Protein AF-A0A9X3EPP0-F1 (afdb_monomer_lite)

Secondary structure (DSSP, 8-state):
-EESSEEHHHHHHHTTSS--EE-TT-EEE-PPP-------HHHHHHHT-EE--EESSTT--TTHHHH-SS--HHHHHHHHHHHHHHHHHHHHHHHHHTTS-HHHHHHHHHT--EEHHHHHHTTS-SEE--STTHHHHHHHHHTS-----PPP--------SS---EEEEEEEESEEESSS-EEEGGGTEEEEEHHHHHHHHHHHHH-TTEEEEEEEEEE--B-HHHHHHHHHHHHHHHTTS-EEEEEEEEEETHHHHHHTTSSEEEE-TT-EEE----EE--EE-HHHHHHTT--------STTGGGG-SSSPPPHHHHHHHHHHHHHHHHHHHHHHHHHHT--HHHHHHH-TT-EEEHHHHHHTTSSSEE--HHHHHHHHHHHTTPPTT--EEEEESPPPPHHHHHHHHHT-----------S---SSSTTSSSTTS--S----------------------------------------HHHHHHHHHHHHHHTTTS---HHHHHHHHHHT-S---HHHHHHHHHHHT-HHHHHHHHHTPPP---HHHHHHHHHHHHHHHHHHTS--HHHHHHHHHHHHHHT--HHHHHHHHHHHHHHHHHHHHHHHHHHHHHHTTTS---HHHHHHHHHHHHTSSS-HHHHHHHHGGGTSPPPHHHHHTT-

InterPro domains:
  IPR002142 Peptidase S49 [PF01343] (11-140)
  IPR002142 Peptidase S49 [PF01343] (237-387)
  IPR004635 Peptidase S49, SppA [TIGR00706] (167-380)
  IPR029024 TerB-like [G3DSA:1.10.3680.10] (475-609)
  IPR029024 TerB-like [SSF158682] (482-602)
  IPR029045 ClpP/crotonase-like domain superfamily [SSF52096] (11-131)
  IPR029045 ClpP/crotonase-like domain superfamily [SSF52096] (161-372)
  IPR047272 Signal peptide peptidase A-like, C-terminal [cd07023] (167-382)

Structure (mmCIF, N/CA/C/O backbone):
data_AF-A0A9X3EPP0-F1
#
_entry.id   AF-A0A9X3EPP0-F1
#
loop_
_atom_site.group_PDB
_atom_site.id
_atom_site.type_symbol
_atom_site.label_atom_id
_atom_site.label_alt_id
_atom_site.label_comp_id
_atom_site.label_asym_id
_atom_site.label_entity_id
_atom_site.label_seq_id
_atom_site.pdbx_PDB_ins_code
_atom_site.Cartn_x
_atom_site.Cartn_y
_atom_site.Cartn_z
_atom_site.occupancy
_atom_site.B_iso_or_equiv
_atom_site.auth_seq_id
_atom_site.auth_comp_id
_atom_site.auth_asym_id
_atom_site.auth_atom_id
_atom_site.pdbx_PDB_model_num
ATOM 1 N N . MET A 1 1 ? 20.026 -0.364 -21.594 1.00 91.44 1 MET A N 1
ATOM 2 C CA . MET A 1 1 ? 19.956 0.246 -20.252 1.00 91.44 1 MET A CA 1
ATOM 3 C C . MET A 1 1 ? 21.355 0.662 -19.834 1.00 91.44 1 MET A C 1
ATOM 5 O O . MET A 1 1 ? 22.264 -0.147 -19.974 1.00 91.44 1 MET A O 1
ATOM 9 N N . TYR A 1 2 ? 21.531 1.893 -19.353 1.00 93.75 2 TYR A N 1
ATOM 10 C CA . TYR A 1 2 ? 22.797 2.372 -18.789 1.00 93.75 2 TYR A CA 1
ATOM 11 C C . TYR A 1 2 ? 22.642 2.563 -17.280 1.00 93.75 2 TYR A C 1
ATOM 13 O O . TYR A 1 2 ? 21.674 3.180 -16.839 1.00 93.75 2 TYR A O 1
ATOM 21 N N . LEU A 1 3 ? 23.569 2.015 -16.497 1.00 95.56 3 LEU A N 1
ATOM 22 C CA . LEU A 1 3 ? 23.527 2.000 -15.038 1.00 95.56 3 LEU A CA 1
ATOM 23 C C . LEU A 1 3 ? 24.750 2.736 -14.472 1.00 95.56 3 LEU A C 1
ATOM 25 O O . LEU A 1 3 ? 25.878 2.510 -14.907 1.00 95.56 3 LEU A O 1
ATOM 29 N N . ARG A 1 4 ? 24.545 3.575 -13.450 1.00 94.62 4 ARG A N 1
ATOM 30 C CA . ARG A 1 4 ? 25.631 4.210 -12.662 1.00 94.62 4 ARG A CA 1
ATOM 31 C C . ARG A 1 4 ? 25.820 3.553 -11.291 1.00 94.62 4 ARG A C 1
ATOM 33 O O . ARG A 1 4 ? 26.420 4.123 -10.388 1.00 94.62 4 ARG A O 1
ATOM 40 N N . GLY A 1 5 ? 25.296 2.344 -11.161 1.00 93.44 5 GLY A N 1
ATOM 41 C CA . GLY A 1 5 ? 25.090 1.620 -9.917 1.00 93.44 5 GLY A CA 1
ATOM 42 C C . GLY A 1 5 ? 23.687 1.033 -9.947 1.00 93.44 5 GLY A C 1
ATOM 43 O O . GLY A 1 5 ? 22.787 1.634 -10.532 1.00 93.44 5 GLY A O 1
ATOM 44 N N . ALA A 1 6 ? 23.516 -0.162 -9.399 1.00 95.00 6 ALA A N 1
ATOM 45 C CA . ALA A 1 6 ? 22.211 -0.811 -9.364 1.00 95.00 6 ALA A CA 1
ATOM 46 C C . ALA A 1 6 ? 22.139 -1.818 -8.219 1.00 95.00 6 ALA A C 1
ATOM 48 O O . ALA A 1 6 ? 23.071 -2.600 -8.010 1.00 95.00 6 ALA A O 1
ATOM 49 N N . GLY A 1 7 ? 21.019 -1.800 -7.499 1.00 95.31 7 GLY A N 1
ATOM 50 C CA . GLY A 1 7 ? 20.627 -2.880 -6.603 1.00 95.31 7 GLY A CA 1
ATOM 51 C C . GLY A 1 7 ? 19.876 -3.986 -7.347 1.00 95.31 7 GLY A C 1
ATOM 52 O O . GLY A 1 7 ? 19.683 -3.930 -8.563 1.00 95.31 7 GLY A O 1
ATOM 53 N N . LEU A 1 8 ? 19.390 -4.988 -6.607 1.00 94.56 8 LEU A N 1
ATOM 54 C CA . LEU A 1 8 ? 18.629 -6.105 -7.184 1.00 94.56 8 LEU A CA 1
ATOM 55 C C . LEU A 1 8 ? 17.386 -5.643 -7.964 1.00 94.56 8 LEU A C 1
ATOM 57 O O . LEU A 1 8 ? 17.112 -6.180 -9.033 1.00 94.56 8 LEU A O 1
ATOM 61 N N . LYS A 1 9 ? 16.668 -4.626 -7.469 1.00 92.38 9 LYS A N 1
ATOM 62 C CA . LYS A 1 9 ? 15.468 -4.077 -8.127 1.00 92.38 9 LYS A CA 1
ATOM 63 C C . LYS A 1 9 ? 15.790 -3.412 -9.468 1.00 92.38 9 LYS A C 1
ATOM 65 O O . LYS A 1 9 ? 15.160 -3.728 -10.475 1.00 92.38 9 LYS A O 1
ATOM 70 N N . ASP A 1 10 ? 16.789 -2.533 -9.487 1.00 94.19 10 ASP A N 1
ATOM 71 C CA . ASP A 1 10 ? 17.191 -1.810 -10.700 1.00 94.19 10 ASP A CA 1
ATOM 72 C C . ASP A 1 10 ? 17.729 -2.783 -11.748 1.00 94.19 10 ASP A C 1
ATOM 74 O O . ASP A 1 10 ? 17.404 -2.692 -12.931 1.00 94.19 10 ASP A O 1
ATOM 78 N N . TYR A 1 11 ? 18.525 -3.756 -11.299 1.00 96.38 11 TYR A N 1
ATOM 79 C CA . TYR A 1 11 ? 19.091 -4.768 -12.172 1.00 96.38 11 TYR A CA 1
ATOM 80 C C . TYR A 1 11 ? 18.025 -5.719 -12.722 1.00 96.38 11 TYR A C 1
ATOM 82 O O . TYR A 1 11 ? 18.054 -6.018 -13.912 1.00 96.38 11 TYR A O 1
ATOM 90 N N . PHE A 1 12 ? 17.044 -6.131 -11.909 1.00 94.94 12 PHE A N 1
ATOM 91 C CA . PHE A 1 12 ? 15.886 -6.900 -12.373 1.00 94.94 12 PHE A CA 1
ATOM 92 C C . PHE A 1 12 ? 15.200 -6.199 -13.553 1.00 94.94 12 PHE A C 1
ATOM 94 O O . PHE A 1 12 ? 15.024 -6.819 -14.602 1.00 94.94 12 PHE A O 1
ATOM 101 N N . LEU A 1 13 ? 14.922 -4.895 -13.440 1.00 93.62 13 LEU A N 1
ATOM 102 C CA . LEU A 1 13 ? 14.374 -4.110 -14.550 1.00 93.62 13 LEU A CA 1
ATOM 103 C C . LEU A 1 13 ? 15.351 -4.021 -15.734 1.00 93.62 13 LEU A C 1
ATOM 105 O O . LEU A 1 13 ? 14.950 -4.186 -16.886 1.00 93.62 13 LEU A O 1
ATOM 109 N N . ALA A 1 14 ? 16.639 -3.794 -15.467 1.00 95.88 14 ALA A N 1
ATOM 110 C CA . ALA A 1 14 ? 17.664 -3.698 -16.503 1.00 95.88 14 ALA A CA 1
ATOM 111 C C . ALA A 1 14 ? 17.793 -4.985 -17.333 1.00 95.88 14 ALA A C 1
ATOM 113 O O . ALA A 1 14 ? 18.083 -4.898 -18.525 1.00 95.88 14 ALA A O 1
ATOM 114 N N . THR A 1 15 ? 17.530 -6.159 -16.746 1.00 96.44 15 THR A N 1
ATOM 115 C CA . THR A 1 15 ? 17.604 -7.452 -17.453 1.00 96.44 15 THR A CA 1
ATOM 116 C C . THR A 1 15 ? 16.529 -7.644 -18.525 1.00 96.44 15 THR A C 1
ATOM 118 O O . THR A 1 15 ? 16.648 -8.560 -19.335 1.00 96.44 15 THR A O 1
ATOM 121 N N . ALA A 1 16 ? 15.513 -6.776 -18.571 1.00 94.44 16 ALA A N 1
ATOM 122 C CA . ALA A 1 16 ? 14.548 -6.735 -19.666 1.00 94.44 16 ALA A CA 1
ATOM 123 C C . ALA A 1 16 ? 15.084 -6.019 -20.923 1.00 94.44 16 ALA A C 1
ATOM 125 O O . ALA A 1 16 ? 14.471 -6.122 -21.984 1.00 94.44 16 ALA A O 1
ATOM 126 N N . ALA A 1 17 ? 16.194 -5.278 -20.822 1.00 94.62 17 ALA A N 1
ATOM 127 C CA . ALA A 1 17 ? 16.802 -4.589 -21.956 1.00 94.62 17 ALA A CA 1
ATOM 128 C C . ALA A 1 17 ? 17.697 -5.524 -22.786 1.00 94.62 17 ALA A C 1
ATOM 130 O O . ALA A 1 17 ? 18.340 -6.419 -22.246 1.00 94.62 17 ALA A O 1
ATOM 131 N N . ASP A 1 18 ? 17.830 -5.237 -24.086 1.00 92.44 18 ASP A N 1
ATOM 132 C CA . ASP A 1 18 ? 18.720 -5.990 -24.985 1.00 92.44 18 ASP A CA 1
ATOM 133 C C . ASP A 1 18 ? 20.201 -5.896 -24.594 1.00 92.44 18 ASP A C 1
ATOM 135 O O . ASP A 1 18 ? 20.981 -6.806 -24.871 1.00 92.44 18 ASP A O 1
ATOM 139 N N . ARG A 1 19 ? 20.591 -4.768 -23.984 1.00 92.94 19 ARG A N 1
ATOM 140 C CA . ARG A 1 19 ? 21.942 -4.514 -23.479 1.00 92.94 19 ARG A CA 1
ATOM 141 C C . ARG A 1 19 ? 21.923 -3.756 -22.159 1.00 92.94 19 ARG A C 1
ATOM 143 O O . ARG A 1 19 ? 21.179 -2.781 -22.010 1.00 92.94 19 ARG A O 1
ATOM 150 N N . VAL A 1 20 ? 22.801 -4.146 -21.245 1.00 95.88 20 VAL A N 1
ATOM 151 C CA . VAL A 1 20 ? 23.082 -3.500 -19.962 1.00 95.88 20 VAL A CA 1
ATOM 152 C C . VAL A 1 20 ? 24.525 -3.005 -19.974 1.00 95.88 20 VAL A C 1
ATOM 154 O O . VAL A 1 20 ? 25.461 -3.794 -20.086 1.00 95.88 20 VAL A O 1
ATOM 157 N N . ILE A 1 21 ? 24.696 -1.690 -19.864 1.00 95.69 21 ILE A N 1
ATOM 158 C CA . ILE A 1 21 ? 25.997 -1.019 -19.818 1.00 95.69 21 ILE A CA 1
ATOM 159 C C . ILE A 1 21 ? 26.168 -0.437 -18.417 1.00 95.69 21 ILE A C 1
ATOM 161 O O . ILE A 1 21 ? 25.271 0.259 -17.936 1.00 95.69 21 ILE A O 1
ATOM 165 N N . LEU A 1 22 ? 27.288 -0.722 -17.755 1.00 97.38 22 LEU A N 1
ATOM 166 C CA . LEU A 1 22 ? 27.577 -0.228 -16.407 1.00 97.38 22 LEU A CA 1
ATOM 167 C C . LEU A 1 22 ? 28.745 0.759 -16.441 1.00 97.38 22 LEU A C 1
ATOM 169 O O . LEU A 1 22 ? 29.758 0.516 -17.093 1.00 97.38 22 LEU A O 1
ATOM 173 N N . HIS A 1 23 ? 28.616 1.861 -15.711 1.00 97.50 23 HIS A N 1
ATOM 174 C CA . HIS A 1 23 ? 29.705 2.818 -15.544 1.00 97.50 23 HIS A CA 1
ATOM 175 C C . HIS A 1 23 ? 30.934 2.154 -14.875 1.00 97.50 23 HIS A C 1
ATOM 177 O O . HIS A 1 23 ? 30.748 1.429 -13.896 1.00 97.50 23 HIS A O 1
ATOM 183 N N . PRO A 1 24 ? 32.184 2.432 -15.305 1.00 96.75 24 PRO A N 1
ATOM 184 C CA . PRO A 1 24 ? 33.380 1.749 -14.786 1.00 96.75 24 PRO A CA 1
ATOM 185 C C . PRO A 1 24 ? 33.565 1.878 -13.268 1.00 96.75 24 PRO A C 1
ATOM 187 O O . PRO A 1 24 ? 33.880 0.916 -12.579 1.00 96.75 24 PRO A O 1
ATOM 190 N N . GLY A 1 25 ? 33.304 3.069 -12.721 1.00 96.06 25 GLY A N 1
ATOM 191 C CA . GLY A 1 25 ? 33.379 3.325 -11.276 1.00 96.06 25 GLY A CA 1
ATOM 192 C C . GLY A 1 25 ? 32.162 2.857 -10.467 1.00 96.06 25 GLY A C 1
ATOM 193 O O . GLY A 1 25 ? 32.111 3.095 -9.263 1.00 96.06 25 GLY A O 1
ATOM 194 N N . ALA A 1 26 ? 31.153 2.260 -11.108 1.00 96.50 26 ALA A N 1
ATOM 195 C CA . ALA A 1 26 ? 29.942 1.816 -10.431 1.00 96.50 26 ALA A CA 1
ATOM 196 C C . ALA A 1 26 ? 30.055 0.375 -9.920 1.00 96.50 26 ALA A C 1
ATOM 198 O O . ALA A 1 26 ? 30.905 -0.411 -10.342 1.00 96.50 26 ALA A O 1
ATOM 199 N N . ARG A 1 27 ? 29.147 0.021 -9.008 1.00 95.88 27 ARG A N 1
ATOM 200 C CA . ARG A 1 27 ? 29.001 -1.341 -8.493 1.00 95.88 27 ARG A CA 1
ATOM 201 C C . ARG A 1 27 ? 27.619 -1.892 -8.792 1.00 95.88 27 ARG A C 1
ATOM 203 O O . ARG A 1 27 ? 26.624 -1.167 -8.738 1.00 95.88 27 ARG A O 1
ATOM 210 N N . LEU A 1 28 ? 27.576 -3.190 -9.059 1.00 96.25 28 LEU A N 1
ATOM 211 C CA . LEU A 1 28 ? 26.345 -3.957 -9.103 1.00 96.25 28 LEU A CA 1
ATOM 212 C C . LEU A 1 28 ? 26.130 -4.610 -7.731 1.00 96.25 28 LEU A C 1
ATOM 214 O O . LEU A 1 28 ? 26.718 -5.644 -7.412 1.00 96.25 28 LEU A O 1
ATOM 218 N N . SER A 1 29 ? 25.305 -3.973 -6.904 1.00 95.94 29 SER A N 1
ATOM 219 C CA . SER A 1 29 ? 25.018 -4.369 -5.519 1.00 95.94 29 SER A CA 1
ATOM 220 C C . SER A 1 29 ? 23.722 -5.175 -5.445 1.00 95.94 29 SER A C 1
ATOM 222 O O . SER A 1 29 ? 22.788 -4.830 -4.721 1.00 95.94 29 SER A O 1
ATOM 224 N N . ILE A 1 30 ? 23.645 -6.249 -6.229 1.00 95.38 30 ILE A N 1
ATOM 225 C CA . ILE A 1 30 ? 22.474 -7.132 -6.337 1.00 95.38 30 ILE A CA 1
ATOM 226 C C . ILE A 1 30 ? 22.367 -8.083 -5.137 1.00 95.38 30 ILE A C 1
ATOM 228 O O . ILE A 1 30 ? 22.328 -9.293 -5.296 1.00 95.38 30 ILE A O 1
ATOM 232 N N . VAL A 1 31 ? 22.359 -7.530 -3.925 1.00 93.88 31 VAL A N 1
ATOM 233 C CA . VAL A 1 31 ? 22.292 -8.294 -2.671 1.00 93.88 31 VAL A CA 1
ATOM 234 C C . VAL A 1 31 ? 20.934 -8.979 -2.483 1.00 93.88 31 VAL A C 1
ATOM 236 O O . VAL A 1 31 ? 19.924 -8.571 -3.062 1.00 93.88 31 VAL A O 1
ATOM 239 N N . GLY A 1 32 ? 20.923 -10.033 -1.662 1.00 90.31 32 GLY A N 1
ATOM 240 C CA . GLY A 1 32 ? 19.739 -10.843 -1.384 1.00 90.31 32 GLY A CA 1
ATOM 241 C C . GLY A 1 32 ? 18.621 -10.103 -0.642 1.00 90.31 32 GLY A C 1
ATOM 242 O O . GLY A 1 32 ? 18.765 -8.963 -0.203 1.00 90.31 32 GLY A O 1
ATOM 243 N N . MET A 1 33 ? 17.479 -10.776 -0.486 1.00 91.19 33 MET A N 1
ATOM 244 C CA . MET A 1 33 ? 16.320 -10.215 0.212 1.00 91.19 33 MET A CA 1
ATOM 245 C C . MET A 1 33 ? 16.348 -10.537 1.707 1.00 91.19 33 MET A C 1
ATOM 247 O O . MET A 1 33 ? 16.549 -11.683 2.105 1.00 91.19 33 MET A O 1
ATOM 251 N N . ARG A 1 34 ? 16.056 -9.531 2.534 1.00 90.38 34 ARG A N 1
ATOM 252 C CA . ARG A 1 34 ? 15.895 -9.655 3.986 1.00 90.38 34 ARG A CA 1
ATOM 253 C C . ARG A 1 34 ? 14.556 -9.052 4.400 1.00 90.38 34 ARG A C 1
ATOM 255 O O . ARG A 1 34 ? 14.167 -8.003 3.894 1.00 90.38 34 ARG A O 1
ATOM 262 N N . SER A 1 35 ? 13.850 -9.724 5.307 1.00 89.00 35 SER A N 1
ATOM 263 C CA . SER A 1 35 ? 12.632 -9.210 5.936 1.00 89.00 35 SER A CA 1
ATOM 264 C C . SER A 1 35 ? 12.865 -9.090 7.429 1.00 89.00 35 SER A C 1
ATOM 266 O O . SER A 1 35 ? 13.286 -10.051 8.071 1.00 89.00 35 SER A O 1
ATOM 268 N N . GLU A 1 36 ? 12.573 -7.913 7.965 1.00 90.19 36 GLU A N 1
ATOM 269 C CA . GLU A 1 36 ? 12.672 -7.616 9.387 1.00 90.19 36 GLU A CA 1
ATOM 270 C C . GLU A 1 36 ? 11.306 -7.183 9.892 1.00 90.19 36 GLU A C 1
ATOM 272 O O . GLU A 1 36 ? 10.560 -6.483 9.204 1.00 90.19 36 GLU A O 1
ATOM 277 N N . VAL A 1 37 ? 10.958 -7.657 11.082 1.00 90.12 37 VAL A N 1
ATOM 278 C CA . VAL A 1 37 ? 9.698 -7.332 11.734 1.00 90.12 37 VAL A CA 1
ATOM 279 C C . VAL A 1 37 ? 9.990 -7.026 13.188 1.00 90.12 37 VAL A C 1
ATOM 281 O O . VAL A 1 37 ? 10.553 -7.857 13.898 1.00 90.12 37 VAL A O 1
ATOM 284 N N . PHE A 1 38 ? 9.576 -5.842 13.619 1.00 93.00 38 PHE A N 1
ATOM 285 C CA . PHE A 1 38 ? 9.648 -5.435 15.010 1.00 93.00 38 PHE A CA 1
ATOM 286 C C . PHE A 1 38 ? 8.458 -5.981 15.801 1.00 93.00 38 PHE A C 1
ATOM 288 O O . PHE A 1 38 ? 7.336 -6.073 15.295 1.00 93.00 38 PHE A O 1
ATOM 295 N N . TYR A 1 39 ? 8.732 -6.330 17.054 1.00 94.19 39 TYR A N 1
ATOM 296 C CA . TYR A 1 39 ? 7.761 -6.807 18.026 1.00 94.19 39 TYR A CA 1
ATOM 297 C C . TYR A 1 39 ? 7.811 -5.889 19.249 1.00 94.19 39 TYR A C 1
ATOM 299 O O . TYR A 1 39 ? 8.838 -5.771 19.911 1.00 94.19 39 TYR A O 1
ATOM 307 N N . TYR A 1 40 ? 6.699 -5.218 19.523 1.00 94.69 40 TYR A N 1
ATOM 308 C CA . TYR A 1 40 ? 6.583 -4.102 20.459 1.00 94.69 40 TYR A CA 1
ATOM 309 C C . TYR A 1 40 ? 5.885 -4.474 21.768 1.00 94.69 40 TYR A C 1
ATOM 311 O O . TYR A 1 40 ? 5.731 -3.613 22.629 1.00 94.69 40 TYR A O 1
ATOM 319 N N . ALA A 1 41 ? 5.456 -5.725 21.955 1.00 93.19 41 ALA A N 1
ATOM 320 C CA . ALA A 1 41 ? 4.682 -6.113 23.136 1.00 93.19 41 ALA A CA 1
ATOM 321 C C . ALA A 1 41 ? 5.417 -5.839 24.455 1.00 93.19 41 ALA A C 1
ATOM 323 O O . ALA A 1 41 ? 4.823 -5.330 25.403 1.00 93.19 41 ALA A O 1
ATOM 324 N N . GLU A 1 42 ? 6.719 -6.131 24.505 1.00 94.81 42 GLU A N 1
ATOM 325 C CA . GLU A 1 42 ? 7.531 -5.857 25.691 1.00 94.81 42 GLU A CA 1
ATOM 326 C C . GLU A 1 42 ? 7.706 -4.350 25.921 1.00 94.81 42 GLU A C 1
ATOM 328 O O . GLU A 1 42 ? 7.576 -3.888 27.053 1.00 94.81 42 GLU A O 1
ATOM 333 N N . LEU A 1 43 ? 7.931 -3.573 24.855 1.00 94.38 43 LEU A N 1
ATOM 334 C CA . LEU A 1 43 ? 8.001 -2.112 24.931 1.00 94.38 43 LEU A CA 1
ATOM 335 C C . LEU A 1 43 ? 6.693 -1.528 25.482 1.00 94.38 43 LEU A C 1
ATOM 337 O O . LEU A 1 43 ? 6.726 -0.752 26.434 1.00 94.38 43 LEU A O 1
ATOM 341 N N . LEU A 1 44 ? 5.544 -1.939 24.937 1.00 93.12 44 LEU A N 1
ATOM 342 C CA . LEU A 1 44 ? 4.230 -1.510 25.419 1.00 93.12 44 LEU A CA 1
ATOM 343 C C . LEU A 1 44 ? 4.048 -1.860 26.900 1.00 93.12 44 LEU A C 1
ATOM 345 O O . LEU A 1 44 ? 3.708 -0.982 27.693 1.00 93.12 44 LEU A O 1
ATOM 349 N N . GLY A 1 45 ? 4.370 -3.096 27.294 1.00 92.81 45 GLY A N 1
ATOM 350 C CA . GLY A 1 45 ? 4.305 -3.527 28.690 1.00 92.81 45 GLY A CA 1
ATOM 351 C C . GLY A 1 45 ? 5.178 -2.671 29.614 1.00 92.81 45 GLY A C 1
ATOM 352 O O . GLY A 1 45 ? 4.720 -2.236 30.672 1.00 92.81 45 GLY A O 1
ATOM 353 N N . ARG A 1 46 ? 6.407 -2.339 29.192 1.00 93.88 46 ARG A N 1
ATOM 354 C CA . ARG A 1 46 ? 7.307 -1.434 29.932 1.00 93.88 46 ARG A CA 1
ATOM 355 C C . ARG A 1 46 ? 6.758 -0.017 30.040 1.00 93.88 46 ARG A C 1
ATOM 357 O O . ARG A 1 46 ? 6.967 0.620 31.069 1.00 93.88 46 ARG A O 1
ATOM 364 N N . LEU A 1 47 ? 6.014 0.462 29.047 1.00 93.62 47 LEU A N 1
ATOM 365 C CA . LEU A 1 47 ? 5.325 1.755 29.098 1.00 93.62 47 LEU A CA 1
ATOM 366 C C . LEU A 1 47 ? 4.060 1.720 29.969 1.00 93.62 47 LEU A C 1
ATOM 368 O O . LEU A 1 47 ? 3.626 2.761 30.440 1.00 93.62 47 LEU A O 1
ATOM 372 N N . GLY A 1 48 ? 3.540 0.538 30.308 1.00 91.88 48 GLY A N 1
ATOM 373 C CA . GLY A 1 48 ? 2.268 0.382 31.027 1.00 91.88 48 GLY A CA 1
ATOM 374 C C . GLY A 1 48 ? 1.058 0.281 30.094 1.00 91.88 48 GLY A C 1
ATOM 375 O O . GLY A 1 48 ? -0.076 0.392 30.547 1.00 91.88 48 GLY A O 1
ATOM 376 N N . ALA A 1 49 ? 1.292 0.074 28.797 1.00 94.50 49 ALA A N 1
ATOM 377 C CA . ALA A 1 49 ? 0.259 -0.192 27.810 1.00 94.50 49 ALA A CA 1
ATOM 378 C C . ALA A 1 49 ? 0.147 -1.696 27.525 1.00 94.50 49 ALA A C 1
ATOM 380 O O . ALA A 1 49 ? 1.124 -2.444 27.595 1.00 94.50 49 ALA A O 1
ATOM 381 N N . LYS A 1 50 ? -1.043 -2.149 27.136 1.00 91.81 50 LYS A N 1
ATOM 382 C CA . LYS A 1 50 ? -1.292 -3.530 26.728 1.00 91.81 50 LYS A CA 1
ATOM 383 C C . LYS A 1 50 ? -2.138 -3.572 25.468 1.00 91.81 50 LYS A C 1
ATOM 385 O O . LYS A 1 50 ? -3.264 -3.091 25.426 1.00 91.81 50 LYS A O 1
ATOM 390 N N . ALA A 1 51 ? -1.595 -4.199 24.439 1.00 92.25 51 ALA A N 1
ATOM 391 C CA . ALA A 1 51 ? -2.319 -4.510 23.222 1.00 92.25 51 ALA A CA 1
ATOM 392 C C . ALA A 1 51 ? -3.316 -5.660 23.464 1.00 92.25 51 ALA A C 1
ATOM 394 O O . ALA A 1 51 ? -2.955 -6.702 24.008 1.00 92.25 51 ALA A O 1
ATOM 395 N N . GLU A 1 52 ? -4.568 -5.471 23.053 1.00 87.12 52 GLU A N 1
ATOM 396 C CA . GLU A 1 52 ? -5.651 -6.441 23.196 1.00 87.12 52 GLU A CA 1
ATOM 397 C C . GLU A 1 52 ? -6.428 -6.572 21.888 1.00 87.12 52 GLU A C 1
ATOM 399 O O . GLU A 1 52 ? -7.437 -5.906 21.671 1.00 87.12 52 GLU A O 1
ATOM 404 N N . PHE A 1 53 ? -5.987 -7.450 20.997 1.00 90.50 53 PHE A N 1
ATOM 405 C CA . PHE A 1 53 ? -6.678 -7.659 19.736 1.00 90.50 53 PHE A CA 1
ATOM 406 C C . PHE A 1 53 ? -7.621 -8.861 19.841 1.00 90.50 53 PHE A C 1
ATOM 408 O O . PHE A 1 53 ? -7.390 -9.826 20.574 1.00 90.50 53 PHE A O 1
ATOM 415 N N . VAL A 1 54 ? -8.707 -8.808 19.074 1.00 92.81 54 VAL A N 1
ATOM 416 C CA . VAL A 1 54 ? -9.505 -9.991 18.716 1.00 92.81 54 VAL A CA 1
ATOM 417 C C . VAL A 1 54 ? -9.395 -10.193 17.210 1.00 92.81 54 VAL A C 1
ATOM 419 O O . VAL A 1 54 ? -9.366 -9.218 16.454 1.00 92.81 54 VAL A O 1
ATOM 422 N N . ARG A 1 55 ? -9.262 -11.438 16.753 1.00 93.25 55 ARG A N 1
ATOM 423 C CA . ARG A 1 55 ? -8.986 -11.756 15.343 1.00 93.25 55 ARG A CA 1
ATOM 424 C C . ARG A 1 55 ? -9.663 -13.045 14.908 1.00 93.25 55 ARG A C 1
ATOM 426 O O . ARG A 1 55 ? -9.866 -13.949 15.711 1.00 93.25 55 ARG A O 1
ATOM 433 N N . ALA A 1 56 ? -9.972 -13.117 13.620 1.00 89.25 56 ALA A N 1
ATOM 434 C CA . ALA A 1 56 ? -10.429 -14.332 12.971 1.00 89.25 56 ALA A CA 1
ATOM 435 C C . ALA A 1 56 ? -9.207 -15.118 12.473 1.00 89.25 56 ALA A C 1
ATOM 437 O O . ALA A 1 56 ? -8.605 -14.746 11.460 1.00 89.25 56 ALA A O 1
ATOM 438 N N . TYR A 1 57 ? -8.897 -16.215 13.171 1.00 90.06 57 TYR A N 1
ATOM 439 C CA . TYR A 1 57 ? -7.918 -17.242 12.790 1.00 90.06 57 TYR A CA 1
ATOM 440 C C . TYR A 1 57 ? -6.428 -16.847 12.834 1.00 90.06 57 TYR A C 1
ATOM 442 O O . TYR A 1 57 ? -6.040 -15.706 13.096 1.00 90.06 57 TYR A O 1
ATOM 450 N N . GLU A 1 58 ? -5.583 -17.857 12.628 1.00 88.75 58 GLU A N 1
ATOM 451 C CA . GLU A 1 58 ? -4.154 -17.876 12.936 1.00 88.75 58 GLU A CA 1
ATOM 452 C C . GLU A 1 58 ? -3.272 -17.094 11.952 1.00 88.75 58 GLU A C 1
ATOM 454 O O . GLU A 1 58 ? -2.262 -16.528 12.363 1.00 88.75 58 GLU A O 1
ATOM 459 N N . TYR A 1 59 ? -3.655 -16.973 10.674 1.00 91.56 59 TYR A N 1
ATOM 460 C CA . TYR A 1 59 ? -2.825 -16.269 9.686 1.00 91.56 59 TYR A CA 1
ATOM 461 C C . TYR A 1 59 ? -3.037 -14.754 9.675 1.00 91.56 59 TYR A C 1
ATOM 463 O O . TYR A 1 59 ? -2.303 -14.041 8.986 1.00 91.56 59 TYR A O 1
ATOM 471 N N . LYS A 1 60 ? -4.006 -14.224 10.437 1.00 94.06 60 LYS A N 1
ATOM 472 C CA . LYS A 1 60 ? -4.161 -12.776 10.618 1.00 94.06 60 LYS A CA 1
ATOM 473 C C . LYS A 1 60 ? -3.124 -12.279 11.633 1.00 94.06 60 LYS A C 1
ATOM 475 O O . LYS A 1 60 ? -3.420 -12.068 12.807 1.00 94.06 60 LYS A O 1
ATOM 480 N N . SER A 1 61 ? -1.889 -12.113 11.159 1.00 91.31 61 SER A N 1
ATOM 481 C CA . SER A 1 61 ? -0.694 -11.900 11.988 1.00 91.31 61 SER A CA 1
ATOM 482 C C . SER A 1 61 ? -0.333 -10.437 12.261 1.00 91.31 61 SER A C 1
ATOM 484 O O . SER A 1 61 ? 0.516 -10.176 13.107 1.00 91.31 61 SER A O 1
ATOM 486 N N . ARG A 1 62 ? -0.985 -9.457 11.612 1.00 87.88 62 ARG A N 1
ATOM 487 C CA . ARG A 1 62 ? -0.721 -8.019 11.848 1.00 87.88 62 ARG A CA 1
ATOM 488 C C . ARG A 1 62 ? -0.785 -7.614 13.338 1.00 87.88 62 ARG A C 1
ATOM 490 O O . ARG A 1 62 ? 0.077 -6.846 13.752 1.00 87.88 62 ARG A O 1
ATOM 497 N N . PRO A 1 63 ? -1.724 -8.132 14.157 1.00 89.69 63 PRO A N 1
ATOM 498 C CA . PRO A 1 63 ? -1.725 -7.901 15.605 1.00 89.69 63 PRO A CA 1
ATOM 499 C C . PRO A 1 63 ? -0.485 -8.401 16.361 1.00 89.69 63 PRO A C 1
ATOM 501 O O . PRO A 1 63 ? -0.139 -7.842 17.396 1.00 89.69 63 PRO A O 1
ATOM 504 N N . GLU A 1 64 ? 0.212 -9.431 15.868 1.00 91.88 64 GLU A N 1
ATOM 505 C CA . GLU A 1 64 ? 1.294 -10.088 16.620 1.00 91.88 64 GLU A CA 1
ATOM 506 C C . GLU A 1 64 ? 2.465 -9.161 16.922 1.00 91.88 64 GLU A C 1
ATOM 508 O O . GLU A 1 64 ? 3.089 -9.318 17.967 1.00 91.88 64 GLU A O 1
ATOM 513 N N . GLN A 1 65 ? 2.720 -8.182 16.050 1.00 92.25 65 GLN A N 1
ATOM 514 C CA . GLN A 1 65 ? 3.734 -7.146 16.268 1.00 92.25 65 GLN A CA 1
ATOM 515 C C . GLN A 1 65 ? 3.491 -6.364 17.563 1.00 92.25 65 GLN A C 1
ATOM 517 O O . GLN A 1 65 ? 4.432 -5.833 18.133 1.00 92.25 65 GLN A O 1
ATOM 522 N N . TRP A 1 66 ? 2.251 -6.299 18.046 1.00 93.44 66 TRP A N 1
ATOM 523 C CA . TRP A 1 66 ? 1.875 -5.547 19.242 1.00 93.44 66 TRP A CA 1
ATOM 524 C C . TRP A 1 66 ? 1.592 -6.455 20.443 1.00 93.44 66 TRP A C 1
ATOM 526 O O . TRP A 1 66 ? 1.774 -6.035 21.579 1.00 93.44 66 TRP A O 1
ATOM 536 N N . GLU A 1 67 ? 1.161 -7.697 20.209 1.00 91.12 67 GLU A N 1
ATOM 537 C CA . GLU A 1 67 ? 0.767 -8.643 21.267 1.00 91.12 67 GLU A CA 1
ATOM 538 C C . GLU A 1 67 ? 1.882 -9.590 21.719 1.00 91.12 67 GLU A C 1
ATOM 540 O O . GLU A 1 67 ? 1.785 -10.188 22.791 1.00 91.12 67 GLU A O 1
ATOM 545 N N . ARG A 1 68 ? 2.909 -9.801 20.889 1.00 92.56 68 ARG A N 1
ATOM 546 C CA . ARG A 1 68 ? 3.928 -10.836 21.102 1.00 92.56 68 ARG A CA 1
ATOM 547 C C . ARG A 1 68 ? 5.338 -10.260 21.025 1.00 92.56 68 ARG A C 1
ATOM 549 O O . ARG A 1 68 ? 5.549 -9.163 20.520 1.00 92.56 68 ARG A O 1
ATOM 556 N N . THR A 1 69 ? 6.307 -11.036 21.501 1.00 94.00 69 THR A N 1
ATOM 557 C CA . THR A 1 69 ? 7.751 -10.759 21.392 1.00 94.00 69 THR A CA 1
ATOM 558 C C . THR A 1 69 ? 8.401 -11.443 20.182 1.00 94.00 69 THR A C 1
ATOM 560 O O . THR A 1 69 ? 9.592 -11.282 19.940 1.00 94.00 69 THR A O 1
ATOM 563 N N . GLY A 1 70 ? 7.625 -12.208 19.410 1.00 93.62 70 GLY A N 1
ATOM 564 C CA . GLY A 1 70 ? 8.081 -12.918 18.220 1.00 93.62 70 GLY A CA 1
ATOM 565 C C . GLY A 1 70 ? 6.921 -13.535 17.427 1.00 93.62 70 GLY A C 1
ATOM 566 O O . GLY A 1 70 ? 5.772 -13.514 17.891 1.00 93.62 70 GLY A O 1
ATOM 567 N N . PRO A 1 71 ? 7.200 -14.070 16.223 1.00 94.56 71 PRO A N 1
ATOM 568 C CA . PRO A 1 71 ? 6.177 -14.632 15.346 1.00 94.56 71 PRO A CA 1
ATOM 569 C C . PRO A 1 71 ? 5.576 -15.920 15.905 1.00 94.56 71 PRO A C 1
ATOM 571 O O . PRO A 1 71 ? 6.249 -16.704 16.575 1.00 94.56 71 PRO A O 1
ATOM 574 N N . THR A 1 72 ? 4.317 -16.176 15.560 1.00 94.19 72 THR A N 1
ATOM 575 C CA . THR A 1 72 ? 3.764 -17.536 15.615 1.00 94.19 72 THR A CA 1
ATOM 576 C C . THR A 1 72 ? 4.368 -18.418 14.508 1.00 94.19 72 THR A C 1
ATOM 578 O O . THR A 1 72 ? 4.821 -17.884 13.487 1.00 94.19 72 THR A O 1
ATOM 581 N N . PRO A 1 73 ? 4.383 -19.758 14.664 1.00 95.38 73 PRO A N 1
ATOM 582 C CA . PRO A 1 73 ? 4.834 -20.670 13.609 1.00 95.38 73 PRO A CA 1
ATOM 583 C C . PRO A 1 73 ? 4.117 -20.449 12.269 1.00 95.38 73 PRO A C 1
ATOM 585 O O . PRO A 1 73 ? 4.739 -20.505 11.211 1.00 95.38 73 PRO A O 1
ATOM 588 N N . GLU A 1 74 ? 2.823 -20.141 12.307 1.00 93.62 74 GLU A N 1
ATOM 589 C CA . GLU A 1 74 ? 1.978 -19.931 11.133 1.00 93.62 74 GLU A CA 1
ATOM 590 C C . GLU A 1 74 ? 2.317 -18.622 10.411 1.00 93.62 74 GLU A C 1
ATOM 592 O O . GLU A 1 74 ? 2.426 -18.591 9.181 1.00 93.62 74 GLU A O 1
ATOM 597 N N . SER A 1 75 ? 2.542 -17.552 11.178 1.00 92.12 75 SER A N 1
ATOM 598 C CA . SER A 1 75 ? 3.013 -16.256 10.680 1.00 92.12 75 SER A CA 1
ATOM 599 C C . SER A 1 75 ? 4.413 -16.364 10.066 1.00 92.12 75 SER A C 1
ATOM 601 O O . SER A 1 75 ? 4.658 -15.844 8.973 1.00 92.12 75 SER A O 1
ATOM 603 N N . ASP A 1 76 ? 5.327 -17.097 10.715 1.00 93.75 76 ASP A N 1
ATOM 604 C CA . ASP A 1 76 ? 6.677 -17.312 10.190 1.00 93.75 76 ASP A CA 1
ATOM 605 C C . ASP A 1 76 ? 6.666 -18.136 8.898 1.00 93.75 76 ASP A C 1
ATOM 607 O O . ASP A 1 76 ? 7.280 -17.738 7.905 1.00 93.75 76 ASP A O 1
ATOM 611 N N . ALA A 1 77 ? 5.907 -19.235 8.869 1.00 93.75 77 ALA A N 1
ATOM 612 C CA . ALA A 1 77 ? 5.756 -20.074 7.684 1.00 93.75 77 ALA A CA 1
ATOM 613 C C . ALA A 1 77 ? 5.169 -19.292 6.498 1.00 93.75 77 ALA A C 1
ATOM 615 O O . ALA A 1 77 ? 5.684 -19.381 5.382 1.00 93.75 77 ALA A O 1
ATOM 616 N N . GLN A 1 78 ? 4.136 -18.476 6.733 1.00 92.88 78 GLN A N 1
ATOM 617 C CA . GLN A 1 78 ? 3.544 -17.625 5.700 1.00 92.88 78 GLN A CA 1
ATOM 618 C C . GLN A 1 78 ? 4.547 -16.607 5.148 1.00 92.88 78 GLN A C 1
ATOM 620 O O . GLN A 1 78 ? 4.654 -16.436 3.933 1.00 92.88 78 GLN A O 1
ATOM 625 N N . ARG A 1 79 ? 5.281 -15.914 6.024 1.00 92.38 79 ARG A N 1
ATOM 626 C CA . ARG A 1 79 ? 6.265 -14.911 5.603 1.00 92.38 79 ARG A CA 1
ATOM 627 C C . ARG A 1 79 ? 7.396 -15.546 4.798 1.00 92.38 79 ARG A C 1
ATOM 629 O O . ARG A 1 79 ? 7.794 -14.983 3.779 1.00 92.38 79 ARG A O 1
ATOM 636 N N . ARG A 1 80 ? 7.881 -16.722 5.212 1.00 94.19 80 ARG A N 1
ATOM 637 C CA . ARG A 1 80 ? 8.872 -17.495 4.448 1.00 94.19 80 ARG A CA 1
ATOM 638 C C . ARG A 1 80 ? 8.346 -17.857 3.069 1.00 94.19 80 ARG A C 1
ATOM 640 O O . ARG A 1 80 ? 9.038 -17.593 2.096 1.00 94.19 80 ARG A O 1
ATOM 647 N N . LEU A 1 81 ? 7.122 -18.378 2.985 1.00 93.25 81 LEU A N 1
ATOM 648 C CA . LEU A 1 81 ? 6.497 -18.730 1.710 1.00 93.25 81 LEU A CA 1
ATOM 649 C C . LEU A 1 81 ? 6.435 -17.526 0.760 1.00 93.25 81 LEU A C 1
ATOM 651 O O . LEU A 1 81 ? 6.883 -17.623 -0.379 1.00 93.25 81 LEU A O 1
ATOM 655 N N . LEU A 1 82 ? 5.962 -16.374 1.247 1.00 93.25 82 LEU A N 1
ATOM 656 C CA . LEU A 1 82 ? 5.878 -15.150 0.451 1.00 93.25 82 LEU A CA 1
ATOM 657 C C . LEU A 1 82 ? 7.255 -14.693 -0.062 1.00 93.25 82 LEU A C 1
ATOM 659 O O . LEU A 1 82 ? 7.394 -14.344 -1.234 1.00 93.25 82 LEU A O 1
ATOM 663 N N . LEU A 1 83 ? 8.279 -14.712 0.796 1.00 93.00 83 LEU A N 1
ATOM 664 C CA . LEU A 1 83 ? 9.644 -14.355 0.400 1.00 93.00 83 LEU A CA 1
ATOM 665 C C . LEU A 1 83 ? 10.229 -15.353 -0.599 1.00 93.00 83 LEU A C 1
ATOM 667 O O . LEU A 1 83 ? 10.889 -14.934 -1.546 1.00 93.00 83 LEU A O 1
ATOM 671 N N . THR A 1 84 ? 9.971 -16.649 -0.420 1.00 95.00 84 THR A N 1
ATOM 672 C CA . THR A 1 84 ? 10.400 -17.699 -1.347 1.00 95.00 84 THR A CA 1
ATOM 673 C C . THR A 1 84 ? 9.769 -17.519 -2.725 1.00 95.00 84 THR A C 1
ATOM 675 O O . THR A 1 84 ? 10.477 -17.629 -3.725 1.00 95.00 84 THR A O 1
ATOM 678 N N . ASP A 1 85 ? 8.476 -17.200 -2.801 1.00 94.69 85 ASP A N 1
ATOM 679 C CA . ASP A 1 85 ? 7.794 -16.956 -4.075 1.00 94.69 85 ASP A CA 1
ATOM 680 C C . ASP A 1 85 ? 8.409 -15.761 -4.820 1.00 94.69 85 ASP A C 1
ATOM 682 O O . ASP A 1 85 ? 8.771 -15.879 -5.994 1.00 94.69 85 ASP A O 1
ATOM 686 N N . ILE A 1 86 ? 8.592 -14.631 -4.124 1.00 92.12 86 ILE A N 1
ATOM 687 C CA . ILE A 1 86 ? 9.193 -13.418 -4.701 1.00 92.12 86 ILE A CA 1
ATOM 688 C C . ILE A 1 86 ? 10.640 -13.692 -5.130 1.00 92.12 86 ILE A C 1
ATOM 690 O O . ILE A 1 86 ? 11.028 -13.340 -6.243 1.00 92.12 86 ILE A O 1
ATOM 694 N N . TRP A 1 87 ? 11.428 -14.366 -4.285 1.00 94.81 87 TRP A N 1
ATOM 695 C CA . TRP A 1 87 ? 12.823 -14.712 -4.567 1.00 94.81 87 TRP A CA 1
ATOM 696 C C . TRP A 1 87 ? 12.943 -15.554 -5.831 1.00 94.81 87 TRP A C 1
ATOM 698 O O . TRP A 1 87 ? 13.670 -15.201 -6.759 1.00 94.81 87 TRP A O 1
ATOM 708 N N . ASN A 1 88 ? 12.174 -16.641 -5.893 1.00 95.19 88 ASN A N 1
ATOM 709 C CA . ASN A 1 88 ? 12.191 -17.556 -7.023 1.00 95.19 88 ASN A CA 1
ATOM 710 C C . ASN A 1 88 ? 11.748 -16.860 -8.311 1.00 95.19 88 ASN A C 1
ATOM 712 O O . ASN A 1 88 ? 12.319 -17.124 -9.369 1.00 95.19 88 ASN A O 1
ATOM 716 N N . HIS A 1 89 ? 10.755 -15.970 -8.236 1.00 93.81 89 HIS A N 1
ATOM 717 C CA . HIS A 1 89 ? 10.326 -15.188 -9.388 1.00 93.81 89 HIS A CA 1
ATOM 718 C C . HIS A 1 89 ? 11.445 -14.263 -9.888 1.00 93.81 89 HIS A C 1
ATOM 720 O O . HIS A 1 89 ? 11.820 -14.345 -11.059 1.00 93.81 89 HIS A O 1
ATOM 726 N N . VAL A 1 90 ? 12.031 -13.448 -9.003 1.00 94.12 90 VAL A N 1
ATOM 727 C CA . VAL A 1 90 ? 13.113 -12.509 -9.344 1.00 94.12 90 VAL A CA 1
ATOM 728 C C . VAL A 1 90 ? 14.303 -13.241 -9.961 1.00 94.12 90 VAL A C 1
ATOM 730 O O . VAL A 1 90 ? 14.736 -12.889 -11.059 1.00 94.12 90 VAL A O 1
ATOM 733 N N . VAL A 1 91 ? 14.784 -14.304 -9.312 1.00 96.81 91 VAL A N 1
ATOM 734 C CA . VAL A 1 91 ? 15.924 -15.098 -9.792 1.00 96.81 91 VAL A CA 1
ATOM 735 C C . VAL A 1 91 ? 15.644 -15.688 -11.176 1.00 96.81 91 VAL A C 1
ATOM 737 O O . VAL A 1 91 ? 16.481 -15.576 -12.070 1.00 96.81 91 VAL A O 1
ATOM 740 N N . ARG A 1 92 ? 14.462 -16.281 -11.395 1.00 96.25 92 ARG A N 1
ATOM 741 C CA . ARG A 1 92 ? 14.102 -16.883 -12.693 1.00 96.25 92 ARG A CA 1
ATOM 742 C C . ARG A 1 92 ? 13.991 -15.848 -13.806 1.00 96.25 92 ARG A C 1
ATOM 744 O O . ARG A 1 92 ? 14.389 -16.131 -14.934 1.00 96.25 92 ARG A O 1
ATOM 751 N N . MET A 1 93 ? 13.459 -14.667 -13.510 1.00 95.56 93 MET A N 1
ATOM 752 C CA . MET A 1 93 ? 13.323 -13.598 -14.498 1.00 95.56 93 MET A CA 1
ATOM 753 C C . MET A 1 93 ? 14.675 -12.984 -14.867 1.00 95.56 93 MET A C 1
ATOM 755 O O . MET A 1 93 ? 14.939 -12.808 -16.055 1.00 95.56 93 MET A O 1
ATOM 759 N N . VAL A 1 94 ? 15.564 -12.765 -13.892 1.00 97.06 94 VAL A N 1
ATOM 760 C CA . VAL A 1 94 ? 16.953 -12.342 -14.149 1.00 97.06 94 VAL A CA 1
ATOM 761 C C . VAL A 1 94 ? 17.691 -13.404 -14.962 1.00 97.06 94 VAL A C 1
ATOM 763 O O . VAL A 1 94 ? 18.337 -13.077 -15.958 1.00 97.06 94 VAL A O 1
ATOM 766 N N . ALA A 1 95 ? 17.554 -14.681 -14.589 1.00 97.94 95 ALA A N 1
ATOM 767 C CA . ALA A 1 95 ? 18.171 -15.793 -15.306 1.00 97.94 95 ALA A CA 1
ATOM 768 C C . ALA A 1 95 ? 17.703 -15.841 -16.766 1.00 97.94 95 ALA A C 1
ATOM 770 O O . ALA A 1 95 ? 18.520 -15.930 -17.681 1.00 97.94 95 ALA A O 1
ATOM 771 N N . LYS A 1 96 ? 16.393 -15.684 -16.996 1.00 96.94 96 LYS A N 1
ATOM 772 C CA . LYS A 1 96 ? 15.804 -15.598 -18.336 1.00 96.94 96 LYS A CA 1
ATOM 773 C C . LYS A 1 96 ? 16.341 -14.398 -19.123 1.00 96.94 96 LYS A C 1
ATOM 775 O O . LYS A 1 96 ? 16.750 -14.578 -20.268 1.00 96.94 96 LYS A O 1
ATOM 780 N N . GLY A 1 97 ? 16.357 -13.203 -18.529 1.00 96.44 97 GLY A N 1
ATOM 781 C CA . GLY A 1 97 ? 16.824 -11.973 -19.180 1.00 96.44 97 GLY A CA 1
ATOM 782 C C . GLY A 1 97 ? 18.305 -12.028 -19.565 1.00 96.44 97 GLY A C 1
ATOM 783 O O . GLY A 1 97 ? 18.683 -11.631 -20.663 1.00 96.44 97 GLY A O 1
ATOM 784 N N . ARG A 1 98 ? 19.141 -12.621 -18.705 1.00 96.31 98 ARG A N 1
ATOM 785 C CA . ARG A 1 98 ? 20.582 -12.808 -18.949 1.00 96.31 98 ARG A CA 1
ATOM 786 C C . ARG A 1 98 ? 20.940 -14.125 -19.640 1.00 96.31 98 ARG A C 1
ATOM 788 O O . ARG A 1 98 ? 22.122 -14.403 -19.813 1.00 96.31 98 ARG A O 1
ATOM 795 N N . LYS A 1 99 ? 19.945 -14.925 -20.045 1.00 96.19 99 LYS A N 1
ATOM 796 C CA . LYS A 1 99 ? 20.122 -16.235 -20.704 1.00 96.19 99 LYS A CA 1
ATOM 797 C C . LYS A 1 99 ? 21.082 -17.162 -19.937 1.00 96.19 99 LYS A C 1
ATOM 799 O O . LYS A 1 99 ? 21.940 -17.810 -20.528 1.00 96.19 99 LYS A O 1
ATOM 804 N N . THR A 1 100 ? 20.926 -17.208 -18.617 1.00 96.94 100 THR A N 1
ATOM 805 C CA . THR A 1 100 ? 21.721 -18.018 -17.683 1.00 96.94 100 THR A CA 1
ATOM 806 C C . THR A 1 100 ? 20.806 -18.908 -16.829 1.00 96.94 100 THR A C 1
ATOM 808 O O . THR A 1 100 ? 19.597 -18.965 -17.067 1.00 96.94 100 THR A O 1
ATOM 811 N N . THR A 1 101 ? 21.354 -19.619 -15.841 1.00 98.00 101 THR A N 1
ATOM 812 C CA . THR A 1 101 ? 20.568 -20.457 -14.924 1.00 98.00 101 THR A CA 1
ATOM 813 C C . THR A 1 101 ? 20.231 -19.728 -13.614 1.00 98.00 101 THR A C 1
ATOM 815 O O . THR A 1 101 ? 20.975 -18.836 -13.192 1.00 98.00 101 THR A O 1
ATOM 818 N N . PRO A 1 102 ? 19.123 -20.089 -12.938 1.00 98.06 102 PRO A N 1
ATOM 819 C CA . PRO A 1 102 ? 18.796 -19.582 -11.605 1.00 98.06 102 PRO A CA 1
ATOM 820 C C . PRO A 1 102 ? 19.936 -19.735 -10.591 1.00 98.06 102 PRO A C 1
ATOM 822 O O . PRO A 1 102 ? 20.201 -18.816 -9.823 1.00 98.06 102 PRO A O 1
ATOM 825 N N . GLU A 1 103 ? 20.646 -20.861 -10.616 1.00 98.00 103 GLU A N 1
ATOM 826 C CA . GLU A 1 103 ? 21.754 -21.165 -9.704 1.00 98.00 103 GLU A CA 1
ATOM 827 C C . GLU A 1 103 ? 22.912 -20.185 -9.905 1.00 98.00 103 GLU A C 1
ATOM 829 O O . GLU A 1 103 ? 23.493 -19.694 -8.937 1.00 98.00 103 GLU A O 1
ATOM 834 N N . GLN A 1 104 ? 23.203 -19.837 -11.161 1.00 98.00 104 GLN A N 1
ATOM 835 C CA . GLN A 1 104 ? 24.229 -18.851 -11.480 1.00 98.00 104 GLN A CA 1
ATOM 836 C C . GLN A 1 104 ? 23.850 -17.453 -10.980 1.00 98.00 104 GLN A C 1
ATOM 838 O O . GLN A 1 104 ? 24.710 -16.727 -10.482 1.00 98.00 104 GLN A O 1
ATOM 843 N N . VAL A 1 105 ? 22.571 -17.078 -11.081 1.00 98.00 105 VAL A N 1
ATOM 844 C CA . VAL A 1 105 ? 22.069 -15.805 -10.544 1.00 98.00 105 VAL A CA 1
ATOM 845 C C . VAL A 1 105 ? 22.158 -15.779 -9.021 1.00 98.00 105 VAL A C 1
ATOM 847 O O . VAL A 1 105 ? 22.578 -14.770 -8.465 1.00 98.00 105 VAL A O 1
ATOM 850 N N . VAL A 1 106 ? 21.822 -16.879 -8.341 1.00 97.88 106 VAL A N 1
ATOM 851 C CA . VAL A 1 106 ? 22.000 -16.990 -6.884 1.00 97.88 106 VAL A CA 1
ATOM 852 C C . VAL A 1 106 ? 23.470 -16.798 -6.513 1.00 97.88 106 VAL A C 1
ATOM 854 O O . VAL A 1 106 ? 23.768 -15.980 -5.651 1.00 97.88 106 VAL A O 1
ATOM 857 N N . GLN A 1 107 ? 24.400 -17.430 -7.236 1.00 97.56 107 GLN A N 1
ATOM 858 C CA . GLN A 1 107 ? 25.830 -17.217 -7.009 1.00 97.56 107 GLN A CA 1
ATOM 859 C C . GLN A 1 107 ? 26.241 -15.749 -7.209 1.00 97.56 107 GLN A C 1
ATOM 861 O O . GLN A 1 107 ? 27.050 -15.232 -6.439 1.00 97.56 107 GLN A O 1
ATOM 866 N N . TRP A 1 108 ? 25.698 -15.061 -8.221 1.00 97.62 108 TRP A N 1
ATOM 867 C CA . TRP A 1 108 ? 25.945 -13.628 -8.411 1.00 97.62 108 TRP A CA 1
ATOM 868 C C . TRP A 1 108 ? 25.460 -12.805 -7.217 1.00 97.62 108 TRP A C 1
ATOM 870 O O . TRP A 1 108 ? 26.159 -11.891 -6.788 1.00 97.62 108 TRP A O 1
ATOM 880 N N . ILE A 1 109 ? 24.297 -13.136 -6.661 1.00 97.44 109 ILE A N 1
ATOM 881 C CA . ILE A 1 109 ? 23.742 -12.445 -5.496 1.00 97.44 109 ILE A CA 1
ATOM 882 C C . ILE A 1 109 ? 24.584 -12.718 -4.238 1.00 97.44 109 ILE A C 1
ATOM 884 O O . ILE A 1 109 ? 24.927 -11.780 -3.521 1.00 97.44 109 ILE A O 1
ATOM 888 N N . ASP A 1 110 ? 24.990 -13.968 -4.010 1.00 96.69 110 ASP A N 1
ATOM 889 C CA . ASP A 1 110 ? 25.769 -14.383 -2.831 1.00 96.69 110 ASP A CA 1
ATOM 890 C C . ASP A 1 110 ? 27.199 -13.822 -2.816 1.00 96.69 110 ASP A C 1
ATOM 892 O O . ASP A 1 110 ? 27.837 -13.743 -1.768 1.00 96.69 110 ASP A O 1
ATOM 896 N N . THR A 1 111 ? 27.711 -13.424 -3.982 1.00 96.38 111 THR A N 1
ATOM 897 C CA . THR A 1 111 ? 29.050 -12.835 -4.144 1.00 96.38 111 THR A CA 1
ATOM 898 C C . THR A 1 111 ? 29.022 -11.323 -4.376 1.00 96.38 111 THR A C 1
ATOM 900 O O . THR A 1 111 ? 30.070 -10.723 -4.612 1.00 96.38 111 THR A O 1
ATOM 903 N N . ALA A 1 112 ? 27.844 -10.694 -4.312 1.00 95.88 112 ALA A N 1
ATOM 904 C CA . ALA A 1 112 ? 27.701 -9.246 -4.421 1.00 95.88 112 ALA A CA 1
ATOM 905 C C . ALA A 1 112 ? 28.363 -8.514 -3.228 1.00 95.88 112 ALA A C 1
ATOM 907 O O . ALA A 1 112 ? 28.399 -9.051 -2.119 1.00 95.88 112 ALA A O 1
ATOM 908 N N . PRO A 1 113 ? 28.829 -7.260 -3.403 1.00 96.62 113 PRO A N 1
ATOM 909 C CA . PRO A 1 113 ? 28.739 -6.438 -4.613 1.00 96.62 113 PRO A CA 1
ATOM 910 C C . PRO A 1 113 ? 29.837 -6.737 -5.645 1.00 96.62 113 PRO A C 1
ATOM 912 O O . PRO A 1 113 ? 30.963 -7.073 -5.290 1.00 96.62 113 PRO A O 1
ATOM 915 N N . HIS A 1 114 ? 29.529 -6.506 -6.925 1.00 97.56 114 HIS A N 1
ATOM 916 C CA . HIS A 1 114 ? 30.467 -6.685 -8.044 1.00 97.56 114 HIS A CA 1
ATOM 917 C C . HIS A 1 114 ? 30.950 -5.346 -8.602 1.00 97.56 114 HIS A C 1
ATOM 919 O O . HIS A 1 114 ? 30.148 -4.426 -8.781 1.00 97.56 114 HIS A O 1
ATOM 925 N N . THR A 1 115 ? 32.241 -5.229 -8.929 1.00 98.00 115 THR A N 1
ATOM 926 C CA . THR A 1 115 ? 32.744 -4.131 -9.778 1.00 98.00 115 THR A CA 1
ATOM 927 C C . THR A 1 115 ? 32.252 -4.291 -11.214 1.00 98.00 115 THR A C 1
ATOM 929 O O . THR A 1 115 ? 31.813 -5.373 -11.614 1.00 98.00 115 THR A O 1
ATOM 932 N N . ALA A 1 116 ? 32.357 -3.232 -12.018 1.00 97.44 116 ALA A N 1
ATOM 933 C CA . ALA A 1 116 ? 31.968 -3.275 -13.422 1.00 97.44 116 ALA A CA 1
ATOM 934 C C . ALA A 1 116 ? 32.706 -4.375 -14.208 1.00 97.44 116 ALA A C 1
ATOM 936 O O . ALA A 1 116 ? 32.088 -5.133 -14.954 1.00 97.44 116 ALA A O 1
ATOM 937 N N . GLU A 1 117 ? 34.005 -4.559 -13.975 1.00 97.62 117 GLU A N 1
ATOM 938 C CA . GLU A 1 117 ? 34.796 -5.594 -14.644 1.00 97.62 117 GLU A CA 1
ATOM 939 C C . GLU A 1 117 ? 34.444 -7.005 -14.159 1.00 97.62 117 GLU A C 1
ATOM 941 O O . GLU A 1 117 ? 34.459 -7.947 -14.951 1.00 97.62 117 GLU A O 1
ATOM 946 N N . GLN A 1 118 ? 34.138 -7.176 -12.867 1.00 97.88 118 GLN A N 1
ATOM 947 C CA . GLN A 1 118 ? 33.662 -8.457 -12.331 1.00 97.88 118 GLN A CA 1
ATOM 948 C C . GLN A 1 118 ? 32.310 -8.830 -12.944 1.00 97.88 118 GLN A C 1
ATOM 950 O O . GLN A 1 118 ? 32.156 -9.946 -13.440 1.00 97.88 118 GLN A O 1
ATOM 955 N N . ALA A 1 119 ? 31.374 -7.878 -12.980 1.00 97.75 119 ALA A N 1
ATOM 956 C CA . ALA A 1 119 ? 30.055 -8.051 -13.574 1.00 97.75 119 ALA A CA 1
ATOM 957 C C . ALA A 1 119 ? 30.143 -8.384 -15.073 1.00 97.75 119 ALA A C 1
ATOM 959 O O . ALA A 1 119 ? 29.432 -9.273 -15.544 1.00 97.75 119 ALA A O 1
ATOM 960 N N . LEU A 1 120 ? 31.045 -7.729 -15.815 1.00 97.75 120 LEU A N 1
ATOM 961 C CA . LEU A 1 120 ? 31.272 -8.008 -17.235 1.00 97.75 120 LEU A CA 1
ATOM 962 C C . LEU A 1 120 ? 31.828 -9.421 -17.449 1.00 97.75 120 LEU A C 1
ATOM 964 O O . LEU A 1 120 ? 31.281 -10.182 -18.244 1.00 97.75 120 LEU A O 1
ATOM 968 N N . ARG A 1 121 ? 32.880 -9.807 -16.710 1.00 97.25 121 ARG A N 1
ATOM 969 C CA . ARG A 1 121 ? 33.478 -11.153 -16.813 1.00 97.25 121 ARG A CA 1
ATOM 970 C C . ARG A 1 121 ? 32.493 -12.263 -16.460 1.00 97.25 121 ARG A C 1
ATOM 972 O O . ARG A 1 121 ? 32.555 -13.335 -17.050 1.00 97.25 121 ARG A O 1
ATOM 979 N N . ALA A 1 122 ? 31.603 -12.009 -15.504 1.00 96.00 122 ALA A N 1
ATOM 980 C CA . ALA A 1 122 ? 30.576 -12.953 -15.084 1.00 96.00 122 ALA A CA 1
ATOM 981 C C . ALA A 1 122 ? 29.338 -12.968 -16.006 1.00 96.00 122 ALA A C 1
ATOM 983 O O . ALA A 1 122 ? 28.426 -13.754 -15.766 1.00 96.00 122 ALA A O 1
ATOM 984 N N . GLY A 1 123 ? 29.280 -12.120 -17.043 1.00 96.50 123 GLY A N 1
ATOM 985 C CA . GLY A 1 123 ? 28.152 -12.044 -17.982 1.00 96.50 123 GLY A CA 1
ATOM 986 C C . GLY A 1 123 ? 26.898 -11.351 -17.429 1.00 96.50 123 GLY A C 1
ATOM 987 O O . GLY A 1 123 ? 25.826 -11.421 -18.041 1.00 96.50 123 GLY A O 1
ATOM 988 N N . MET A 1 124 ? 27.013 -10.667 -16.288 1.00 97.50 124 MET A N 1
ATOM 989 C CA . MET A 1 124 ? 25.915 -9.909 -15.674 1.00 97.50 124 MET A CA 1
ATOM 990 C C . MET A 1 124 ? 25.548 -8.678 -16.518 1.00 97.50 124 MET A C 1
ATOM 992 O O . MET A 1 124 ? 24.392 -8.282 -16.621 1.00 97.50 124 MET A O 1
ATOM 996 N N . ILE A 1 125 ? 26.539 -8.079 -17.166 1.00 97.44 125 ILE A N 1
ATOM 997 C CA . ILE A 1 125 ? 26.376 -6.910 -18.032 1.00 97.44 125 ILE A CA 1
ATOM 998 C C . ILE A 1 125 ? 27.023 -7.175 -19.389 1.00 97.44 125 ILE A C 1
ATOM 1000 O O . ILE A 1 125 ? 27.803 -8.114 -19.537 1.00 97.44 125 ILE A O 1
ATOM 1004 N N . ASP A 1 126 ? 26.700 -6.344 -20.375 1.00 96.12 126 ASP A N 1
ATOM 1005 C CA . ASP A 1 126 ? 27.156 -6.513 -21.758 1.00 96.12 126 ASP A CA 1
ATOM 1006 C C . ASP A 1 126 ? 28.356 -5.627 -22.096 1.00 96.12 126 ASP A C 1
ATOM 1008 O O . ASP A 1 126 ? 29.150 -5.977 -22.966 1.00 96.12 126 ASP A O 1
ATOM 1012 N N . ALA A 1 127 ? 28.494 -4.482 -21.422 1.00 95.31 127 ALA A N 1
ATOM 1013 C CA . ALA A 1 127 ? 29.628 -3.584 -21.599 1.00 95.31 127 ALA A CA 1
ATOM 1014 C C . ALA A 1 127 ? 29.877 -2.713 -20.364 1.00 95.31 127 ALA A C 1
ATOM 1016 O O . ALA A 1 127 ? 28.997 -2.503 -19.524 1.00 95.31 127 ALA A O 1
ATOM 1017 N N . VAL A 1 128 ? 31.088 -2.170 -20.307 1.00 96.44 128 VAL A N 1
ATOM 1018 C CA . VAL A 1 128 ? 31.503 -1.142 -19.356 1.00 96.44 128 VAL A CA 1
ATOM 1019 C C . VAL A 1 128 ? 31.857 0.102 -20.160 1.00 96.44 128 VAL A C 1
ATOM 1021 O O . VAL A 1 128 ? 32.602 -0.011 -21.129 1.00 96.44 128 VAL A O 1
ATOM 1024 N N . GLY A 1 129 ? 31.305 1.258 -19.797 1.00 94.88 129 GLY A N 1
ATOM 1025 C CA . GLY A 1 129 ? 31.511 2.494 -20.558 1.00 94.88 129 GLY A CA 1
ATOM 1026 C C . GLY A 1 129 ? 30.942 3.728 -19.870 1.00 94.88 129 GLY A C 1
ATOM 1027 O O . GLY A 1 129 ? 30.130 3.615 -18.946 1.00 94.88 129 GLY A O 1
ATOM 1028 N N . TYR A 1 130 ? 31.389 4.902 -20.302 1.00 95.62 130 TYR A N 1
ATOM 1029 C CA . TYR A 1 130 ? 30.931 6.190 -19.791 1.00 95.62 130 TYR A CA 1
ATOM 1030 C C . TYR A 1 130 ? 29.682 6.696 -20.528 1.00 95.62 130 TYR A C 1
ATOM 1032 O O . TYR A 1 130 ? 29.285 6.179 -21.571 1.00 95.62 130 TYR A O 1
ATOM 1040 N N . ALA A 1 131 ? 29.019 7.705 -19.955 1.00 92.06 131 ALA A N 1
ATOM 1041 C CA . ALA A 1 131 ? 27.767 8.240 -20.495 1.00 92.06 131 ALA A CA 1
ATOM 1042 C C . ALA A 1 131 ? 27.954 8.930 -21.859 1.00 92.06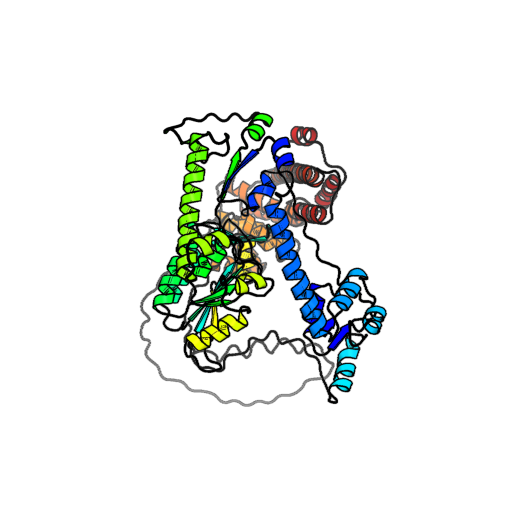 131 ALA A C 1
ATOM 1044 O O . ALA A 1 131 ? 27.090 8.824 -22.724 1.00 92.06 131 ALA A O 1
ATOM 1045 N N . ASP A 1 132 ? 29.080 9.615 -22.043 1.00 92.88 132 ASP A N 1
ATOM 1046 C CA . ASP A 1 132 ? 29.499 10.281 -23.279 1.00 92.88 132 ASP A CA 1
ATOM 1047 C C . ASP A 1 132 ? 29.883 9.294 -24.391 1.00 92.88 132 ASP A C 1
ATOM 1049 O O . ASP A 1 132 ? 29.795 9.621 -25.571 1.00 92.88 132 ASP A O 1
ATOM 1053 N N . GLU A 1 133 ? 30.222 8.055 -24.037 1.00 93.25 133 GLU A N 1
ATOM 1054 C CA . GLU A 1 133 ? 30.548 6.991 -24.993 1.00 93.25 133 GLU A CA 1
ATOM 1055 C C . GLU A 1 133 ? 29.304 6.238 -25.499 1.00 93.25 133 GLU A C 1
ATOM 1057 O O . GLU A 1 133 ? 29.385 5.477 -26.467 1.00 93.25 133 GLU A O 1
ATOM 1062 N N . LEU A 1 134 ? 28.136 6.441 -24.872 1.00 91.69 134 LEU A N 1
ATOM 1063 C CA . LEU A 1 134 ? 26.927 5.660 -25.152 1.00 91.69 134 LEU A CA 1
ATOM 1064 C C . LEU A 1 134 ? 26.438 5.785 -26.591 1.00 91.69 134 LEU A C 1
ATOM 1066 O O . LEU A 1 134 ? 26.042 4.777 -27.172 1.00 91.69 134 LEU A O 1
ATOM 1070 N N . GLU A 1 135 ? 26.440 6.989 -27.167 1.00 92.50 135 GLU A N 1
ATOM 1071 C CA . GLU A 1 135 ? 26.031 7.171 -28.562 1.00 92.50 135 GLU A CA 1
ATOM 1072 C C . GLU A 1 135 ? 26.934 6.348 -29.482 1.00 92.50 135 GLU A C 1
ATOM 1074 O O . GLU A 1 135 ? 26.428 5.527 -30.241 1.00 92.50 135 GLU A O 1
ATOM 1079 N N . GLY A 1 136 ? 28.257 6.449 -29.325 1.00 91.38 136 GLY A N 1
ATOM 1080 C CA . GLY A 1 136 ? 29.215 5.676 -30.116 1.00 91.38 136 GLY A CA 1
ATOM 1081 C C . GLY A 1 136 ? 29.053 4.159 -29.962 1.00 91.38 136 GLY A C 1
ATOM 1082 O O . GLY A 1 136 ? 29.120 3.423 -30.948 1.00 91.38 136 GLY A O 1
ATOM 1083 N N . GLU A 1 137 ? 28.789 3.666 -28.750 1.00 87.81 137 GLU A N 1
ATOM 1084 C CA . GLU A 1 137 ? 28.510 2.244 -28.510 1.00 87.81 137 GLU A CA 1
ATOM 1085 C C . GLU A 1 137 ? 27.199 1.781 -29.167 1.00 87.81 137 GLU A C 1
ATOM 1087 O O . GLU A 1 137 ? 27.135 0.699 -29.763 1.00 87.81 137 GLU A O 1
ATOM 1092 N N . LEU A 1 138 ? 26.154 2.610 -29.119 1.00 90.25 138 LEU A N 1
ATOM 1093 C CA . LEU A 1 138 ? 24.881 2.331 -29.782 1.00 90.25 138 LEU A CA 1
ATOM 1094 C C . LEU A 1 138 ? 24.997 2.405 -31.306 1.00 90.25 138 LEU A C 1
ATOM 1096 O O . LEU A 1 138 ? 24.375 1.594 -31.989 1.00 90.25 138 LEU A O 1
ATOM 1100 N N . GLU A 1 139 ? 25.796 3.323 -31.848 1.00 93.25 139 GLU A N 1
ATOM 1101 C CA . GLU A 1 139 ? 26.044 3.436 -33.285 1.00 93.25 139 GLU A CA 1
ATOM 1102 C C . GLU A 1 139 ? 26.745 2.194 -33.835 1.00 93.25 139 GLU A C 1
ATOM 1104 O O . GLU A 1 139 ? 26.319 1.645 -34.855 1.00 93.25 139 GLU A O 1
ATOM 1109 N N . LYS A 1 140 ? 27.769 1.695 -33.126 1.00 90.69 140 LYS A N 1
ATOM 1110 C CA . LYS A 1 140 ? 28.439 0.428 -33.461 1.00 90.69 140 LYS A CA 1
ATOM 1111 C C . LYS A 1 140 ? 27.455 -0.738 -33.434 1.00 90.69 140 LYS A C 1
ATOM 1113 O O . LYS A 1 140 ? 27.453 -1.569 -34.338 1.00 90.69 140 LYS A O 1
ATOM 1118 N N . TRP A 1 141 ? 26.614 -0.802 -32.404 1.00 88.06 141 TRP A N 1
ATOM 1119 C CA . TRP A 1 141 ? 25.657 -1.893 -32.240 1.00 88.06 141 TRP A CA 1
ATOM 1120 C C . TRP A 1 141 ? 24.539 -1.870 -33.290 1.00 88.06 141 TRP A C 1
ATOM 1122 O O . TRP A 1 141 ? 24.230 -2.904 -33.880 1.00 88.06 141 TRP A O 1
ATOM 1132 N N . LEU A 1 142 ? 23.945 -0.704 -33.545 1.00 90.75 142 LEU A N 1
ATOM 1133 C CA . LEU A 1 142 ? 22.810 -0.538 -34.457 1.00 90.75 142 LEU A CA 1
ATOM 1134 C C . LEU A 1 142 ? 23.233 -0.305 -35.913 1.00 90.75 142 LEU A C 1
ATOM 1136 O O . LEU A 1 142 ? 22.371 -0.260 -36.789 1.00 90.75 142 LEU A O 1
ATOM 1140 N N . SER A 1 143 ? 24.536 -0.148 -36.173 1.00 93.75 143 SER A N 1
ATOM 1141 C CA . SER A 1 143 ? 25.102 0.132 -37.501 1.00 93.75 143 SER A CA 1
ATOM 1142 C C . SER A 1 143 ? 24.461 1.345 -38.189 1.00 93.75 143 SER A C 1
ATOM 1144 O O . SER A 1 143 ? 24.231 1.354 -39.398 1.00 93.75 143 SER A O 1
ATOM 1146 N N . ARG A 1 144 ? 24.132 2.377 -37.409 1.00 94.44 144 ARG A N 1
ATOM 1147 C CA . ARG A 1 144 ? 23.530 3.632 -37.881 1.00 94.44 144 ARG A CA 1
ATOM 1148 C C . ARG A 1 144 ? 23.905 4.762 -36.939 1.00 94.44 144 ARG A C 1
ATOM 1150 O O . ARG A 1 144 ? 24.179 4.492 -35.778 1.00 94.44 144 ARG A O 1
ATOM 1157 N N . LYS A 1 145 ? 23.830 6.008 -37.411 1.00 93.56 145 LYS A N 1
ATOM 1158 C CA . LYS A 1 145 ? 23.974 7.166 -36.526 1.00 93.56 145 LYS A CA 1
ATOM 1159 C C . LYS A 1 145 ? 22.838 7.230 -35.512 1.00 93.56 145 LYS A C 1
ATOM 1161 O O . LYS A 1 145 ? 21.682 6.977 -35.866 1.00 93.56 145 LYS A O 1
ATOM 1166 N N . VAL A 1 146 ? 23.167 7.569 -34.274 1.00 92.12 146 VAL A N 1
ATOM 1167 C CA . VAL A 1 146 ? 22.224 7.630 -33.154 1.00 92.12 146 VAL A CA 1
ATOM 1168 C C . VAL A 1 146 ? 22.478 8.919 -32.393 1.00 92.12 146 VAL A C 1
ATOM 1170 O O . VAL A 1 146 ? 23.622 9.281 -32.167 1.00 92.12 146 VAL A O 1
ATOM 1173 N N . SER A 1 147 ? 21.403 9.583 -31.973 1.00 89.31 147 SER A N 1
ATOM 1174 C CA . SER A 1 147 ? 21.488 10.606 -30.938 1.00 89.31 147 SER A CA 1
ATOM 1175 C C . SER A 1 147 ? 20.551 10.244 -29.796 1.00 89.31 147 SER A C 1
ATOM 1177 O O . SER A 1 147 ? 19.418 9.801 -30.021 1.00 89.31 147 SER A O 1
ATOM 1179 N N . LEU A 1 148 ? 21.051 10.369 -28.572 1.00 85.06 148 LEU A N 1
ATOM 1180 C CA . LEU A 1 148 ? 20.295 10.147 -27.354 1.00 85.06 148 LEU A CA 1
ATOM 1181 C C . LEU A 1 148 ? 19.646 11.459 -26.926 1.00 85.06 148 LEU A C 1
ATOM 1183 O O . LEU A 1 148 ? 20.303 12.462 -26.663 1.00 85.06 148 LEU A O 1
ATOM 1187 N N . HIS A 1 149 ? 18.326 11.428 -26.801 1.00 81.75 149 HIS A N 1
ATOM 1188 C CA . HIS A 1 149 ? 17.560 12.535 -26.255 1.00 81.75 149 HIS A CA 1
ATOM 1189 C C . HIS A 1 149 ? 16.909 12.097 -24.953 1.00 81.75 149 HIS A C 1
ATOM 1191 O O . HIS A 1 149 ? 16.393 10.980 -24.850 1.00 81.75 149 HIS A O 1
ATOM 1197 N N . ALA A 1 150 ? 16.903 12.991 -23.965 1.00 75.31 150 ALA A N 1
ATOM 1198 C CA . ALA A 1 150 ? 16.024 12.816 -22.823 1.00 75.31 150 ALA A CA 1
ATOM 1199 C C . ALA A 1 150 ? 14.577 12.706 -23.341 1.00 75.31 150 ALA A C 1
ATOM 1201 O O . ALA A 1 150 ? 14.206 13.450 -24.258 1.00 75.31 150 ALA A O 1
ATOM 1202 N N . PRO A 1 151 ? 13.758 11.785 -22.803 1.00 70.25 151 PRO A N 1
ATOM 1203 C CA . PRO A 1 151 ? 12.357 11.711 -23.189 1.00 70.25 151 PRO A CA 1
ATOM 1204 C C . PRO A 1 151 ? 11.709 13.086 -22.986 1.00 70.25 151 PRO A C 1
ATOM 1206 O O . PRO A 1 151 ? 11.874 13.709 -21.936 1.00 70.25 151 PRO A O 1
ATOM 1209 N N . SER A 1 152 ? 11.002 13.589 -24.002 1.00 60.44 152 SER A N 1
ATOM 1210 C CA . SER A 1 152 ? 10.355 14.895 -23.896 1.00 60.44 152 SER A CA 1
ATOM 1211 C C . SER A 1 152 ? 9.277 14.841 -22.815 1.00 60.44 152 SER A C 1
ATOM 1213 O O . SER A 1 152 ? 8.387 13.996 -22.890 1.00 60.44 152 SER A O 1
ATOM 1215 N N . ALA A 1 153 ? 9.284 15.789 -21.878 1.00 57.81 153 ALA A N 1
ATOM 1216 C CA . ALA A 1 153 ? 8.191 15.982 -20.918 1.00 57.81 153 ALA A CA 1
ATOM 1217 C C . ALA A 1 153 ? 6.890 16.497 -21.574 1.00 57.81 153 ALA A C 1
ATOM 1219 O O . ALA A 1 153 ? 5.915 16.793 -20.885 1.00 57.81 153 ALA A O 1
ATOM 1220 N N . LEU A 1 154 ? 6.876 16.657 -22.903 1.00 51.94 154 LEU A N 1
ATOM 1221 C CA . LEU A 1 154 ? 5.751 17.226 -23.622 1.00 51.94 154 LEU A CA 1
ATOM 1222 C C . LEU A 1 154 ? 4.583 16.231 -23.644 1.00 51.94 154 LEU A C 1
ATOM 1224 O O . LEU A 1 154 ? 4.757 15.093 -24.091 1.00 51.94 154 LEU A O 1
ATOM 1228 N N . PRO A 1 155 ? 3.385 16.641 -23.195 1.00 53.97 155 PRO A N 1
ATOM 1229 C CA . PRO A 1 155 ? 2.203 15.812 -23.330 1.00 53.97 155 PRO A CA 1
ATOM 1230 C C . PRO A 1 155 ? 1.962 15.531 -24.813 1.00 53.97 155 PRO A C 1
ATOM 1232 O O . PRO A 1 155 ? 1.960 16.445 -25.640 1.00 53.97 155 PRO A O 1
ATOM 1235 N N . VAL A 1 156 ? 1.741 14.261 -25.154 1.00 53.94 156 VAL A N 1
ATOM 1236 C CA . VAL A 1 156 ? 1.294 13.884 -26.496 1.00 53.94 156 VAL A CA 1
ATOM 1237 C C . VAL A 1 156 ? -0.061 14.554 -26.710 1.00 53.94 156 VAL A C 1
ATOM 1239 O O . VAL A 1 156 ? -1.040 14.214 -26.046 1.00 53.94 156 VAL A O 1
ATOM 1242 N N . HIS A 1 157 ? -0.115 15.554 -27.589 1.00 46.47 157 HIS A N 1
ATOM 1243 C CA . HIS A 1 157 ? -1.377 16.181 -27.947 1.00 46.47 157 HIS A CA 1
ATOM 1244 C C . HIS A 1 157 ? -2.246 15.165 -28.682 1.00 46.47 157 HIS A C 1
ATOM 1246 O O . HIS A 1 157 ? -1.907 14.704 -29.772 1.00 46.47 157 HIS A O 1
ATOM 1252 N N . ASP A 1 158 ? -3.380 14.830 -28.073 1.00 48.22 158 ASP A N 1
ATOM 1253 C CA . ASP A 1 158 ? -4.432 14.086 -28.740 1.00 48.22 158 ASP A CA 1
ATOM 1254 C C . ASP A 1 158 ? -4.933 14.921 -29.933 1.00 48.22 158 ASP A C 1
ATOM 1256 O O . ASP A 1 158 ? -5.460 16.025 -29.777 1.00 48.22 158 ASP A O 1
ATOM 1260 N N . MET A 1 159 ? -4.696 14.409 -31.142 1.00 47.34 159 MET A N 1
ATOM 1261 C CA . MET A 1 159 ? -5.109 15.018 -32.411 1.00 47.34 159 MET A CA 1
ATOM 1262 C C . MET A 1 159 ? -6.621 14.878 -32.654 1.00 47.34 159 MET A C 1
ATOM 1264 O O . MET A 1 159 ? -7.125 15.343 -33.680 1.00 47.34 159 MET A O 1
ATOM 1268 N N . SER A 1 160 ? -7.364 14.234 -31.749 1.00 52.94 160 SER A N 1
ATOM 1269 C CA . SER A 1 160 ? -8.811 14.101 -31.864 1.00 52.94 160 SER A CA 1
ATOM 1270 C C . SER A 1 160 ? -9.549 15.391 -31.466 1.00 52.94 160 SER A C 1
ATOM 1272 O O . SER A 1 160 ? -9.261 16.063 -30.475 1.00 52.94 160 SER A O 1
ATOM 1274 N N . PHE A 1 161 ? -10.527 15.782 -32.288 1.00 47.22 161 PHE A N 1
ATOM 1275 C CA . PHE A 1 161 ? -11.381 16.942 -32.035 1.00 47.22 161 PHE A CA 1
ATOM 1276 C C . PHE A 1 161 ? -12.605 16.521 -31.201 1.00 47.22 161 PHE A C 1
ATOM 1278 O O . PHE A 1 161 ? -13.512 15.863 -31.705 1.00 47.22 161 PHE A O 1
ATOM 1285 N N . GLY A 1 162 ? -12.653 16.955 -29.935 1.00 58.50 162 GLY A N 1
ATOM 1286 C CA . GLY A 1 162 ? -13.778 16.743 -29.009 1.00 58.50 162 GLY A CA 1
ATOM 1287 C C . GLY A 1 162 ? -13.563 15.591 -28.010 1.00 58.50 162 GLY A C 1
ATOM 1288 O O . GLY A 1 162 ? -12.706 14.743 -28.226 1.00 58.50 162 GLY A O 1
ATOM 1289 N N . PRO A 1 163 ? -14.308 15.542 -26.886 1.00 65.38 163 PRO A N 1
ATOM 1290 C CA . PRO A 1 163 ? -14.081 14.530 -25.855 1.00 65.38 163 PRO A CA 1
ATOM 1291 C C . PRO A 1 163 ? -14.581 13.145 -26.300 1.00 65.38 163 PRO A C 1
ATOM 1293 O O . PRO A 1 163 ? -15.788 12.890 -26.305 1.00 65.38 163 PRO A O 1
ATOM 1296 N N . GLY A 1 164 ? -13.649 12.249 -26.630 1.00 77.50 164 GLY A N 1
ATOM 1297 C CA . GLY A 1 164 ? -13.912 10.858 -27.009 1.00 77.50 164 GLY A CA 1
ATOM 1298 C C . GLY A 1 164 ? -14.340 9.939 -25.847 1.00 77.50 164 GLY A C 1
ATOM 1299 O O . GLY A 1 164 ? -14.468 10.384 -24.694 1.00 77.50 164 GLY A O 1
ATOM 1300 N N . PRO A 1 165 ? -14.595 8.644 -26.131 1.00 91.25 165 PRO A N 1
ATOM 1301 C CA . PRO A 1 165 ? -14.806 7.638 -25.092 1.00 91.25 165 PRO A CA 1
ATOM 1302 C C . PRO A 1 165 ? -13.578 7.543 -24.177 1.00 91.25 165 PRO A C 1
ATOM 1304 O O . PRO A 1 165 ? -12.450 7.749 -24.621 1.00 91.25 165 PRO A O 1
ATOM 1307 N N . ALA A 1 166 ? -13.800 7.213 -22.906 1.00 92.75 166 ALA A N 1
ATOM 1308 C CA . ALA A 1 166 ? -12.751 7.155 -21.894 1.00 92.75 166 ALA A CA 1
ATOM 1309 C C . ALA A 1 166 ? -12.772 5.841 -21.103 1.00 92.75 166 ALA A C 1
ATOM 1311 O O . ALA A 1 166 ? -13.833 5.244 -20.889 1.00 92.75 166 ALA A O 1
ATOM 1312 N N . ILE A 1 167 ? -11.596 5.439 -20.628 1.00 95.62 167 ILE A N 1
ATOM 1313 C CA . ILE A 1 167 ? -11.402 4.407 -19.608 1.00 95.62 167 ILE A CA 1
ATOM 1314 C C . ILE A 1 167 ? -11.026 5.131 -18.319 1.00 95.62 167 ILE A C 1
ATOM 1316 O O . ILE A 1 167 ? -10.029 5.850 -18.282 1.00 95.62 167 ILE A O 1
ATOM 1320 N N . ALA A 1 168 ? -11.837 4.987 -17.274 1.00 96.62 168 ALA A N 1
ATOM 1321 C CA . ALA A 1 168 ? -11.539 5.613 -15.989 1.00 96.62 168 ALA A CA 1
ATOM 1322 C C . ALA A 1 168 ? -10.662 4.684 -15.143 1.00 96.62 168 ALA A C 1
ATOM 1324 O O . ALA A 1 168 ? -11.013 3.521 -14.980 1.00 96.62 168 ALA A O 1
ATOM 1325 N N . VAL A 1 169 ? -9.562 5.195 -14.595 1.00 97.25 169 VAL A N 1
ATOM 1326 C CA . VAL A 1 169 ? -8.692 4.487 -13.649 1.00 97.25 169 VAL A CA 1
ATOM 1327 C C . VAL A 1 169 ? -8.951 5.047 -12.257 1.00 97.25 169 VAL A C 1
ATOM 1329 O O . VAL A 1 169 ? -8.571 6.180 -11.979 1.00 97.25 169 VAL A O 1
ATOM 1332 N N . VAL A 1 170 ? -9.626 4.282 -11.403 1.00 97.19 170 VAL A N 1
ATOM 1333 C CA . VAL A 1 170 ? -9.901 4.644 -10.007 1.00 97.19 170 VAL A CA 1
ATOM 1334 C C . VAL A 1 170 ? -8.777 4.124 -9.126 1.00 97.19 170 VAL A C 1
ATOM 1336 O O . VAL A 1 170 ? -8.558 2.917 -9.090 1.00 97.19 170 VAL A O 1
ATOM 1339 N N . HIS A 1 171 ? -8.095 5.012 -8.411 1.00 95.31 171 HIS A N 1
ATOM 1340 C CA . HIS A 1 171 ? -7.007 4.648 -7.504 1.00 95.31 171 HIS A CA 1
ATOM 1341 C C . HIS A 1 171 ? -7.517 4.448 -6.076 1.00 95.31 171 HIS A C 1
ATOM 1343 O O . HIS A 1 171 ? -8.121 5.345 -5.489 1.00 95.31 171 HIS A O 1
ATOM 1349 N N . VAL A 1 172 ? -7.270 3.262 -5.522 1.00 96.44 172 VAL A N 1
ATOM 1350 C CA . VAL A 1 172 ? -7.505 2.903 -4.118 1.00 96.44 172 VAL A CA 1
ATOM 1351 C C . VAL A 1 172 ? -6.136 2.671 -3.488 1.00 96.44 172 VAL A C 1
ATOM 1353 O O . VAL A 1 172 ? -5.642 1.545 -3.435 1.00 96.44 172 VAL A O 1
ATOM 1356 N N . GLU A 1 173 ? -5.501 3.767 -3.085 1.00 93.06 173 GLU A N 1
ATOM 1357 C CA . GLU A 1 173 ? -4.123 3.789 -2.592 1.00 93.06 173 GLU A CA 1
ATOM 1358 C C . GLU A 1 173 ? -4.080 4.046 -1.085 1.00 93.06 173 GLU A C 1
ATOM 1360 O O . GLU A 1 173 ? -4.782 4.914 -0.563 1.00 93.06 173 GLU A O 1
ATOM 1365 N N . GLY A 1 174 ? -3.236 3.294 -0.383 1.00 92.62 174 GLY A N 1
ATOM 1366 C CA . GLY A 1 174 ? -3.035 3.446 1.052 1.00 92.62 174 GLY A CA 1
ATOM 1367 C C . GLY A 1 174 ? -4.097 2.760 1.912 1.00 92.62 174 GLY A C 1
ATOM 1368 O O . GLY A 1 174 ? -4.817 1.861 1.471 1.00 92.62 174 GLY A O 1
ATOM 1369 N N . THR A 1 175 ? -4.152 3.126 3.192 1.00 94.12 175 THR A N 1
ATOM 1370 C CA . THR A 1 175 ? -5.059 2.484 4.157 1.00 94.12 175 THR A CA 1
ATOM 1371 C C . THR A 1 175 ? -6.492 2.924 3.886 1.00 94.12 175 THR A C 1
ATOM 1373 O O . THR A 1 175 ? -6.771 4.116 3.801 1.00 94.12 175 THR A O 1
ATOM 1376 N N . ILE A 1 176 ? -7.413 1.971 3.767 1.00 96.44 176 ILE A N 1
ATOM 1377 C CA . ILE A 1 176 ? -8.832 2.279 3.572 1.00 96.44 176 ILE A CA 1
ATOM 1378 C C . ILE A 1 176 ? -9.401 2.816 4.884 1.00 96.44 176 ILE A C 1
ATOM 1380 O O . ILE A 1 176 ? -9.331 2.149 5.917 1.00 96.44 176 ILE A O 1
ATOM 1384 N N . SER A 1 177 ? -9.985 4.006 4.851 1.00 94.81 177 SER A N 1
ATOM 1385 C CA . SER A 1 177 ? -10.600 4.629 6.021 1.00 94.81 177 SER A CA 1
ATOM 1386 C C . SER A 1 177 ? -12.031 5.044 5.724 1.00 94.81 177 SER A C 1
ATOM 1388 O O . SER A 1 177 ? -12.413 5.271 4.573 1.00 94.81 177 SER A O 1
ATOM 1390 N N . ASP A 1 178 ? -12.818 5.192 6.781 1.00 89.44 178 ASP A N 1
ATOM 1391 C CA . ASP A 1 178 ? -14.081 5.914 6.678 1.00 89.44 178 ASP A CA 1
ATOM 1392 C C . ASP A 1 178 ? -13.796 7.402 6.396 1.00 89.44 178 ASP A C 1
ATOM 1394 O O . ASP A 1 178 ? -12.703 7.909 6.678 1.00 89.44 178 ASP A O 1
ATOM 1398 N N . GLY A 1 179 ? -14.762 8.110 5.811 1.00 88.75 179 GLY A N 1
ATOM 1399 C CA . GLY A 1 179 ? -14.631 9.540 5.530 1.00 88.75 179 GLY A CA 1
ATOM 1400 C C . GLY A 1 179 ? -13.863 9.879 4.245 1.00 88.75 179 GLY A C 1
ATOM 1401 O O . GLY A 1 179 ? -13.893 9.148 3.251 1.00 88.75 179 GLY A O 1
ATOM 1402 N N . ALA A 1 180 ? -13.239 11.060 4.219 1.00 85.88 180 ALA A N 1
ATOM 1403 C CA . ALA A 1 180 ? -12.599 11.609 3.024 1.00 85.88 180 ALA A CA 1
ATOM 1404 C C . ALA A 1 180 ? -11.186 11.052 2.786 1.00 85.88 180 ALA A C 1
ATOM 1406 O O . ALA A 1 180 ? -10.487 10.703 3.731 1.00 85.88 180 ALA A O 1
ATOM 1407 N N . SER A 1 181 ? -10.758 10.989 1.517 1.00 84.62 181 SER A N 1
ATOM 1408 C CA . SER A 1 181 ? -9.369 10.650 1.201 1.00 84.62 181 SER A CA 1
ATOM 1409 C C . SER A 1 181 ? -8.446 11.749 1.711 1.00 84.62 181 SER A C 1
ATOM 1411 O O . SER A 1 181 ? -8.750 12.932 1.545 1.00 84.62 181 SER A O 1
ATOM 1413 N N . LEU A 1 182 ? -7.323 11.353 2.299 1.00 81.19 182 LEU A N 1
ATOM 1414 C CA . LEU A 1 182 ? -6.345 12.262 2.881 1.00 81.19 182 LEU A CA 1
ATOM 1415 C C . LEU A 1 182 ? -4.944 11.737 2.593 1.00 81.19 182 LEU A C 1
ATOM 1417 O O . LEU A 1 182 ? -4.647 10.579 2.871 1.00 81.19 182 LEU A O 1
ATOM 1421 N N . THR A 1 183 ? -4.078 12.603 2.085 1.00 75.56 183 THR A N 1
ATOM 1422 C CA . THR A 1 183 ? -2.643 12.338 2.007 1.00 75.56 183 THR A CA 1
ATOM 1423 C C . THR A 1 183 ? -1.964 13.248 3.014 1.00 75.56 183 THR A C 1
ATOM 1425 O O . THR A 1 183 ? -2.186 14.454 2.979 1.00 75.56 183 THR A O 1
ATOM 1428 N N . VAL A 1 184 ? -1.159 12.677 3.907 1.00 67.69 184 VAL A N 1
ATOM 1429 C CA . VAL A 1 184 ? -0.351 13.405 4.892 1.00 67.69 184 VAL A CA 1
ATOM 1430 C C . VAL A 1 184 ? 1.121 13.181 4.542 1.00 67.69 184 VAL A C 1
ATOM 1432 O O . VAL A 1 184 ? 1.708 12.195 5.000 1.00 67.69 184 VAL A O 1
ATOM 1435 N N . PRO A 1 185 ? 1.736 14.052 3.717 1.00 57.88 185 PRO A N 1
ATOM 1436 C CA . PRO A 1 185 ? 3.080 13.813 3.186 1.00 57.88 185 PRO A CA 1
ATOM 1437 C C . PRO A 1 185 ? 4.159 13.719 4.267 1.00 57.88 185 PRO A C 1
ATOM 1439 O O . PRO A 1 185 ? 5.078 12.921 4.136 1.00 57.88 185 PRO A O 1
ATOM 1442 N N . ILE A 1 186 ? 3.995 14.455 5.371 1.00 47.53 186 ILE A N 1
ATOM 1443 C CA . ILE A 1 186 ? 4.949 14.499 6.493 1.00 47.53 186 ILE A CA 1
ATOM 1444 C C . ILE A 1 186 ? 5.121 13.124 7.161 1.00 47.53 186 ILE A C 1
ATOM 1446 O O . ILE A 1 186 ? 6.214 12.782 7.593 1.00 47.53 186 ILE A O 1
ATOM 1450 N N . VAL A 1 187 ? 4.056 12.318 7.221 1.00 51.78 187 VAL A N 1
ATOM 1451 C CA . VAL A 1 187 ? 4.067 10.978 7.846 1.00 51.78 187 VAL A CA 1
ATOM 1452 C C . VAL A 1 187 ? 4.029 9.873 6.777 1.00 51.78 187 VAL A C 1
ATOM 1454 O O . VAL A 1 187 ? 3.869 8.697 7.089 1.00 51.78 187 VAL A O 1
ATOM 1457 N N . GLY A 1 188 ? 4.119 10.240 5.490 1.00 61.59 188 GLY A N 1
ATOM 1458 C CA . GLY A 1 188 ? 4.003 9.304 4.367 1.00 61.59 188 GLY A CA 1
ATOM 1459 C C . GLY A 1 188 ? 2.686 8.517 4.349 1.00 61.59 188 GLY A C 1
ATOM 1460 O O . GLY A 1 188 ? 2.630 7.418 3.801 1.00 61.59 188 GLY A O 1
ATOM 1461 N N . SER A 1 189 ? 1.629 9.041 4.981 1.00 72.94 189 SER A N 1
ATOM 1462 C CA . SER A 1 189 ? 0.363 8.326 5.143 1.00 72.94 189 SER A CA 1
ATOM 1463 C C . SER A 1 189 ? -0.611 8.702 4.033 1.00 72.94 189 SER A C 1
ATOM 1465 O O . SER A 1 189 ? -0.898 9.879 3.816 1.00 72.94 189 SER A O 1
ATOM 1467 N N . VAL A 1 190 ? -1.141 7.693 3.344 1.00 85.25 190 VAL A N 1
ATOM 1468 C CA . VAL A 1 190 ? -2.197 7.841 2.338 1.00 85.25 190 VAL A CA 1
ATOM 1469 C C . VAL A 1 190 ? -3.432 7.102 2.842 1.00 85.25 190 VAL A C 1
ATOM 1471 O O . VAL A 1 190 ? -3.360 5.918 3.188 1.00 85.25 190 VAL A O 1
ATOM 1474 N N . LEU A 1 191 ? -4.558 7.809 2.904 1.00 88.25 191 LEU A N 1
ATOM 1475 C CA . LEU A 1 191 ? -5.858 7.279 3.290 1.00 88.25 191 LEU A CA 1
ATOM 1476 C C . LEU A 1 191 ? -6.794 7.244 2.080 1.00 88.25 191 LEU A C 1
ATOM 1478 O O . LEU A 1 191 ? -7.178 8.281 1.525 1.00 88.25 191 LEU A O 1
ATOM 1482 N N . ALA A 1 192 ? -7.209 6.037 1.709 1.00 92.31 192 ALA A N 1
ATOM 1483 C CA . ALA A 1 192 ? -8.267 5.793 0.742 1.00 92.31 192 ALA A CA 1
ATOM 1484 C C . ALA A 1 192 ? -9.628 5.944 1.436 1.00 92.31 192 ALA A C 1
ATOM 1486 O O . ALA A 1 192 ? -10.190 4.980 1.956 1.00 92.31 192 ALA A O 1
ATOM 1487 N N . GLY A 1 193 ? -10.155 7.169 1.456 1.00 93.00 193 GLY A N 1
ATOM 1488 C CA . GLY A 1 193 ? -11.410 7.478 2.133 1.00 93.00 193 GLY A CA 1
ATOM 1489 C C . GLY A 1 193 ? -12.648 6.996 1.373 1.00 93.00 193 GLY A C 1
ATOM 1490 O O . GLY A 1 193 ? -12.870 7.385 0.217 1.00 93.00 193 GLY A O 1
ATOM 1491 N N . GLY A 1 194 ? -13.481 6.202 2.053 1.00 93.00 194 GLY A N 1
ATOM 1492 C CA . GLY A 1 194 ? -14.765 5.679 1.571 1.00 93.00 194 GLY A CA 1
ATOM 1493 C C . GLY A 1 194 ? -15.629 6.732 0.887 1.00 93.00 194 GLY A C 1
ATOM 1494 O O . GLY A 1 194 ? -15.971 6.593 -0.286 1.00 93.00 194 GLY A O 1
ATOM 1495 N N . ASP A 1 195 ? -15.895 7.848 1.561 1.00 90.62 195 ASP A N 1
ATOM 1496 C CA . ASP A 1 195 ? -16.784 8.898 1.064 1.00 90.62 195 ASP A CA 1
ATOM 1497 C C . ASP A 1 195 ? -16.308 9.500 -0.261 1.00 90.62 195 ASP A C 1
ATOM 1499 O O . ASP A 1 195 ? -17.101 9.858 -1.137 1.00 90.62 195 ASP A O 1
ATOM 1503 N N . THR A 1 196 ? -14.994 9.681 -0.401 1.00 91.81 196 THR A N 1
ATOM 1504 C CA . THR A 1 196 ? -14.409 10.319 -1.586 1.00 91.81 196 THR A CA 1
ATOM 1505 C C . THR A 1 196 ? -14.453 9.376 -2.772 1.00 91.81 196 THR A C 1
ATOM 1507 O O . THR A 1 196 ? -14.923 9.767 -3.846 1.00 91.81 196 THR A O 1
ATOM 1510 N N . LEU A 1 197 ? -14.029 8.131 -2.562 1.00 95.69 197 LEU A N 1
ATOM 1511 C CA . LEU A 1 197 ? -13.980 7.126 -3.611 1.00 95.69 197 LEU A CA 1
ATOM 1512 C C . LEU A 1 197 ? -15.382 6.682 -4.032 1.00 95.69 197 LEU A C 1
ATOM 1514 O O . LEU A 1 197 ? -15.653 6.648 -5.229 1.00 95.69 197 LEU A O 1
ATOM 1518 N N . VAL A 1 198 ? -16.315 6.470 -3.100 1.00 97.12 198 VAL A N 1
ATOM 1519 C CA . VAL A 1 198 ? -17.712 6.120 -3.417 1.00 97.12 198 VAL A CA 1
ATOM 1520 C C . VAL A 1 198 ? -18.372 7.205 -4.265 1.00 97.12 198 VAL A C 1
ATOM 1522 O O . VAL A 1 198 ? -18.922 6.905 -5.326 1.00 97.12 198 VAL A O 1
ATOM 1525 N N . ARG A 1 199 ? -18.250 8.486 -3.880 1.00 94.56 199 ARG A N 1
ATOM 1526 C CA . ARG A 1 199 ? -18.780 9.600 -4.688 1.00 94.56 199 ARG A CA 1
ATOM 1527 C C . ARG A 1 199 ? -18.145 9.665 -6.075 1.00 94.56 199 ARG A C 1
ATOM 1529 O O . ARG A 1 199 ? -18.832 9.992 -7.044 1.00 94.56 199 ARG A O 1
ATOM 1536 N N . ALA A 1 200 ? -16.845 9.399 -6.185 1.00 94.56 200 ALA A N 1
ATOM 1537 C CA . ALA A 1 200 ? -16.157 9.371 -7.470 1.00 94.56 200 ALA A CA 1
ATOM 1538 C C . ALA A 1 200 ? -16.655 8.209 -8.349 1.00 94.56 200 ALA A C 1
ATOM 1540 O O . ALA A 1 200 ? -17.008 8.431 -9.507 1.00 94.56 200 ALA A O 1
ATOM 1541 N N . ILE A 1 201 ? -16.773 7.005 -7.786 1.00 97.38 201 ILE A N 1
ATOM 1542 C CA . ILE A 1 201 ? -17.279 5.799 -8.456 1.00 97.38 201 ILE A CA 1
ATOM 1543 C C . ILE A 1 201 ? -18.726 6.004 -8.933 1.00 97.38 201 ILE A C 1
ATOM 1545 O O . ILE A 1 201 ? -19.046 5.707 -10.087 1.00 97.38 201 ILE A O 1
ATOM 1549 N N . ASP A 1 202 ? -19.593 6.591 -8.105 1.00 95.88 202 ASP A N 1
ATOM 1550 C CA . ASP A 1 202 ? -20.980 6.878 -8.486 1.00 95.88 202 ASP A CA 1
ATOM 1551 C C . ASP A 1 202 ? -21.078 7.894 -9.635 1.00 95.88 202 ASP A C 1
ATOM 1553 O O . ASP A 1 202 ? -21.921 7.746 -10.522 1.00 95.88 202 ASP A O 1
ATOM 1557 N N . ARG A 1 203 ? -20.179 8.886 -9.706 1.00 95.62 203 ARG A N 1
ATOM 1558 C CA . ARG A 1 203 ? -20.104 9.795 -10.868 1.00 95.62 203 ARG A CA 1
ATOM 1559 C C . ARG A 1 203 ? -19.688 9.055 -12.138 1.00 95.62 203 ARG A C 1
ATOM 1561 O O . ARG A 1 203 ? -20.260 9.294 -13.203 1.00 95.62 203 ARG A O 1
ATOM 1568 N N . LEU A 1 204 ? -18.730 8.132 -12.036 1.00 95.81 204 LEU A N 1
ATOM 1569 C CA . LEU A 1 204 ? -18.281 7.322 -13.172 1.00 95.81 204 LEU A CA 1
ATOM 1570 C C . LEU A 1 204 ? -19.380 6.410 -13.707 1.00 95.81 204 LEU A C 1
ATOM 1572 O O . LEU A 1 204 ? -19.441 6.172 -14.915 1.00 95.81 204 LEU A O 1
ATOM 1576 N N . ARG A 1 205 ? -20.278 5.935 -12.842 1.00 96.31 205 ARG A N 1
ATOM 1577 C CA . ARG A 1 205 ? -21.454 5.158 -13.244 1.00 96.31 205 ARG A CA 1
ATOM 1578 C C . ARG A 1 205 ? -22.335 5.913 -14.240 1.00 96.31 205 ARG A C 1
ATOM 1580 O O . ARG A 1 205 ? -22.796 5.315 -15.213 1.00 96.31 205 ARG A O 1
ATOM 1587 N N . GLU A 1 206 ? -22.542 7.209 -14.015 1.00 95.56 206 GLU A N 1
ATOM 1588 C CA . GLU A 1 206 ? -23.460 8.039 -14.803 1.00 95.56 206 GLU A CA 1
ATOM 1589 C C . GLU A 1 206 ? -22.787 8.775 -15.983 1.00 95.56 206 GLU A C 1
ATOM 1591 O O . GLU A 1 206 ? -23.474 9.159 -16.931 1.00 95.56 206 GLU A O 1
ATOM 1596 N N . ASP A 1 207 ? -21.452 8.915 -16.014 1.00 95.12 207 ASP A N 1
ATOM 1597 C CA . ASP A 1 207 ? -20.750 9.543 -17.152 1.00 95.12 207 ASP A CA 1
ATOM 1598 C C . ASP A 1 207 ? -20.803 8.656 -18.411 1.00 95.12 207 ASP A C 1
ATOM 1600 O O . ASP A 1 207 ? -20.083 7.666 -18.531 1.00 95.12 207 ASP A O 1
ATOM 1604 N N . ARG A 1 208 ? -21.615 9.023 -19.408 1.00 93.94 208 ARG A N 1
ATOM 1605 C CA . ARG A 1 208 ? -21.778 8.266 -20.667 1.00 93.94 208 ARG A CA 1
ATOM 1606 C C . ARG A 1 208 ? -20.500 8.129 -21.506 1.00 93.94 208 ARG A C 1
ATOM 1608 O O . ARG A 1 208 ? -20.457 7.261 -22.387 1.00 93.94 208 ARG A O 1
ATOM 1615 N N . ARG A 1 209 ? -19.481 8.966 -21.280 1.00 93.06 209 ARG A N 1
ATOM 1616 C CA . ARG A 1 209 ? -18.187 8.881 -21.978 1.00 93.06 209 ARG A CA 1
ATOM 1617 C C . ARG A 1 209 ? -17.315 7.772 -21.413 1.00 93.06 209 ARG A C 1
ATOM 1619 O O . ARG A 1 209 ? -16.575 7.160 -22.174 1.00 93.06 209 ARG A O 1
ATOM 1626 N N . VAL A 1 210 ? -17.420 7.497 -20.115 1.00 96.12 210 VAL A N 1
ATOM 1627 C CA . VAL A 1 210 ? -16.684 6.405 -19.469 1.00 96.12 210 VAL A CA 1
ATOM 1628 C C . VAL A 1 210 ? -17.286 5.085 -19.932 1.00 96.12 210 VAL A C 1
ATOM 1630 O O . VAL A 1 210 ? -18.457 4.816 -19.651 1.00 96.12 210 VAL A O 1
ATOM 1633 N N . LYS A 1 211 ? -16.508 4.284 -20.663 1.00 97.19 211 LYS A N 1
ATOM 1634 C CA . LYS A 1 211 ? -16.963 3.010 -21.241 1.00 97.19 211 LYS A CA 1
ATOM 1635 C C . LYS A 1 211 ? -16.587 1.795 -20.402 1.00 97.19 211 LYS A C 1
ATOM 1637 O O . LYS A 1 211 ? -17.335 0.827 -20.417 1.00 97.19 211 LYS A O 1
ATOM 1642 N N . ALA A 1 212 ? -15.509 1.879 -19.629 1.00 97.69 212 ALA A N 1
ATOM 1643 C CA . ALA A 1 212 ? -15.142 0.904 -18.607 1.00 97.69 212 ALA A CA 1
ATOM 1644 C C . ALA A 1 212 ? -14.375 1.586 -17.465 1.00 97.69 212 ALA A C 1
ATOM 1646 O O . ALA A 1 212 ? -13.871 2.705 -17.624 1.00 97.69 212 ALA A O 1
ATOM 1647 N N . VAL A 1 213 ? -14.318 0.906 -16.322 1.00 98.38 213 VAL A N 1
ATOM 1648 C CA . VAL A 1 213 ? -13.587 1.338 -15.128 1.00 98.38 213 VAL A CA 1
ATOM 1649 C C . VAL A 1 213 ? -12.509 0.309 -14.804 1.00 98.38 213 VAL A C 1
ATOM 1651 O O . VAL A 1 213 ? -12.798 -0.876 -14.665 1.00 98.38 213 VAL A O 1
ATOM 1654 N N . VAL A 1 214 ? -11.272 0.770 -14.672 1.00 98.56 214 VAL A N 1
ATOM 1655 C CA . VAL A 1 214 ? -10.162 0.017 -14.090 1.00 98.56 214 VAL A CA 1
ATOM 1656 C C . VAL A 1 214 ? -9.980 0.505 -12.660 1.00 98.56 214 VAL A C 1
ATOM 1658 O O . VAL A 1 214 ? -9.874 1.706 -12.437 1.00 98.56 214 VAL A O 1
ATOM 1661 N N . VAL A 1 215 ? -9.949 -0.395 -11.686 1.00 98.56 215 VAL A N 1
ATOM 1662 C CA . VAL A 1 215 ? -9.677 -0.059 -10.284 1.00 98.56 215 VAL A CA 1
ATOM 1663 C C . VAL A 1 215 ? -8.246 -0.471 -9.977 1.0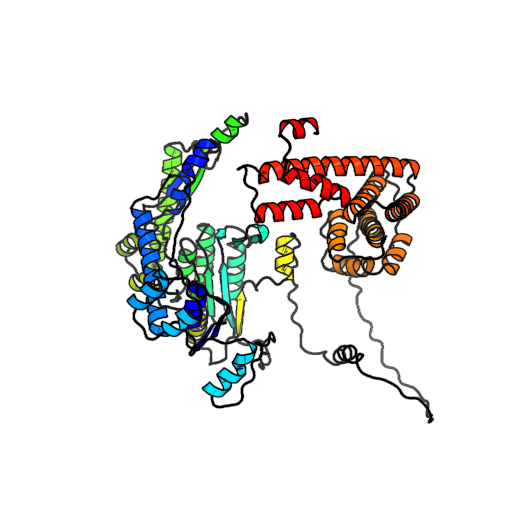0 98.56 215 VAL A C 1
ATOM 1665 O O . VAL A 1 215 ? -7.938 -1.662 -9.941 1.00 98.56 215 VAL A O 1
ATOM 1668 N N . ARG A 1 216 ? -7.365 0.513 -9.803 1.00 98.00 216 ARG A N 1
ATOM 1669 C CA . ARG A 1 216 ? -5.978 0.317 -9.388 1.00 98.00 216 ARG A CA 1
ATOM 1670 C C . ARG A 1 216 ? -5.936 0.284 -7.865 1.00 98.00 216 ARG A C 1
ATOM 1672 O O . ARG A 1 216 ? -6.228 1.289 -7.229 1.00 98.00 216 ARG A O 1
ATOM 1679 N N . ILE A 1 217 ? -5.612 -0.869 -7.290 1.00 98.44 217 ILE A N 1
ATOM 1680 C CA . ILE A 1 217 ? -5.600 -1.070 -5.837 1.00 98.44 217 ILE A CA 1
ATOM 1681 C C . ILE A 1 217 ? -4.159 -1.233 -5.382 1.00 98.44 217 ILE A C 1
ATOM 1683 O O . ILE A 1 217 ? -3.510 -2.197 -5.779 1.00 98.44 217 ILE A O 1
ATOM 1687 N N . ASP A 1 218 ? -3.693 -0.319 -4.537 1.00 97.31 218 ASP A N 1
ATOM 1688 C CA . ASP A 1 218 ? -2.430 -0.446 -3.811 1.00 97.31 218 ASP A CA 1
ATOM 1689 C C . ASP A 1 218 ? -2.662 -0.157 -2.322 1.00 97.31 218 ASP A C 1
ATOM 1691 O O . ASP A 1 218 ? -2.428 0.939 -1.810 1.00 97.31 218 ASP A O 1
ATOM 1695 N N . SER A 1 219 ? -3.270 -1.129 -1.641 1.00 97.44 219 SER A N 1
ATOM 1696 C CA . SER A 1 219 ? -3.816 -0.982 -0.298 1.00 97.44 219 SER A CA 1
ATOM 1697 C C . SER A 1 219 ? -3.611 -2.234 0.566 1.00 97.44 219 SER A C 1
ATOM 1699 O O . SER A 1 219 ? -3.960 -3.348 0.151 1.00 97.44 219 SER A O 1
ATOM 1701 N N . PRO A 1 220 ? -3.149 -2.075 1.825 1.00 95.31 220 PRO A N 1
ATOM 1702 C CA . PRO A 1 220 ? -3.133 -3.152 2.815 1.00 95.31 220 PRO A CA 1
ATOM 1703 C C . PRO A 1 220 ? -4.527 -3.468 3.392 1.00 95.31 220 PRO A C 1
ATOM 1705 O O . PRO A 1 220 ? -4.645 -4.351 4.247 1.00 95.31 220 PRO A O 1
ATOM 1708 N N . GLY A 1 221 ? -5.569 -2.744 2.968 1.00 95.62 221 GLY A N 1
ATOM 1709 C CA . GLY A 1 221 ? -6.914 -2.786 3.529 1.00 95.62 221 GLY A CA 1
ATOM 1710 C C . GLY A 1 221 ? -7.152 -1.689 4.564 1.00 95.62 221 GLY A C 1
ATOM 1711 O O . GLY A 1 221 ? -6.501 -0.649 4.534 1.00 95.62 221 GLY A O 1
ATOM 1712 N N . GLY A 1 222 ? -8.104 -1.913 5.471 1.00 94.44 222 GLY A N 1
ATOM 1713 C CA . GLY A 1 222 ? -8.492 -0.941 6.490 1.00 94.44 222 GLY A CA 1
ATOM 1714 C C . GLY A 1 222 ? -9.941 -1.142 6.930 1.00 94.44 222 GLY A C 1
ATOM 1715 O O . GLY A 1 222 ? -10.327 -2.278 7.210 1.00 94.44 222 GLY A O 1
ATOM 1716 N N . SER A 1 223 ? -10.724 -0.062 6.985 1.00 95.81 223 SER A N 1
ATOM 1717 C CA . SER A 1 223 ? -12.137 -0.093 7.387 1.00 95.81 223 SER A CA 1
ATOM 1718 C C . SER A 1 223 ? -12.946 -1.101 6.563 1.00 95.81 223 SER A C 1
ATOM 1720 O O . SER A 1 223 ? -12.920 -1.090 5.328 1.00 95.81 223 SER A O 1
ATOM 1722 N N . VAL A 1 224 ? -13.684 -1.966 7.266 1.00 93.62 224 VAL A N 1
ATOM 1723 C CA . VAL A 1 224 ? -14.600 -2.947 6.665 1.00 93.62 224 VAL A CA 1
ATOM 1724 C C . VAL A 1 224 ? -15.765 -2.234 5.980 1.00 93.62 224 VAL A C 1
ATOM 1726 O O . VAL A 1 224 ? -16.067 -2.552 4.834 1.00 93.62 224 VAL A O 1
ATOM 1729 N N . ALA A 1 225 ? -16.361 -1.237 6.643 1.00 94.81 225 ALA A N 1
ATOM 1730 C CA . ALA A 1 225 ? -17.510 -0.498 6.124 1.00 94.81 225 ALA A CA 1
ATOM 1731 C C . ALA A 1 225 ? -17.152 0.265 4.842 1.00 94.81 225 ALA A C 1
ATOM 1733 O O . ALA A 1 225 ? -17.782 0.055 3.810 1.00 94.81 225 ALA A O 1
ATOM 1734 N N . ALA A 1 226 ? -16.069 1.049 4.856 1.00 97.19 226 ALA A N 1
ATOM 1735 C CA . ALA A 1 226 ? -15.615 1.758 3.660 1.00 97.19 226 ALA A CA 1
ATOM 1736 C C . ALA A 1 226 ? -15.247 0.806 2.507 1.00 97.19 226 ALA A C 1
ATOM 1738 O O . ALA A 1 226 ? -15.516 1.115 1.345 1.00 97.19 226 ALA A O 1
ATOM 1739 N N . SER A 1 227 ? -14.662 -0.362 2.807 1.00 98.25 227 SER A N 1
ATOM 1740 C CA . SER A 1 227 ? -14.367 -1.379 1.787 1.00 98.25 227 SER A CA 1
ATOM 1741 C C . SER A 1 227 ? -15.649 -1.939 1.158 1.00 98.25 227 SER A C 1
ATOM 1743 O O . SER A 1 227 ? -15.704 -2.107 -0.064 1.00 98.25 227 SER A O 1
ATOM 1745 N N . ASP A 1 228 ? -16.686 -2.196 1.964 1.00 97.50 228 ASP A N 1
ATOM 1746 C CA . ASP A 1 228 ? -17.991 -2.640 1.468 1.00 97.50 228 ASP A CA 1
ATOM 1747 C C . ASP A 1 228 ? -18.707 -1.560 0.661 1.00 97.50 228 ASP A C 1
ATOM 1749 O O . ASP A 1 228 ? -19.156 -1.837 -0.450 1.00 97.50 228 ASP A O 1
ATOM 1753 N N . ASP A 1 229 ? -18.723 -0.314 1.129 1.00 98.00 229 ASP A N 1
ATOM 1754 C CA . ASP A 1 229 ? -19.337 0.796 0.401 1.00 98.00 229 ASP A CA 1
ATOM 1755 C C . ASP A 1 229 ? -18.699 0.997 -0.982 1.00 98.00 229 ASP A C 1
ATOM 1757 O O . ASP A 1 229 ? -19.406 1.161 -1.987 1.00 98.00 229 ASP A O 1
ATOM 1761 N N . MET A 1 230 ? -17.364 0.927 -1.068 1.00 98.38 230 MET A N 1
ATOM 1762 C CA . MET A 1 230 ? -16.634 0.987 -2.339 1.00 98.38 230 MET A CA 1
ATOM 1763 C C . MET A 1 230 ? -16.975 -0.202 -3.243 1.00 98.38 230 MET A C 1
ATOM 1765 O O . MET A 1 230 ? -17.316 -0.004 -4.413 1.00 98.38 230 MET A O 1
ATOM 1769 N N . ALA A 1 231 ? -16.923 -1.429 -2.716 1.00 98.25 231 ALA A N 1
ATOM 1770 C CA . ALA A 1 231 ? -17.252 -2.635 -3.473 1.00 98.25 231 ALA A CA 1
ATOM 1771 C C . ALA A 1 231 ? -18.700 -2.583 -3.987 1.00 98.25 231 ALA A C 1
ATOM 1773 O O . ALA A 1 231 ? -18.974 -2.828 -5.163 1.00 98.25 231 ALA A O 1
ATOM 1774 N N . ARG A 1 232 ? -19.634 -2.147 -3.142 1.00 98.06 232 ARG A N 1
ATOM 1775 C CA . ARG A 1 232 ? -21.042 -1.962 -3.477 1.00 98.06 232 ARG A CA 1
ATOM 1776 C C . ARG A 1 232 ? -21.247 -0.885 -4.541 1.00 98.06 232 ARG A C 1
ATOM 1778 O O . ARG A 1 232 ? -22.104 -1.048 -5.415 1.00 98.06 232 ARG A O 1
ATOM 1785 N N . ALA A 1 233 ? -20.496 0.213 -4.499 1.00 98.31 233 ALA A N 1
ATOM 1786 C CA . ALA A 1 233 ? -20.524 1.235 -5.544 1.00 98.31 233 ALA A CA 1
ATOM 1787 C C . ALA A 1 233 ? -20.014 0.687 -6.887 1.00 98.31 233 ALA A C 1
ATOM 1789 O O . ALA A 1 233 ? -20.653 0.894 -7.923 1.00 98.31 233 ALA A O 1
ATOM 1790 N N . LEU A 1 234 ? -18.926 -0.085 -6.868 1.00 98.56 234 LEU A N 1
ATOM 1791 C CA . LEU A 1 234 ? -18.372 -0.742 -8.054 1.00 98.56 234 LEU A CA 1
ATOM 1792 C C . LEU A 1 234 ? -19.327 -1.788 -8.639 1.00 98.56 234 LEU A C 1
ATOM 1794 O O . LEU A 1 234 ? -19.531 -1.802 -9.849 1.00 98.56 234 LEU A O 1
ATOM 1798 N N . GLU A 1 235 ? -20.019 -2.580 -7.820 1.00 98.25 235 GLU A N 1
ATOM 1799 C CA . GLU A 1 235 ? -21.070 -3.497 -8.290 1.00 98.25 235 GLU A CA 1
ATOM 1800 C C . GLU A 1 235 ? -22.194 -2.757 -9.035 1.00 98.25 235 GLU A C 1
ATOM 1802 O O . GLU A 1 235 ? -22.732 -3.241 -10.035 1.00 98.25 235 GLU A O 1
ATOM 1807 N N . ARG A 1 236 ? -22.570 -1.552 -8.577 1.00 98.19 236 ARG A N 1
ATOM 1808 C CA . ARG A 1 236 ? -23.557 -0.718 -9.285 1.00 98.19 236 ARG A CA 1
ATOM 1809 C C . ARG A 1 236 ? -23.029 -0.209 -10.627 1.00 98.19 236 ARG A C 1
ATOM 1811 O O . ARG A 1 236 ? -23.843 -0.010 -11.537 1.00 98.19 236 ARG A O 1
ATOM 1818 N N . VAL A 1 237 ? -21.720 0.020 -10.747 1.00 98.25 237 VAL A N 1
ATOM 1819 C CA . VAL A 1 237 ? -21.050 0.333 -12.020 1.00 98.25 237 VAL A CA 1
ATOM 1820 C C . VAL A 1 237 ? -21.030 -0.893 -12.927 1.00 98.25 237 VAL A C 1
ATOM 1822 O O . VAL A 1 237 ? -21.431 -0.769 -14.084 1.00 98.25 237 VAL A O 1
ATOM 1825 N N . ALA A 1 238 ? -20.672 -2.065 -12.394 1.00 97.69 238 ALA A N 1
ATOM 1826 C CA . ALA A 1 238 ? -20.568 -3.333 -13.117 1.00 97.69 238 ALA A CA 1
ATOM 1827 C C . ALA A 1 238 ? -21.866 -3.712 -13.853 1.00 97.69 238 ALA A C 1
ATOM 1829 O O . ALA A 1 238 ? -21.832 -4.255 -14.952 1.00 97.69 238 ALA A O 1
ATOM 1830 N N . LYS A 1 239 ? -23.030 -3.324 -13.308 1.00 97.19 239 LYS A N 1
ATOM 1831 C CA . LYS A 1 239 ? -24.342 -3.488 -13.970 1.00 97.19 239 LYS A CA 1
ATOM 1832 C C . LYS A 1 239 ? -24.507 -2.701 -15.277 1.00 97.19 239 LYS A C 1
ATOM 1834 O O . LYS A 1 239 ? -25.420 -2.994 -16.042 1.00 97.19 239 LYS A O 1
ATOM 1839 N N . LYS A 1 240 ? -23.709 -1.654 -15.501 1.00 97.06 240 LYS A N 1
ATOM 1840 C CA . LYS A 1 240 ? -23.791 -0.771 -16.679 1.00 97.06 240 LYS A CA 1
ATOM 1841 C C . LYS A 1 240 ? -22.535 -0.830 -17.552 1.00 97.06 240 LYS A C 1
ATOM 1843 O O . LYS A 1 240 ? -22.624 -0.525 -18.739 1.00 97.06 240 LYS A O 1
ATOM 1848 N N . LYS A 1 241 ? -21.369 -1.108 -16.963 1.00 96.88 241 LYS A N 1
ATOM 1849 C CA . LYS A 1 241 ? -20.049 -0.947 -17.588 1.00 96.88 241 LYS A CA 1
ATOM 1850 C C . LYS A 1 241 ? -19.069 -1.980 -17.030 1.00 96.88 241 LYS A C 1
ATOM 1852 O O . LYS A 1 241 ? -19.151 -2.253 -15.837 1.00 96.88 241 LYS A O 1
ATOM 1857 N N . PRO A 1 242 ? -18.109 -2.487 -17.820 1.00 98.00 242 PRO A N 1
ATOM 1858 C CA . PRO A 1 242 ? -17.072 -3.376 -17.306 1.00 98.00 242 PRO A CA 1
ATOM 1859 C C . PRO A 1 242 ? -16.263 -2.731 -16.171 1.00 98.00 242 PRO A C 1
ATOM 1861 O O . PRO A 1 242 ? -15.867 -1.565 -16.276 1.00 98.00 242 PRO A O 1
ATOM 1864 N N . VAL A 1 243 ? -16.007 -3.510 -15.116 1.00 98.62 243 VAL A N 1
ATOM 1865 C CA . VAL A 1 243 ? -15.113 -3.166 -13.999 1.00 98.62 243 VAL A CA 1
ATOM 1866 C C . VAL A 1 243 ? -13.987 -4.197 -13.947 1.00 98.62 243 VAL A C 1
ATOM 1868 O O . VAL A 1 243 ? -14.249 -5.395 -13.810 1.00 98.62 243 VAL A O 1
ATOM 1871 N N . ILE A 1 244 ? -12.750 -3.731 -14.100 1.00 98.69 244 ILE A N 1
ATOM 1872 C CA . ILE A 1 244 ? -11.529 -4.543 -14.156 1.00 98.69 244 ILE A CA 1
ATOM 1873 C C . ILE A 1 244 ? -10.640 -4.126 -12.984 1.00 98.69 244 ILE A C 1
ATOM 1875 O O . ILE A 1 244 ? -10.493 -2.932 -12.730 1.00 98.69 244 ILE A O 1
ATOM 1879 N N . ILE A 1 245 ? -10.031 -5.074 -12.278 1.00 98.75 245 ILE A N 1
ATOM 1880 C CA . ILE A 1 245 ? -9.107 -4.778 -11.177 1.00 98.75 245 ILE A CA 1
ATOM 1881 C C . ILE A 1 245 ? -7.667 -4.887 -11.664 1.00 98.75 245 ILE A C 1
ATOM 1883 O O . ILE A 1 245 ? -7.306 -5.822 -12.376 1.00 98.75 245 ILE A O 1
ATOM 1887 N N . SER A 1 246 ? -6.844 -3.937 -11.235 1.00 98.56 246 SER A N 1
ATOM 1888 C CA . SER A 1 246 ? -5.391 -3.980 -11.335 1.00 98.56 246 SER A CA 1
ATOM 1889 C C . SER A 1 246 ? -4.808 -3.867 -9.935 1.00 98.56 246 SER A C 1
ATOM 1891 O O . SER A 1 246 ? -4.896 -2.812 -9.308 1.00 98.56 246 SER A O 1
ATOM 1893 N N . MET A 1 247 ? -4.213 -4.942 -9.436 1.00 98.62 247 MET A N 1
ATOM 1894 C CA . MET A 1 247 ? -3.508 -4.916 -8.160 1.00 98.62 247 MET A CA 1
ATOM 1895 C C . MET A 1 247 ? -2.098 -4.344 -8.340 1.00 98.62 247 MET A C 1
ATOM 1897 O O . MET A 1 247 ? -1.411 -4.622 -9.326 1.00 98.62 247 MET A O 1
ATOM 1901 N N . GLY A 1 248 ? -1.694 -3.486 -7.409 1.00 96.94 248 GLY A N 1
ATOM 1902 C CA . GLY A 1 248 ? -0.337 -2.976 -7.261 1.00 96.94 248 GLY A CA 1
ATOM 1903 C C . GLY A 1 248 ? 0.514 -3.866 -6.373 1.00 96.94 248 GLY A C 1
ATOM 1904 O O . GLY A 1 248 ? 0.383 -5.092 -6.401 1.00 96.94 248 GLY A O 1
ATOM 1905 N N . ASP A 1 249 ? 1.383 -3.247 -5.583 1.00 95.12 249 ASP A N 1
ATOM 1906 C CA . ASP A 1 249 ? 2.289 -3.969 -4.693 1.00 95.12 249 ASP A CA 1
ATOM 1907 C C . ASP A 1 249 ? 1.504 -4.705 -3.600 1.00 95.12 249 ASP A C 1
ATOM 1909 O O . ASP A 1 249 ? 1.871 -5.813 -3.184 1.00 95.12 249 ASP A O 1
ATOM 1913 N N . VAL A 1 250 ? 0.397 -4.109 -3.140 1.00 97.69 250 VAL A N 1
ATOM 1914 C CA . VAL A 1 250 ? -0.493 -4.701 -2.139 1.00 97.69 250 VAL A CA 1
ATOM 1915 C C . VAL A 1 250 ? -1.961 -4.547 -2.536 1.00 97.69 250 VAL A C 1
ATOM 1917 O O . VAL A 1 250 ? -2.439 -3.464 -2.822 1.00 97.69 250 VAL A O 1
ATOM 1920 N N . ALA A 1 251 ? -2.735 -5.623 -2.471 1.00 98.19 251 ALA A N 1
ATOM 1921 C CA . ALA A 1 251 ? -4.194 -5.573 -2.545 1.00 98.19 251 ALA A CA 1
ATOM 1922 C C . ALA A 1 251 ? -4.768 -6.616 -1.587 1.00 98.19 251 ALA A C 1
ATOM 1924 O O . ALA A 1 251 ? -5.253 -7.669 -1.999 1.00 98.19 251 ALA A O 1
ATOM 1925 N N . ALA A 1 252 ? -4.633 -6.353 -0.289 1.00 97.50 252 ALA A N 1
ATOM 1926 C CA . ALA A 1 252 ? -4.902 -7.314 0.777 1.00 97.50 252 ALA A CA 1
ATOM 1927 C C . ALA A 1 252 ? -6.028 -6.834 1.706 1.00 97.50 252 ALA A C 1
ATOM 1929 O O . ALA A 1 252 ? -6.303 -5.640 1.811 1.00 97.50 252 ALA A O 1
ATOM 1930 N N . SER A 1 253 ? -6.680 -7.761 2.409 1.00 97.12 253 SER A N 1
ATOM 1931 C CA . SER A 1 253 ? -7.752 -7.476 3.371 1.00 97.12 253 SER A CA 1
ATOM 1932 C C . SER A 1 253 ? -8.861 -6.634 2.719 1.00 97.12 253 SER A C 1
ATOM 1934 O O . SER A 1 253 ? -9.446 -7.079 1.736 1.00 97.12 253 SER A O 1
ATOM 1936 N N . GLY A 1 254 ? -9.127 -5.413 3.197 1.00 97.38 254 GLY A N 1
ATOM 1937 C CA . GLY A 1 254 ? -10.090 -4.497 2.568 1.00 97.38 254 GLY A CA 1
ATOM 1938 C C . GLY A 1 254 ? -9.796 -4.207 1.088 1.00 97.38 254 GLY A C 1
ATOM 1939 O O . GLY A 1 254 ? -10.720 -4.100 0.292 1.00 97.38 254 GLY A O 1
ATOM 1940 N N . GLY A 1 255 ? -8.525 -4.192 0.669 1.00 98.06 255 GLY A N 1
ATOM 1941 C CA . GLY A 1 255 ? -8.161 -4.050 -0.744 1.00 98.06 255 GLY A CA 1
ATOM 1942 C C . GLY A 1 255 ? -8.642 -5.233 -1.594 1.00 98.06 255 GLY A C 1
ATOM 1943 O O . GLY A 1 255 ? -9.204 -5.034 -2.669 1.00 98.06 255 GLY A O 1
ATOM 1944 N N . TYR A 1 256 ? -8.509 -6.466 -1.087 1.00 98.62 256 TYR A N 1
ATOM 1945 C CA . TYR A 1 256 ? -9.066 -7.647 -1.757 1.00 98.62 256 TYR A CA 1
ATOM 1946 C C . TYR A 1 256 ? -10.598 -7.655 -1.703 1.00 98.62 256 TYR A C 1
ATOM 1948 O O . TYR A 1 256 ? -11.250 -8.037 -2.670 1.00 98.62 256 TYR A O 1
ATOM 1956 N N . TYR A 1 257 ? -11.183 -7.163 -0.606 1.00 98.50 257 TYR A N 1
ATOM 1957 C CA . TYR A 1 257 ? -12.627 -6.975 -0.475 1.00 98.50 257 TYR A CA 1
ATOM 1958 C C . TYR A 1 257 ? -13.173 -6.082 -1.601 1.00 98.50 257 TYR A C 1
ATOM 1960 O O . TYR A 1 257 ? -14.112 -6.474 -2.291 1.00 98.50 257 TYR A O 1
ATOM 1968 N N . VAL A 1 258 ? -12.542 -4.930 -1.859 1.00 98.56 258 VAL A N 1
ATOM 1969 C CA . VAL A 1 258 ? -12.892 -4.041 -2.982 1.00 98.56 258 VAL A CA 1
ATOM 1970 C C . VAL A 1 258 ? -12.685 -4.735 -4.333 1.00 98.56 258 VAL A C 1
ATOM 1972 O O . VAL A 1 258 ? -13.533 -4.616 -5.220 1.00 98.56 258 VAL A O 1
ATOM 1975 N N . ALA A 1 259 ? -11.606 -5.512 -4.484 1.00 98.50 259 ALA A N 1
ATOM 1976 C CA . ALA A 1 259 ? -11.312 -6.252 -5.712 1.00 98.50 259 ALA A CA 1
ATOM 1977 C C . ALA A 1 259 ? -12.418 -7.252 -6.105 1.00 98.50 259 ALA A C 1
ATOM 1979 O O . ALA A 1 259 ? -12.642 -7.469 -7.295 1.00 98.50 259 ALA A O 1
ATOM 1980 N N . THR A 1 260 ? -13.162 -7.809 -5.140 1.00 98.06 260 THR A N 1
ATOM 1981 C CA . THR A 1 260 ? -14.265 -8.753 -5.423 1.00 98.06 260 THR A CA 1
ATOM 1982 C C . THR A 1 260 ? -15.395 -8.169 -6.279 1.00 98.06 260 THR A C 1
ATOM 1984 O O . THR A 1 260 ? -16.178 -8.922 -6.849 1.00 98.06 260 THR A O 1
ATOM 1987 N N . ALA A 1 261 ? -15.495 -6.840 -6.391 1.00 97.50 261 ALA A N 1
ATOM 1988 C CA . ALA A 1 261 ? -16.497 -6.188 -7.231 1.00 97.50 261 ALA A CA 1
ATOM 1989 C C . ALA A 1 261 ? -16.141 -6.195 -8.731 1.00 97.50 261 ALA A C 1
ATOM 1991 O O . ALA A 1 261 ? -16.983 -5.851 -9.566 1.00 97.50 261 ALA A O 1
ATOM 1992 N N . GLY A 1 262 ? -14.896 -6.528 -9.083 1.00 96.56 262 GLY A N 1
ATOM 1993 C CA . GLY A 1 262 ? -14.444 -6.589 -10.466 1.00 96.56 262 GLY A CA 1
ATOM 1994 C C . GLY A 1 262 ? -14.739 -7.925 -11.139 1.00 96.56 262 GLY A C 1
ATOM 1995 O O . GLY A 1 262 ? -14.746 -8.977 -10.514 1.00 96.56 262 GLY A O 1
ATOM 1996 N N . SER A 1 263 ? -14.942 -7.864 -12.453 1.00 91.00 263 SER A N 1
ATOM 1997 C CA . SER A 1 263 ? -15.195 -9.037 -13.305 1.00 91.00 263 SER A CA 1
ATOM 1998 C C . SER A 1 263 ? -13.931 -9.796 -13.716 1.00 91.00 263 SER A C 1
ATOM 2000 O O . SER A 1 263 ? -14.023 -10.919 -14.198 1.00 91.00 263 SER A O 1
ATOM 2002 N N . TYR A 1 264 ? -12.768 -9.157 -13.584 1.00 98.19 264 TYR A N 1
ATOM 2003 C CA . TYR A 1 264 ? -11.471 -9.730 -13.922 1.00 98.19 264 TYR A CA 1
ATOM 2004 C C . TYR A 1 264 ? -10.382 -9.031 -13.110 1.00 98.19 264 TYR A C 1
ATOM 2006 O O . TYR A 1 264 ? -10.376 -7.796 -13.030 1.00 98.19 264 TYR A O 1
ATOM 2014 N N . ILE A 1 265 ? -9.481 -9.801 -12.512 1.00 98.69 265 ILE A N 1
ATOM 2015 C CA . ILE A 1 265 ? -8.474 -9.338 -11.563 1.00 98.69 265 ILE A CA 1
ATOM 2016 C C . ILE A 1 265 ? -7.077 -9.655 -12.091 1.00 98.69 265 ILE A C 1
ATOM 2018 O O . ILE A 1 265 ? -6.685 -10.818 -12.192 1.00 98.69 265 ILE A O 1
ATOM 2022 N N . PHE A 1 266 ? -6.317 -8.599 -12.379 1.00 98.75 266 PHE A N 1
ATOM 2023 C CA . PHE A 1 266 ? -4.892 -8.682 -12.679 1.00 98.75 266 PHE A CA 1
ATOM 2024 C C . PHE A 1 266 ? -4.058 -8.447 -11.419 1.00 98.75 266 PHE A C 1
ATOM 2026 O O . PHE A 1 266 ? -4.346 -7.524 -10.652 1.00 98.75 266 PHE A O 1
ATOM 2033 N N . ALA A 1 267 ? -3.004 -9.240 -11.247 1.00 98.38 267 ALA A N 1
ATOM 2034 C CA . ALA A 1 267 ? -1.974 -9.027 -10.236 1.00 98.38 267 ALA A CA 1
ATOM 2035 C C . ALA A 1 267 ? -0.584 -9.286 -10.823 1.00 98.38 267 ALA A C 1
ATOM 2037 O O . ALA A 1 267 ? -0.424 -10.144 -11.690 1.00 98.38 267 ALA A O 1
ATOM 2038 N N . ASP A 1 268 ? 0.437 -8.581 -10.344 1.00 95.81 268 ASP A N 1
ATOM 2039 C CA . ASP A 1 268 ? 1.817 -8.950 -10.651 1.00 95.81 268 ASP A CA 1
ATOM 2040 C C . ASP A 1 268 ? 2.199 -10.222 -9.881 1.00 95.81 268 ASP A C 1
ATOM 2042 O O . ASP A 1 268 ? 1.630 -10.508 -8.829 1.00 95.81 268 ASP A O 1
ATOM 2046 N N . ALA A 1 269 ? 3.191 -10.977 -10.356 1.00 93.69 269 ALA A N 1
ATOM 2047 C CA . ALA A 1 269 ? 3.706 -12.150 -9.648 1.00 93.69 269 ALA A CA 1
ATOM 2048 C C . ALA A 1 269 ? 4.104 -11.841 -8.191 1.00 93.69 269 ALA A C 1
ATOM 2050 O O . ALA A 1 269 ? 3.921 -12.674 -7.298 1.00 93.69 269 ALA A O 1
ATOM 2051 N N . THR A 1 270 ? 4.606 -10.633 -7.942 1.00 93.69 270 THR A N 1
ATOM 2052 C CA . THR A 1 270 ? 5.085 -10.183 -6.631 1.00 93.69 270 THR A CA 1
ATOM 2053 C C . THR A 1 270 ? 4.041 -9.431 -5.797 1.00 93.69 270 THR A C 1
ATOM 2055 O O . THR A 1 270 ? 4.309 -9.126 -4.633 1.00 93.69 270 THR A O 1
ATOM 2058 N N . THR A 1 271 ? 2.835 -9.192 -6.332 1.00 97.50 271 THR A N 1
ATOM 2059 C CA . THR A 1 271 ? 1.721 -8.576 -5.594 1.00 97.50 271 THR A CA 1
ATOM 2060 C C . THR A 1 271 ? 1.415 -9.362 -4.318 1.00 97.50 271 THR A C 1
ATOM 2062 O O . THR A 1 271 ? 1.289 -10.585 -4.336 1.00 97.50 271 THR A O 1
ATOM 2065 N N . LYS A 1 272 ? 1.217 -8.658 -3.201 1.00 97.88 272 LYS A N 1
ATOM 2066 C CA . LYS A 1 272 ? 0.709 -9.243 -1.951 1.00 97.88 272 LYS A CA 1
ATOM 2067 C C . LYS A 1 272 ? -0.805 -9.080 -1.883 1.00 97.88 272 LYS A C 1
ATOM 2069 O O . LYS A 1 272 ? -1.299 -7.964 -1.733 1.00 97.88 272 LYS A O 1
ATOM 2074 N N . THR A 1 273 ? -1.551 -10.175 -1.950 1.00 98.25 273 THR A N 1
ATOM 2075 C CA . THR A 1 273 ? -3.021 -10.156 -1.921 1.00 98.25 273 THR A CA 1
ATOM 2076 C C . THR A 1 273 ? -3.603 -11.172 -0.931 1.00 98.25 273 THR A C 1
ATOM 2078 O O . THR A 1 273 ? -2.895 -11.706 -0.074 1.00 98.25 273 THR A O 1
ATOM 2081 N N . GLY A 1 274 ? -4.918 -11.387 -0.968 1.00 96.81 274 GLY A N 1
ATOM 2082 C CA . GLY A 1 274 ? -5.646 -12.176 0.014 1.00 96.81 274 GLY A CA 1
ATOM 2083 C C . GLY A 1 274 ? -5.756 -11.426 1.337 1.00 96.81 274 GLY A C 1
ATOM 2084 O O . GLY A 1 274 ? -6.379 -10.370 1.415 1.00 96.81 274 GLY A O 1
ATOM 2085 N N . SER A 1 275 ? -5.176 -11.977 2.403 1.00 96.94 275 SER A N 1
ATOM 2086 C CA . SER A 1 275 ? -5.407 -11.564 3.794 1.00 96.94 275 SER A CA 1
ATOM 2087 C C . SER A 1 275 ? -6.898 -11.499 4.140 1.00 96.94 275 SER A C 1
ATOM 2089 O O . SER A 1 275 ? -7.356 -10.587 4.837 1.00 96.94 275 SER A O 1
ATOM 2091 N N . ILE A 1 276 ? -7.659 -12.473 3.630 1.00 97.50 276 ILE A N 1
ATOM 2092 C CA . ILE A 1 276 ? -9.102 -12.604 3.849 1.00 97.50 276 ILE A CA 1
ATOM 2093 C C . ILE A 1 276 ? -9.302 -12.995 5.311 1.00 97.50 276 ILE A C 1
ATOM 2095 O O . ILE A 1 276 ? -9.139 -14.149 5.696 1.00 97.50 276 ILE A O 1
ATOM 2099 N N . GLY A 1 277 ? -9.539 -11.994 6.148 1.00 94.94 277 GLY A N 1
ATOM 2100 C CA . GLY A 1 277 ? -9.561 -12.122 7.596 1.00 94.94 277 GLY A CA 1
ATOM 2101 C C . GLY A 1 277 ? -9.795 -10.768 8.248 1.00 94.94 277 GLY A C 1
ATOM 2102 O O . GLY A 1 277 ? -9.459 -9.734 7.665 1.00 94.94 277 GLY A O 1
ATOM 2103 N N . VAL A 1 278 ? -10.339 -10.778 9.460 1.00 95.06 278 VAL A N 1
ATOM 2104 C CA . VAL A 1 278 ? -10.744 -9.575 10.195 1.00 95.06 278 VAL A CA 1
ATOM 2105 C C . VAL A 1 278 ? -10.079 -9.581 11.565 1.00 95.06 278 VAL A C 1
ATOM 2107 O O . VAL A 1 278 ? -9.863 -10.635 12.160 1.00 95.06 278 VAL A O 1
ATOM 2110 N N . PHE A 1 279 ? -9.719 -8.402 12.055 1.00 94.62 279 PHE A N 1
ATOM 2111 C CA . PHE A 1 279 ? -9.295 -8.214 13.435 1.00 94.62 279 PHE A CA 1
ATOM 2112 C C . PHE A 1 279 ? -9.817 -6.875 13.946 1.00 94.62 279 PHE A C 1
ATOM 2114 O O . PHE A 1 279 ? -10.106 -5.974 13.157 1.00 94.62 279 PHE A O 1
ATOM 2121 N N . ARG A 1 280 ? -9.912 -6.743 15.266 1.00 91.44 280 ARG A N 1
ATOM 2122 C CA . ARG A 1 280 ? -10.251 -5.495 15.940 1.00 91.44 280 ARG A CA 1
ATOM 2123 C C . ARG A 1 280 ? -9.075 -5.071 16.816 1.00 91.44 280 ARG A C 1
ATOM 2125 O O . ARG A 1 280 ? -8.693 -5.840 17.699 1.00 91.44 280 ARG A O 1
ATOM 2132 N N . PRO A 1 281 ? -8.489 -3.890 16.569 1.00 89.38 281 PRO A N 1
ATOM 2133 C CA . PRO A 1 281 ? -7.483 -3.334 17.453 1.00 89.38 281 PRO A CA 1
ATOM 2134 C C . PRO A 1 281 ? -8.129 -2.760 18.714 1.00 89.38 281 PRO A C 1
ATOM 2136 O O . PRO A 1 281 ? -9.129 -2.047 18.634 1.00 89.38 281 PRO A O 1
ATOM 2139 N N . LYS A 1 282 ? -7.514 -3.027 19.863 1.00 91.06 282 LYS A N 1
ATOM 2140 C CA . LYS A 1 282 ? -7.701 -2.265 21.096 1.00 91.06 282 LYS A CA 1
ATOM 2141 C C . LYS A 1 282 ? -6.366 -2.216 21.830 1.00 91.06 282 LYS A C 1
ATOM 2143 O O . LYS A 1 282 ? -5.614 -3.188 21.829 1.00 91.06 282 LYS A O 1
ATOM 2148 N N . VAL A 1 283 ? -6.070 -1.077 22.440 1.00 92.25 283 VAL A N 1
ATOM 2149 C CA . VAL A 1 283 ? -4.933 -0.917 23.347 1.00 92.25 283 VAL A CA 1
ATOM 2150 C C . VAL A 1 283 ? -5.475 -0.375 24.658 1.00 92.25 283 VAL A C 1
ATOM 2152 O O . VAL A 1 283 ? -6.281 0.552 24.668 1.00 92.25 283 VAL A O 1
ATOM 2155 N N . ASP A 1 284 ? -5.080 -1.000 25.753 1.00 93.25 284 ASP A N 1
ATOM 2156 C CA . ASP A 1 284 ? -5.266 -0.486 27.097 1.00 93.25 284 ASP A CA 1
ATOM 2157 C C . ASP A 1 284 ? -4.053 0.372 27.472 1.00 93.25 284 ASP A C 1
ATOM 2159 O O . ASP A 1 284 ? -2.923 -0.109 27.454 1.00 93.25 284 ASP A O 1
ATOM 2163 N N . VAL A 1 285 ? -4.282 1.647 27.772 1.00 94.94 285 VAL A N 1
ATOM 2164 C CA . VAL A 1 285 ? -3.267 2.618 28.203 1.00 94.94 285 VAL A CA 1
ATOM 2165 C C . VAL A 1 285 ? -3.466 3.046 29.658 1.00 94.94 285 VAL A C 1
ATOM 2167 O O . VAL A 1 285 ? -2.811 3.980 30.112 1.00 94.94 285 VAL A O 1
ATOM 2170 N N . SER A 1 286 ? -4.351 2.378 30.406 1.00 92.31 286 SER A N 1
ATOM 2171 C CA . SER A 1 286 ? -4.616 2.693 31.817 1.00 92.31 286 SER A CA 1
ATOM 2172 C C . SER A 1 286 ? -3.350 2.699 32.675 1.00 92.31 286 SER A C 1
ATOM 2174 O O . SER A 1 286 ? -3.123 3.652 33.415 1.00 92.31 286 SER A O 1
ATOM 2176 N N . GLY A 1 287 ? -2.470 1.710 32.503 1.00 92.62 287 GLY A N 1
ATOM 2177 C CA . GLY A 1 287 ? -1.192 1.650 33.215 1.00 92.62 287 GLY A CA 1
ATOM 2178 C C . GLY A 1 287 ? -0.198 2.742 32.803 1.00 92.62 287 GLY A C 1
ATOM 2179 O O . GLY A 1 287 ? 0.664 3.107 33.598 1.00 92.62 287 GLY A O 1
ATOM 2180 N N . VAL A 1 288 ? -0.315 3.307 31.593 1.00 93.94 288 VAL A N 1
ATOM 2181 C CA . VAL A 1 288 ? 0.455 4.500 31.197 1.00 93.94 288 VAL A CA 1
ATOM 2182 C C . VAL A 1 288 ? -0.039 5.696 32.004 1.00 93.94 288 VAL A C 1
ATOM 2184 O O . VAL A 1 288 ? 0.755 6.385 32.633 1.00 93.94 288 VAL A O 1
ATOM 2187 N N . LEU A 1 289 ? -1.355 5.916 32.026 1.00 93.44 289 LEU A N 1
ATOM 2188 C CA . LEU A 1 289 ? -1.971 7.027 32.751 1.00 93.44 289 LEU A CA 1
ATOM 2189 C C . LEU A 1 289 ? -1.652 6.971 34.248 1.00 93.44 289 LEU A C 1
ATOM 2191 O O . LEU A 1 289 ? -1.256 7.983 34.825 1.00 93.44 289 LEU A O 1
ATOM 2195 N N . GLU A 1 290 ? -1.725 5.782 34.848 1.00 93.12 290 GLU A N 1
ATOM 2196 C CA . GLU A 1 290 ? -1.383 5.565 36.254 1.00 93.12 290 GLU A CA 1
ATOM 2197 C C . GLU A 1 290 ? 0.061 5.983 36.572 1.00 93.12 290 GLU A C 1
ATOM 2199 O O . GLU A 1 290 ? 0.297 6.665 37.571 1.00 93.12 290 GLU A O 1
ATOM 2204 N N . LYS A 1 291 ? 1.025 5.669 35.695 1.00 93.62 291 LYS A N 1
ATOM 2205 C CA . LYS A 1 291 ? 2.432 6.072 35.870 1.00 93.62 291 LYS A CA 1
ATOM 2206 C C . LYS A 1 291 ? 2.642 7.581 35.867 1.00 93.62 291 LYS A C 1
ATOM 2208 O O . LYS A 1 291 ? 3.535 8.062 36.557 1.00 93.62 291 LYS A O 1
ATOM 2213 N N . PHE A 1 292 ? 1.827 8.317 35.119 1.00 94.44 292 PHE A N 1
ATOM 2214 C CA . PHE A 1 292 ? 1.860 9.781 35.084 1.00 94.44 292 PHE A CA 1
ATOM 2215 C C . PHE A 1 292 ? 0.916 10.423 36.113 1.00 94.44 292 PHE A C 1
ATOM 2217 O O . PHE A 1 292 ? 0.681 11.628 36.070 1.00 94.44 292 PHE A O 1
ATOM 2224 N N . GLY A 1 293 ? 0.361 9.638 37.045 1.00 93.62 293 GLY A N 1
ATOM 2225 C CA . GLY A 1 293 ? -0.531 10.134 38.094 1.00 93.62 293 GLY A CA 1
ATOM 2226 C C . GLY A 1 293 ? -1.921 10.545 37.597 1.00 93.62 293 GLY A C 1
ATOM 2227 O O . GLY A 1 293 ? -2.667 11.192 38.333 1.00 93.62 293 GLY A O 1
ATOM 2228 N N . VAL A 1 294 ? -2.294 10.168 36.371 1.00 95.06 294 VAL A N 1
ATOM 2229 C CA . VAL A 1 294 ? -3.598 10.475 35.778 1.00 95.06 294 VAL A CA 1
ATOM 2230 C C . VAL A 1 294 ? -4.598 9.391 36.172 1.00 95.06 294 VAL A C 1
ATOM 2232 O O . VAL A 1 294 ? -4.458 8.226 35.805 1.00 95.06 294 VAL A O 1
ATOM 2235 N N . LYS A 1 295 ? -5.640 9.781 36.911 1.00 91.00 295 LYS A N 1
ATOM 2236 C CA . LYS A 1 295 ? -6.748 8.893 37.282 1.00 91.00 295 LYS A CA 1
ATOM 2237 C C . LYS A 1 295 ? -7.893 9.028 36.287 1.00 91.00 295 LYS A C 1
ATOM 2239 O O . LYS A 1 295 ? -8.254 10.138 35.905 1.00 91.00 295 LYS A O 1
ATOM 2244 N N . VAL A 1 296 ? -8.487 7.898 35.914 1.00 88.75 296 VAL A N 1
ATOM 2245 C CA . VAL A 1 296 ? -9.678 7.850 35.061 1.00 88.75 296 VAL A CA 1
ATOM 2246 C C . VAL A 1 296 ? -10.874 7.470 35.926 1.00 88.75 296 VAL A C 1
ATOM 2248 O O . VAL A 1 296 ? -10.923 6.370 36.469 1.00 88.75 296 VAL A O 1
ATOM 2251 N N . GLU A 1 297 ? -11.831 8.384 36.064 1.00 90.50 297 GLU A N 1
ATOM 2252 C CA . GLU A 1 297 ? -13.143 8.109 36.650 1.00 90.50 297 GLU A CA 1
ATOM 2253 C C . GLU A 1 297 ? -14.147 7.890 35.512 1.00 90.50 297 GLU A C 1
ATOM 2255 O O . GLU A 1 297 ? -14.266 8.723 34.613 1.00 90.50 297 GLU A O 1
ATOM 2260 N N . SER A 1 298 ? -14.850 6.758 35.525 1.00 88.50 298 SER A N 1
ATOM 2261 C CA . SER A 1 298 ? -15.830 6.398 34.498 1.00 88.50 298 SER A CA 1
ATOM 2262 C C . SER A 1 298 ? -17.213 6.208 35.106 1.00 88.50 298 SER A C 1
ATOM 2264 O O . SER A 1 298 ? -17.368 5.500 36.101 1.00 88.50 298 SER A O 1
ATOM 2266 N N . ILE A 1 299 ? -18.225 6.787 34.464 1.00 92.69 299 ILE A N 1
ATOM 2267 C CA . ILE A 1 299 ? -19.636 6.543 34.767 1.00 92.69 299 ILE A CA 1
ATOM 2268 C C . ILE A 1 299 ? -20.232 5.797 33.578 1.00 92.69 299 ILE A C 1
ATOM 2270 O O . ILE A 1 299 ? -20.411 6.368 32.502 1.00 92.69 299 ILE A O 1
ATOM 2274 N N . ASP A 1 300 ? -20.540 4.521 33.786 1.00 92.69 300 ASP A N 1
ATOM 2275 C CA . ASP A 1 300 ? -21.005 3.629 32.730 1.00 92.69 300 ASP A CA 1
ATOM 2276 C C . ASP A 1 300 ? -22.531 3.478 32.761 1.00 92.69 300 ASP A C 1
ATOM 2278 O O . ASP A 1 300 ? -23.122 3.092 33.770 1.00 92.69 300 ASP A O 1
ATOM 2282 N N . TYR A 1 301 ? -23.171 3.718 31.615 1.00 93.38 301 TYR A N 1
ATOM 2283 C CA . TYR A 1 301 ? -24.570 3.366 31.378 1.00 93.38 301 TYR A CA 1
ATOM 2284 C C . TYR A 1 301 ? -24.642 2.202 30.384 1.00 93.38 301 TYR A C 1
ATOM 2286 O O . TYR A 1 301 ? -24.417 2.370 29.186 1.00 93.38 301 TYR A O 1
ATOM 2294 N N . GLY A 1 302 ? -24.979 1.012 30.893 1.00 93.94 302 GLY A N 1
ATOM 2295 C CA . GLY A 1 302 ? -25.071 -0.235 30.126 1.00 93.94 302 GLY A CA 1
ATOM 2296 C C . GLY A 1 302 ? -23.886 -1.183 30.353 1.00 93.94 302 GLY A C 1
ATOM 2297 O O . GLY A 1 302 ? -22.756 -0.757 30.563 1.00 93.94 302 GLY A O 1
ATOM 2298 N N . ALA A 1 303 ? -24.142 -2.494 30.285 1.00 91.25 303 ALA A N 1
ATOM 2299 C CA . ALA A 1 303 ? -23.195 -3.530 30.725 1.00 91.25 303 ALA A CA 1
ATOM 2300 C C . ALA A 1 303 ? -21.866 -3.589 29.939 1.00 91.25 303 ALA A C 1
ATOM 2302 O O . ALA A 1 303 ? -20.871 -4.077 30.462 1.00 91.25 303 ALA A O 1
ATOM 2303 N N . ARG A 1 304 ? -21.841 -3.092 28.694 1.00 93.25 304 ARG A N 1
ATOM 2304 C CA . ARG A 1 304 ? -20.670 -3.107 27.792 1.00 93.25 304 ARG A CA 1
ATOM 2305 C C . ARG A 1 304 ? -20.192 -1.702 27.414 1.00 93.25 304 ARG A C 1
ATOM 2307 O O . ARG A 1 304 ? -19.593 -1.524 26.355 1.00 93.25 304 ARG A O 1
ATOM 2314 N N . ALA A 1 305 ? -20.487 -0.690 28.234 1.00 92.50 305 ALA A N 1
ATOM 2315 C CA . ALA A 1 305 ? -20.127 0.703 27.941 1.00 92.50 305 ALA A CA 1
ATOM 2316 C C . ALA A 1 305 ? -18.614 0.891 27.707 1.00 92.50 305 ALA A C 1
ATOM 2318 O O . ALA A 1 305 ? -18.202 1.705 26.884 1.00 92.50 305 ALA A O 1
ATOM 2319 N N . GLY A 1 306 ? -17.785 0.065 28.350 1.00 90.75 306 GLY A N 1
ATOM 2320 C CA . GLY A 1 306 ? -16.336 0.092 28.193 1.00 90.75 306 GLY A CA 1
ATOM 2321 C C . GLY A 1 306 ? -15.771 -0.730 27.028 1.00 90.75 306 GLY A C 1
ATOM 2322 O O . GLY A 1 306 ? -14.555 -0.807 26.900 1.00 90.75 306 GLY A O 1
ATOM 2323 N N . LEU A 1 307 ? -16.592 -1.306 26.143 1.00 91.12 307 LEU A N 1
ATOM 2324 C CA . LEU A 1 307 ? -16.121 -2.153 25.034 1.00 91.12 307 LEU A CA 1
ATOM 2325 C C . LEU A 1 307 ? -15.102 -1.454 24.108 1.00 91.12 307 LEU A C 1
ATOM 2327 O O . LEU A 1 307 ? -14.225 -2.102 23.539 1.00 91.12 307 LEU A O 1
ATOM 2331 N N . TYR A 1 308 ? -15.225 -0.137 23.934 1.00 89.94 308 TYR A N 1
ATOM 2332 C CA . TYR A 1 308 ? -14.394 0.655 23.015 1.00 89.94 308 TYR A CA 1
ATOM 2333 C C . TYR A 1 308 ? -13.410 1.589 23.721 1.00 89.94 308 TYR A C 1
ATOM 2335 O O . TYR A 1 308 ? -12.704 2.350 23.060 1.00 89.94 308 TYR A O 1
ATOM 2343 N N . THR A 1 309 ? -13.357 1.556 25.054 1.00 90.88 309 THR A N 1
ATOM 2344 C CA . THR A 1 309 ? -12.451 2.429 25.801 1.00 90.88 309 THR A CA 1
ATOM 2345 C C . THR A 1 309 ? -11.009 1.941 25.719 1.00 90.88 309 THR A C 1
ATOM 2347 O O . THR A 1 309 ? -10.729 0.744 25.622 1.00 90.88 309 THR A O 1
ATOM 2350 N N . TRP A 1 310 ? -10.081 2.883 25.803 1.00 92.31 310 TRP A N 1
ATOM 2351 C CA . TRP A 1 310 ? -8.648 2.614 25.860 1.00 92.31 310 TRP A CA 1
ATOM 2352 C C . TRP A 1 310 ? -8.141 2.581 27.306 1.00 92.31 310 TRP A C 1
ATOM 2354 O O . TRP A 1 310 ? -6.967 2.335 27.531 1.00 92.31 310 TRP A O 1
ATOM 2364 N N . PHE A 1 311 ? -9.005 2.817 28.297 1.00 92.44 311 PHE A N 1
ATOM 2365 C CA . PHE A 1 311 ? -8.605 3.055 29.692 1.00 92.44 311 PHE A CA 1
ATOM 2366 C C . PHE A 1 311 ? -8.920 1.907 30.657 1.00 92.44 311 PHE A C 1
ATOM 2368 O O . PHE A 1 311 ? -8.904 2.094 31.869 1.00 92.44 311 PHE A O 1
ATOM 2375 N N . LYS A 1 312 ? -9.246 0.730 30.132 1.00 89.88 312 LYS A N 1
ATOM 2376 C CA . LYS A 1 312 ? -9.328 -0.524 30.889 1.00 89.88 312 LYS A CA 1
ATOM 2377 C C . LYS A 1 312 ? -9.143 -1.692 29.928 1.00 89.88 312 LYS A C 1
ATOM 2379 O O . LYS A 1 312 ? -9.417 -1.513 28.733 1.00 89.88 312 LYS A O 1
ATOM 2384 N N . PRO A 1 313 ? -8.764 -2.884 30.400 1.00 90.00 313 PRO A N 1
ATOM 2385 C CA . PRO A 1 313 ? -8.763 -4.065 29.558 1.00 90.00 313 PRO A CA 1
ATOM 2386 C C . PRO A 1 313 ? -10.189 -4.535 29.229 1.00 90.00 313 PRO A C 1
ATOM 2388 O O . PRO A 1 313 ? -11.155 -4.141 29.887 1.00 90.00 313 PRO A O 1
ATOM 2391 N N . TYR A 1 314 ? -10.326 -5.405 28.228 1.00 92.56 314 TYR A N 1
ATOM 2392 C CA . TYR A 1 314 ? -11.589 -6.102 27.980 1.00 92.56 314 TYR A CA 1
ATOM 2393 C C . TYR A 1 314 ? -12.012 -6.948 29.189 1.00 92.56 314 TYR A C 1
ATOM 2395 O O . TYR A 1 314 ? -11.230 -7.767 29.679 1.00 92.56 314 TYR A O 1
ATOM 2403 N N . SER A 1 315 ? -13.280 -6.845 29.597 1.00 93.25 315 SER A N 1
ATOM 2404 C CA . SER A 1 315 ? -13.914 -7.910 30.385 1.00 93.25 315 SER A CA 1
ATOM 2405 C C . SER A 1 315 ? -14.112 -9.179 29.538 1.00 93.25 315 SER A C 1
ATOM 2407 O O . SER A 1 315 ? -14.035 -9.136 28.308 1.00 93.25 315 SER A O 1
ATOM 2409 N N . GLU A 1 316 ? -14.389 -10.324 30.169 1.00 94.12 316 GLU A N 1
ATOM 2410 C CA . GLU A 1 316 ? -14.678 -11.569 29.437 1.00 94.12 316 GLU A CA 1
ATOM 2411 C C . GLU A 1 316 ? -15.896 -11.427 28.509 1.00 94.12 316 GLU A C 1
ATOM 2413 O O . GLU A 1 316 ? -15.836 -11.829 27.346 1.00 94.12 316 GLU A O 1
ATOM 2418 N N . ASP A 1 317 ? -16.970 -10.787 28.987 1.00 94.94 317 ASP A N 1
ATOM 2419 C CA . ASP A 1 317 ? -18.180 -10.522 28.197 1.00 94.94 317 ASP A CA 1
ATOM 2420 C C . ASP A 1 317 ? -17.914 -9.538 27.044 1.00 94.94 317 ASP A C 1
ATOM 2422 O O . ASP A 1 317 ? -18.345 -9.765 25.912 1.00 94.94 317 ASP A O 1
ATOM 2426 N N . GLU A 1 318 ? -17.147 -8.472 27.293 1.00 95.12 318 GLU A N 1
ATOM 2427 C CA . GLU A 1 318 ? -16.752 -7.512 26.259 1.00 95.12 318 GLU A CA 1
ATOM 2428 C C . GLU A 1 318 ? -15.861 -8.174 25.192 1.00 95.12 318 GLU A C 1
ATOM 2430 O O . GLU A 1 318 ? -16.071 -7.972 23.993 1.00 95.12 318 GLU A O 1
ATOM 2435 N N . ARG A 1 319 ? -14.910 -9.024 25.602 1.00 94.94 319 ARG A N 1
ATOM 2436 C CA . ARG A 1 319 ? -14.046 -9.790 24.691 1.00 94.94 319 ARG A CA 1
ATOM 2437 C C . ARG A 1 319 ? -14.853 -10.768 23.841 1.00 94.94 319 ARG A C 1
ATOM 2439 O O . ARG A 1 319 ? -14.637 -10.826 22.630 1.00 94.94 319 ARG A O 1
ATOM 2446 N N . ALA A 1 320 ? -15.791 -11.500 24.443 1.00 95.50 320 ALA A N 1
ATOM 2447 C CA . ALA A 1 320 ? -16.675 -12.416 23.725 1.00 95.50 320 ALA A CA 1
ATOM 2448 C C . ALA A 1 320 ? -17.555 -11.668 22.708 1.00 95.50 320 ALA A C 1
ATOM 2450 O O . ALA A 1 320 ? -17.686 -12.099 21.562 1.00 95.50 320 ALA A O 1
ATOM 2451 N N . ALA A 1 321 ? -18.094 -10.505 23.085 1.00 95.56 321 ALA A N 1
ATOM 2452 C CA . ALA A 1 321 ? -18.866 -9.654 22.184 1.00 95.56 321 ALA A CA 1
ATOM 2453 C C . ALA A 1 321 ? -18.023 -9.107 21.019 1.00 95.56 321 ALA A C 1
ATOM 2455 O O . ALA A 1 321 ? -18.477 -9.091 19.873 1.00 95.56 321 ALA A O 1
ATOM 2456 N N . ALA A 1 322 ? -16.789 -8.675 21.295 1.00 94.88 322 ALA A N 1
ATOM 2457 C CA . ALA A 1 322 ? -15.860 -8.210 20.272 1.00 94.88 322 ALA A CA 1
ATOM 2458 C C . ALA A 1 322 ? -15.489 -9.335 19.290 1.00 94.88 322 ALA A C 1
ATOM 2460 O O . ALA A 1 322 ? -15.483 -9.100 18.079 1.00 94.88 322 ALA A O 1
ATOM 2461 N N . GLN A 1 323 ? -15.235 -10.549 19.795 1.00 96.31 323 GLN A N 1
ATOM 2462 C CA . GLN A 1 323 ? -14.945 -11.723 18.972 1.00 96.31 323 GLN A CA 1
ATOM 2463 C C . GLN A 1 323 ? -16.138 -12.097 18.086 1.00 96.31 323 GLN A C 1
ATOM 2465 O O . GLN A 1 323 ? -15.961 -12.247 16.882 1.00 96.31 323 GLN A O 1
ATOM 2470 N N . ALA A 1 324 ? -17.359 -12.128 18.630 1.00 96.25 324 ALA A N 1
ATOM 2471 C CA . ALA A 1 324 ? -18.563 -12.411 17.846 1.00 96.25 324 ALA A CA 1
ATOM 2472 C C . ALA A 1 324 ? -18.751 -11.423 16.676 1.00 96.25 324 ALA A C 1
ATOM 2474 O O . ALA A 1 324 ? -19.141 -11.817 15.578 1.00 96.25 324 ALA A O 1
ATOM 2475 N N . GLY A 1 325 ? -18.427 -10.140 16.879 1.00 95.00 325 GLY A N 1
ATOM 2476 C CA . GLY A 1 325 ? -18.443 -9.142 15.805 1.00 95.00 325 GLY A CA 1
ATOM 2477 C C . GLY A 1 325 ? -17.374 -9.379 14.729 1.00 95.00 325 GLY A C 1
ATOM 2478 O O . GLY A 1 325 ? -17.632 -9.175 13.540 1.00 95.00 325 GLY A O 1
ATOM 2479 N N . VAL A 1 326 ? -16.178 -9.823 15.128 1.00 95.56 326 VAL A N 1
ATOM 2480 C CA . VAL A 1 326 ? -15.109 -10.218 14.196 1.00 95.56 326 VAL A CA 1
ATOM 2481 C C . VAL A 1 326 ? -15.509 -11.455 13.392 1.00 95.56 326 VAL A C 1
ATOM 2483 O O . VAL A 1 326 ? -15.313 -11.466 12.176 1.00 95.56 326 VAL A O 1
ATOM 2486 N N . ASP A 1 327 ? -16.117 -12.450 14.034 1.00 96.19 327 ASP A N 1
ATOM 2487 C CA . ASP A 1 327 ? -16.563 -13.686 13.389 1.00 96.19 327 ASP A CA 1
ATOM 2488 C C . ASP A 1 327 ? -17.680 -13.414 12.371 1.00 96.19 327 ASP A C 1
ATOM 2490 O O . ASP A 1 327 ? -17.618 -13.909 11.245 1.00 96.19 327 ASP A O 1
ATOM 2494 N N . ALA A 1 328 ? -18.648 -12.556 12.712 1.00 95.88 328 ALA A N 1
ATOM 2495 C CA . ALA A 1 328 ? -19.693 -12.120 11.783 1.00 95.88 328 ALA A CA 1
ATOM 2496 C C . ALA A 1 328 ? -19.100 -11.412 10.550 1.00 95.88 328 ALA A C 1
ATOM 2498 O O . ALA A 1 328 ? -19.410 -11.763 9.411 1.00 95.88 328 ALA A O 1
ATOM 2499 N N . SER A 1 329 ? -18.162 -10.483 10.764 1.00 95.69 329 SER A N 1
ATOM 2500 C CA . SER A 1 329 ? -17.479 -9.781 9.666 1.00 95.69 329 SER A CA 1
ATOM 2501 C C . SER A 1 329 ? -16.659 -10.740 8.788 1.00 95.69 329 SER A C 1
ATOM 2503 O O . SER A 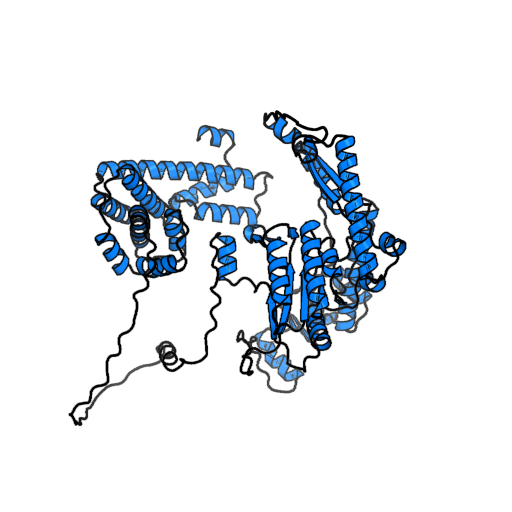1 329 ? -16.558 -10.563 7.573 1.00 95.69 329 SER A O 1
ATOM 2505 N N . TYR A 1 330 ? -16.056 -11.774 9.385 1.00 96.50 330 TYR A N 1
ATOM 2506 C CA . TYR A 1 330 ? -15.329 -12.811 8.651 1.00 96.50 330 TYR A CA 1
ATOM 2507 C C . TYR A 1 330 ? -16.259 -13.664 7.782 1.00 96.50 330 TYR A C 1
ATOM 2509 O O . TYR A 1 330 ? -15.926 -13.952 6.629 1.00 96.50 330 TYR A O 1
ATOM 2517 N N . GLN A 1 331 ? -17.431 -14.039 8.299 1.00 96.19 331 GLN A N 1
ATOM 2518 C CA . GLN A 1 331 ? -18.445 -14.778 7.541 1.00 96.19 331 GLN A CA 1
ATOM 2519 C C . GLN A 1 331 ? -18.935 -13.976 6.330 1.00 96.19 331 GLN A C 1
ATOM 2521 O O . GLN A 1 331 ? -18.998 -14.508 5.225 1.00 96.19 331 GLN A O 1
ATOM 2526 N N . GLU A 1 332 ? -19.201 -12.681 6.498 1.00 96.00 332 GLU A N 1
ATOM 2527 C CA . GLU A 1 332 ? -19.583 -11.806 5.384 1.00 96.00 332 GLU A CA 1
ATOM 2528 C C . GLU A 1 332 ? -18.479 -11.708 4.325 1.00 96.00 332 GLU A C 1
ATOM 2530 O O . GLU A 1 332 ? -18.744 -11.811 3.123 1.00 96.00 332 GLU A O 1
ATOM 2535 N N . PHE A 1 333 ? -17.224 -11.551 4.756 1.00 97.12 333 PHE A N 1
ATOM 2536 C CA . PHE A 1 333 ? -16.097 -11.452 3.834 1.00 97.12 333 PHE A CA 1
ATOM 2537 C C . PHE A 1 333 ? -15.892 -12.761 3.056 1.00 97.12 333 PHE A C 1
ATOM 2539 O O . PHE A 1 333 ? -15.796 -12.752 1.828 1.00 97.12 333 PHE A O 1
ATOM 2546 N N . THR A 1 334 ? -15.880 -13.904 3.737 1.00 97.50 334 THR A N 1
ATOM 2547 C CA . THR A 1 334 ? -15.724 -15.209 3.077 1.00 97.50 334 THR A CA 1
ATOM 2548 C C . THR A 1 334 ? -16.891 -15.523 2.139 1.00 97.50 334 THR A C 1
ATOM 2550 O O . THR A 1 334 ? -16.651 -15.943 1.008 1.00 97.50 334 THR A O 1
ATOM 2553 N N . ALA A 1 335 ? -18.134 -15.217 2.523 1.00 97.19 335 ALA A N 1
ATOM 2554 C CA . ALA A 1 335 ? -19.299 -15.363 1.648 1.00 97.19 335 ALA A CA 1
ATOM 2555 C C . ALA A 1 335 ? -19.196 -14.491 0.385 1.00 97.19 335 ALA A C 1
ATOM 2557 O O . ALA A 1 335 ? -19.552 -14.928 -0.715 1.00 97.19 335 ALA A O 1
ATOM 2558 N N . ARG A 1 336 ? -18.667 -13.268 0.511 1.00 96.69 336 ARG A N 1
ATOM 2559 C CA . ARG A 1 336 ? -18.413 -12.396 -0.641 1.00 96.69 336 ARG A CA 1
ATOM 2560 C C . ARG A 1 336 ? -17.373 -12.988 -1.583 1.00 96.69 336 ARG A C 1
ATOM 2562 O O . ARG A 1 336 ? -17.607 -13.016 -2.789 1.00 96.69 336 ARG A O 1
ATOM 2569 N N . VAL A 1 337 ? -16.247 -13.460 -1.047 1.00 97.81 337 VAL A N 1
ATOM 2570 C CA . VAL A 1 337 ? -15.182 -14.079 -1.851 1.00 97.81 337 VAL A CA 1
ATOM 2571 C C . VAL A 1 337 ? -15.702 -15.332 -2.553 1.00 97.81 337 VAL A C 1
ATOM 2573 O O . VAL A 1 337 ? -15.497 -15.463 -3.757 1.00 97.81 337 VAL A O 1
ATOM 2576 N N . ALA A 1 338 ? -16.439 -16.191 -1.842 1.00 97.75 338 ALA A N 1
ATOM 2577 C CA . ALA A 1 338 ? -17.071 -17.387 -2.401 1.00 97.75 338 ALA A CA 1
ATOM 2578 C C . ALA A 1 338 ? -17.932 -17.039 -3.619 1.00 97.75 338 ALA A C 1
ATOM 2580 O O . ALA A 1 338 ? -17.771 -17.614 -4.693 1.00 97.75 338 ALA A O 1
ATOM 2581 N N . LYS A 1 339 ? -18.788 -16.021 -3.481 1.00 96.69 339 LYS A N 1
ATOM 2582 C CA . LYS A 1 339 ? -19.648 -15.548 -4.566 1.00 96.69 339 LYS A CA 1
ATOM 2583 C C . LYS A 1 339 ? -18.864 -14.944 -5.733 1.00 96.69 339 LYS A C 1
ATOM 2585 O O . LYS A 1 339 ? -19.202 -15.209 -6.879 1.00 96.69 339 LYS A O 1
ATOM 2590 N N . ALA A 1 340 ? -17.873 -14.100 -5.459 1.00 96.31 340 ALA A N 1
ATOM 2591 C CA . ALA A 1 340 ? -17.144 -13.369 -6.495 1.00 96.31 340 ALA A CA 1
ATOM 2592 C C . ALA A 1 340 ? -16.180 -14.253 -7.295 1.00 96.31 340 ALA A C 1
ATOM 2594 O O . ALA A 1 340 ? -15.897 -13.956 -8.452 1.00 96.31 340 ALA A O 1
ATOM 2595 N N . ARG A 1 341 ? -15.652 -15.310 -6.668 1.00 96.62 341 ARG A N 1
ATOM 2596 C CA . ARG A 1 341 ? -14.671 -16.228 -7.263 1.00 96.62 341 ARG A CA 1
ATOM 2597 C C . ARG A 1 341 ? -15.261 -17.591 -7.626 1.00 96.62 341 ARG A C 1
ATOM 2599 O O . ARG A 1 341 ? -14.520 -18.460 -8.064 1.00 96.62 341 ARG A O 1
ATOM 2606 N N . GLU A 1 342 ? -16.569 -17.769 -7.426 1.00 95.81 342 GLU A N 1
ATOM 2607 C CA . GLU A 1 342 ? -17.293 -19.028 -7.653 1.00 95.81 342 GLU A CA 1
ATOM 2608 C C . GLU A 1 342 ? -16.671 -20.221 -6.898 1.00 95.81 342 GLU A C 1
ATOM 2610 O O . GLU A 1 342 ? -16.582 -21.339 -7.403 1.00 95.81 342 GLU A O 1
ATOM 2615 N N . LEU A 1 343 ? -16.234 -19.972 -5.660 1.00 95.38 343 LEU A N 1
ATOM 2616 C CA . LEU A 1 343 ? -15.610 -20.960 -4.780 1.00 95.38 343 LEU A CA 1
ATOM 2617 C C . LEU A 1 343 ? -16.607 -21.482 -3.743 1.00 95.38 343 LEU A C 1
ATOM 2619 O O . LEU A 1 343 ? -17.473 -20.753 -3.259 1.00 95.38 343 LEU A O 1
ATOM 2623 N N . THR A 1 344 ? -16.448 -22.744 -3.351 1.00 95.94 344 THR A N 1
ATOM 2624 C CA . THR A 1 344 ? -17.189 -23.325 -2.221 1.00 95.94 344 THR A CA 1
ATOM 2625 C C . THR A 1 344 ? -16.744 -22.707 -0.887 1.00 95.94 344 THR A C 1
ATOM 2627 O O . THR A 1 344 ? -15.599 -22.251 -0.779 1.00 95.94 344 THR A O 1
ATOM 2630 N N . PRO A 1 345 ? -17.600 -22.698 0.152 1.00 93.44 345 PRO A N 1
ATOM 2631 C CA . PRO A 1 345 ? -17.212 -22.240 1.487 1.00 93.44 345 PRO A CA 1
ATOM 2632 C C . PRO A 1 345 ? -15.947 -22.927 2.020 1.00 93.44 345 PRO A C 1
ATOM 2634 O O . PRO A 1 345 ? -15.087 -22.264 2.593 1.00 93.44 345 PRO A O 1
ATOM 2637 N N . GLU A 1 346 ? -15.792 -24.228 1.769 1.00 94.12 346 GLU A N 1
ATOM 2638 C CA . GLU A 1 346 ? -14.638 -25.022 2.198 1.00 94.12 346 GLU A CA 1
ATOM 2639 C C . GLU A 1 346 ? -13.354 -24.591 1.478 1.00 94.12 346 GLU A C 1
ATOM 2641 O O . GLU A 1 346 ? -12.299 -24.457 2.102 1.00 94.12 346 GLU A O 1
ATOM 2646 N N . GLN A 1 347 ? -13.437 -24.326 0.169 1.00 95.94 347 GLN A N 1
ATOM 2647 C CA . GLN A 1 347 ? -12.313 -23.774 -0.589 1.00 95.94 347 GLN A CA 1
ATOM 2648 C C . GLN A 1 347 ? -11.941 -22.385 -0.075 1.00 95.94 347 GLN A C 1
ATOM 2650 O O . GLN A 1 347 ? -10.761 -22.108 0.124 1.00 95.94 347 GLN A O 1
ATOM 2655 N N . VAL A 1 348 ? -12.922 -21.514 0.176 1.00 95.75 348 VAL A N 1
ATOM 2656 C CA . VAL A 1 348 ? -12.637 -20.174 0.699 1.00 95.75 348 VAL A CA 1
ATOM 2657 C C . VAL A 1 348 ? -11.994 -20.245 2.075 1.00 95.75 348 VAL A C 1
ATOM 2659 O O . VAL A 1 348 ? -11.003 -19.552 2.281 1.00 95.75 348 VAL A O 1
ATOM 2662 N N . ASP A 1 349 ? -12.479 -21.083 2.992 1.00 92.44 349 ASP A N 1
ATOM 2663 C CA . ASP A 1 349 ? -11.867 -21.215 4.319 1.00 92.44 349 ASP A CA 1
ATOM 2664 C C . ASP A 1 349 ? -10.399 -21.665 4.235 1.00 92.44 349 ASP A C 1
ATOM 2666 O O . ASP A 1 349 ? -9.528 -21.079 4.883 1.00 92.44 349 ASP A O 1
ATOM 2670 N N . ALA A 1 350 ? -10.088 -22.621 3.351 1.00 93.31 350 ALA A N 1
ATOM 2671 C CA . ALA A 1 350 ? -8.717 -23.074 3.121 1.00 93.31 350 ALA A CA 1
ATOM 2672 C C . ALA A 1 350 ? -7.789 -21.954 2.605 1.00 93.31 350 ALA A C 1
ATOM 2674 O O . ALA A 1 350 ? -6.599 -21.924 2.944 1.00 93.31 350 ALA A O 1
ATOM 2675 N N . LEU A 1 351 ? -8.325 -21.022 1.808 1.00 94.25 351 LEU A N 1
ATOM 2676 C CA . LEU A 1 351 ? -7.590 -19.888 1.237 1.00 94.25 351 LEU A CA 1
ATOM 2677 C C . LEU A 1 351 ? -7.578 -18.641 2.134 1.00 94.25 351 LEU A C 1
ATOM 2679 O O . LEU A 1 351 ? -6.713 -17.778 1.960 1.00 94.25 351 LEU A O 1
ATOM 2683 N N . ALA A 1 352 ? -8.523 -18.542 3.069 1.00 94.06 352 ALA A N 1
ATOM 2684 C CA . ALA A 1 352 ? -8.762 -17.385 3.919 1.00 94.06 352 ALA A CA 1
ATOM 2685 C C . ALA A 1 352 ? -7.994 -17.476 5.248 1.00 94.06 352 ALA A C 1
ATOM 2687 O O . ALA A 1 352 ? -6.764 -17.570 5.250 1.00 94.06 352 ALA A O 1
ATOM 2688 N N . ARG A 1 353 ? -8.691 -17.348 6.386 1.00 94.75 353 ARG A N 1
ATOM 2689 C CA . ARG A 1 353 ? -8.120 -17.383 7.747 1.00 94.75 353 ARG A CA 1
ATOM 2690 C C . ARG A 1 353 ? -7.034 -16.331 8.007 1.00 94.75 353 ARG A C 1
ATOM 2692 O O . ARG A 1 353 ? -6.175 -16.496 8.868 1.00 94.75 353 ARG A O 1
ATOM 2699 N N . GLY A 1 354 ? -7.071 -15.235 7.246 1.00 94.31 354 GLY A N 1
ATOM 2700 C CA . GLY A 1 354 ? -6.106 -14.138 7.276 1.00 94.31 354 GLY A CA 1
ATOM 2701 C C . GLY A 1 354 ? -4.880 -14.329 6.382 1.00 94.31 354 GLY A C 1
ATOM 2702 O O . GLY A 1 354 ? -3.996 -13.470 6.409 1.00 94.31 354 GLY A O 1
ATOM 2703 N N . ARG A 1 355 ? -4.817 -15.399 5.575 1.00 95.19 355 ARG A N 1
ATOM 2704 C CA . ARG A 1 355 ? -3.606 -15.770 4.837 1.00 95.19 355 ARG A CA 1
ATOM 2705 C C . ARG A 1 355 ? -3.273 -14.801 3.695 1.00 95.19 355 ARG A C 1
ATOM 2707 O O . ARG A 1 355 ? -4.136 -14.472 2.887 1.00 95.19 355 ARG A O 1
ATOM 2714 N N . VAL A 1 356 ? -2.028 -14.324 3.642 1.00 96.75 356 VAL A N 1
ATOM 2715 C CA . VAL A 1 356 ? -1.483 -13.501 2.549 1.00 96.75 356 VAL A CA 1
ATOM 2716 C C . VAL A 1 356 ? -0.923 -14.412 1.463 1.00 96.75 356 VAL A C 1
ATOM 2718 O O . VAL A 1 356 ? -0.211 -15.368 1.770 1.00 96.75 356 VAL A O 1
ATOM 2721 N N . TRP A 1 357 ? -1.212 -14.082 0.208 1.00 97.38 357 TRP A N 1
ATOM 2722 C CA . TRP A 1 357 ? -0.737 -14.800 -0.971 1.00 97.38 357 TRP A CA 1
ATOM 2723 C C . TRP A 1 357 ? 0.126 -13.887 -1.844 1.00 97.38 357 TRP A C 1
ATOM 2725 O O . TRP A 1 357 ? -0.187 -12.703 -1.998 1.00 97.38 357 TRP A O 1
ATOM 2735 N N . SER A 1 358 ? 1.199 -14.437 -2.418 1.00 97.38 358 SER A N 1
ATOM 2736 C CA . SER A 1 358 ? 1.886 -13.824 -3.560 1.00 97.38 358 SER A CA 1
ATOM 2737 C C . SER A 1 358 ? 0.962 -13.846 -4.779 1.00 97.38 358 SER A C 1
ATOM 2739 O O . SER A 1 358 ? 0.069 -14.691 -4.855 1.00 97.38 358 SER A O 1
ATOM 2741 N N . GLY A 1 359 ? 1.175 -12.975 -5.763 1.00 96.62 359 GLY A N 1
ATOM 2742 C CA . GLY A 1 359 ? 0.405 -13.010 -7.004 1.00 96.62 359 GLY A CA 1
ATOM 2743 C C . GLY A 1 359 ? 0.593 -14.319 -7.768 1.00 96.62 359 GLY A C 1
ATOM 2744 O O . GLY A 1 359 ? -0.365 -14.818 -8.356 1.00 96.62 359 GLY A O 1
ATOM 2745 N N . VAL A 1 360 ? 1.783 -14.931 -7.667 1.00 94.12 360 VAL A N 1
ATOM 2746 C CA . VAL A 1 360 ? 2.036 -16.286 -8.185 1.00 94.12 360 VAL A CA 1
ATOM 2747 C C . VAL A 1 360 ? 1.035 -17.287 -7.622 1.00 94.12 360 VAL A C 1
ATOM 2749 O O . VAL A 1 360 ? 0.313 -17.942 -8.372 1.00 94.12 360 VAL A O 1
ATOM 2752 N N . ARG A 1 361 ? 0.943 -17.375 -6.293 1.00 95.25 361 ARG A N 1
ATOM 2753 C CA . ARG A 1 361 ? 0.036 -18.324 -5.642 1.00 95.25 361 ARG A CA 1
ATOM 2754 C C . ARG A 1 361 ? -1.418 -17.925 -5.768 1.00 95.25 361 ARG A C 1
ATOM 2756 O O . ARG A 1 361 ? -2.256 -18.798 -5.945 1.00 95.25 361 ARG A O 1
ATOM 2763 N N . ALA A 1 362 ? -1.725 -16.634 -5.717 1.00 97.19 362 ALA A N 1
ATOM 2764 C CA . ALA A 1 362 ? -3.085 -16.137 -5.860 1.00 97.19 362 ALA A CA 1
ATOM 2765 C C . ALA A 1 362 ? -3.703 -16.559 -7.199 1.00 97.19 362 ALA A C 1
ATOM 2767 O O . ALA A 1 362 ? -4.896 -16.854 -7.237 1.00 97.19 362 ALA A O 1
ATOM 2768 N N . LEU A 1 363 ? -2.905 -16.626 -8.272 1.00 96.44 363 LEU A N 1
ATOM 2769 C CA . LEU A 1 363 ? -3.360 -17.134 -9.564 1.00 96.44 363 LEU A CA 1
ATOM 2770 C C . LEU A 1 363 ? -3.607 -18.646 -9.506 1.00 96.44 363 LEU A C 1
ATOM 2772 O O . LEU A 1 363 ? -4.666 -19.108 -9.918 1.00 96.44 363 LEU A O 1
ATOM 2776 N N . GLU A 1 364 ? -2.666 -19.411 -8.945 1.00 94.56 364 GLU A N 1
ATOM 2777 C CA . GLU A 1 364 ? -2.793 -20.870 -8.795 1.00 94.56 364 GLU A CA 1
ATOM 2778 C C . GLU A 1 364 ? -4.021 -21.279 -7.970 1.00 94.56 364 GLU A C 1
ATOM 2780 O O . GLU A 1 364 ? -4.665 -22.282 -8.275 1.00 94.56 364 GLU A O 1
ATOM 2785 N N . VAL A 1 365 ? -4.355 -20.503 -6.935 1.00 94.94 365 VAL A N 1
ATOM 2786 C CA . VAL A 1 365 ? -5.491 -20.776 -6.044 1.00 94.94 365 VAL A CA 1
ATOM 2787 C C . VAL A 1 365 ? -6.797 -20.092 -6.471 1.00 94.94 365 VAL A C 1
ATOM 2789 O O . VAL A 1 365 ? -7.788 -20.164 -5.748 1.00 94.94 365 VAL A O 1
ATOM 2792 N N . GLY A 1 366 ? -6.821 -19.415 -7.624 1.00 95.94 366 GLY A N 1
ATOM 2793 C CA . GLY A 1 366 ? -8.033 -18.811 -8.196 1.00 95.94 366 GLY A CA 1
ATOM 2794 C C . GLY A 1 366 ? -8.502 -17.500 -7.546 1.00 95.94 366 GLY A C 1
ATOM 2795 O O . GLY A 1 366 ? -9.611 -17.030 -7.817 1.00 95.94 366 GLY A O 1
ATOM 2796 N N . LEU A 1 367 ? -7.672 -16.867 -6.711 1.00 97.56 367 LEU A N 1
ATOM 2797 C CA . LEU A 1 367 ? -7.972 -15.558 -6.120 1.00 97.56 367 LEU A CA 1
ATOM 2798 C C . LEU A 1 367 ? -7.803 -14.399 -7.118 1.00 97.56 367 LEU A C 1
ATOM 2800 O O . LEU A 1 367 ? -8.405 -13.344 -6.910 1.00 97.56 367 LEU A O 1
ATOM 2804 N N . VAL A 1 368 ? -7.018 -14.586 -8.181 1.00 98.31 368 VAL A N 1
ATOM 2805 C CA . VAL A 1 368 ? -6.864 -13.642 -9.303 1.00 98.31 368 VAL A CA 1
ATOM 2806 C C . VAL A 1 368 ? -6.997 -14.377 -10.638 1.00 98.31 368 VAL A C 1
ATOM 2808 O O . VAL A 1 368 ? -6.919 -15.602 -10.675 1.00 98.31 368 VAL A O 1
ATOM 2811 N N . ASP A 1 369 ? -7.203 -13.635 -11.727 1.00 98.31 369 ASP A N 1
ATOM 2812 C CA . ASP A 1 369 ? -7.525 -14.204 -13.042 1.00 98.31 369 ASP A CA 1
ATOM 2813 C C . ASP A 1 369 ? -6.319 -14.262 -13.992 1.00 98.31 369 ASP A C 1
ATOM 2815 O O . ASP A 1 369 ? -6.222 -15.171 -14.815 1.00 98.31 369 ASP A O 1
ATOM 2819 N N . ALA A 1 370 ? -5.385 -13.308 -13.903 1.00 97.81 370 ALA A N 1
ATOM 2820 C CA . ALA A 1 370 ? -4.163 -13.328 -14.707 1.00 97.81 370 ALA A CA 1
ATOM 2821 C C . ALA A 1 370 ? -3.023 -12.501 -14.109 1.00 97.81 370 ALA A C 1
ATOM 2823 O O . ALA A 1 370 ? -3.236 -11.582 -13.314 1.00 97.81 370 ALA A O 1
ATOM 2824 N N . TYR A 1 371 ? -1.808 -12.777 -14.592 1.00 96.62 371 TYR A N 1
ATOM 2825 C CA . TYR A 1 371 ? -0.686 -11.868 -14.405 1.00 96.62 371 TYR A CA 1
ATOM 2826 C C . TYR A 1 371 ? -0.880 -10.578 -15.199 1.00 96.62 371 TYR A C 1
ATOM 2828 O O . TYR A 1 371 ? -1.251 -10.615 -16.374 1.00 96.62 371 TYR A O 1
ATOM 2836 N N . GLY A 1 372 ? -0.592 -9.442 -14.574 1.00 94.06 372 GLY A N 1
ATOM 2837 C CA . GLY A 1 372 ? -0.575 -8.149 -15.247 1.00 94.06 372 GLY A CA 1
ATOM 2838 C C . GLY A 1 372 ? -0.623 -6.972 -14.283 1.00 94.06 372 GLY A C 1
ATOM 2839 O O . GLY A 1 372 ? -0.913 -7.121 -13.098 1.00 94.06 372 GLY A O 1
ATOM 2840 N N . GLY A 1 373 ? -0.356 -5.786 -14.818 1.00 93.88 373 GLY A N 1
ATOM 2841 C CA . GLY A 1 373 ? -0.424 -4.526 -14.098 1.00 93.88 373 GLY A CA 1
ATOM 2842 C C . GLY A 1 373 ? -1.518 -3.614 -14.639 1.00 93.88 373 GLY A C 1
ATOM 2843 O O . GLY A 1 373 ? -2.563 -4.042 -15.136 1.00 93.88 373 GLY A O 1
ATOM 2844 N N . LEU A 1 374 ? -1.295 -2.308 -14.506 1.00 94.94 374 LEU A N 1
ATOM 2845 C CA . LEU A 1 374 ? -2.245 -1.296 -14.966 1.00 94.94 374 LEU A CA 1
ATOM 2846 C C . LEU A 1 374 ? -2.397 -1.310 -16.493 1.00 94.94 374 LEU A C 1
ATOM 2848 O O . LEU A 1 374 ? -3.498 -1.120 -17.007 1.00 94.94 374 LEU A O 1
ATOM 2852 N N . HIS A 1 375 ? -1.301 -1.550 -17.212 1.00 94.31 375 HIS A N 1
ATOM 2853 C CA . HIS A 1 375 ? -1.287 -1.562 -18.669 1.00 94.31 375 HIS A CA 1
ATOM 2854 C C . HIS A 1 375 ? -2.183 -2.678 -19.233 1.00 94.31 375 HIS A C 1
ATOM 2856 O O . HIS A 1 375 ? -3.060 -2.408 -20.057 1.00 94.31 375 HIS A O 1
ATOM 2862 N N . GLU A 1 376 ? -2.044 -3.902 -18.719 1.00 96.50 376 GLU A N 1
ATOM 2863 C CA . GLU A 1 376 ? -2.841 -5.067 -19.122 1.00 96.50 376 GLU A CA 1
ATOM 2864 C C . GLU A 1 376 ? -4.315 -4.874 -18.754 1.00 96.50 376 GLU A C 1
ATOM 2866 O O . GLU A 1 376 ? -5.195 -5.130 -19.577 1.00 96.50 376 GLU A O 1
ATOM 2871 N N . ALA A 1 377 ? -4.596 -4.333 -17.564 1.00 97.62 377 ALA A N 1
ATOM 2872 C CA . ALA A 1 377 ? -5.958 -4.046 -17.130 1.00 97.62 377 ALA A CA 1
ATOM 2873 C C . ALA A 1 377 ? -6.653 -2.998 -18.017 1.00 97.62 377 ALA A C 1
ATOM 2875 O O . ALA A 1 377 ? -7.819 -3.170 -18.375 1.00 97.62 377 ALA A O 1
ATOM 2876 N N . VAL A 1 378 ? -5.948 -1.934 -18.422 1.00 95.88 378 VAL A N 1
ATOM 2877 C CA . VAL A 1 378 ? -6.477 -0.920 -19.352 1.00 95.88 378 VAL A CA 1
ATOM 2878 C C . VAL A 1 378 ? -6.685 -1.507 -20.746 1.00 95.88 378 VAL A C 1
ATOM 2880 O O . VAL A 1 378 ? -7.722 -1.253 -21.365 1.00 95.88 378 VAL A O 1
ATOM 2883 N N . ALA A 1 379 ? -5.741 -2.307 -21.246 1.00 94.81 379 ALA A N 1
ATOM 2884 C CA . ALA A 1 379 ? -5.881 -2.984 -22.532 1.00 94.81 379 ALA A CA 1
ATOM 2885 C C . ALA A 1 379 ? -7.098 -3.925 -22.535 1.00 94.81 379 ALA A C 1
ATOM 2887 O O . ALA A 1 379 ? -7.939 -3.848 -23.433 1.00 94.81 379 ALA A O 1
ATOM 2888 N N . TYR A 1 380 ? -7.253 -4.735 -21.487 1.00 96.69 380 TYR A N 1
ATOM 2889 C CA . TYR A 1 380 ? -8.405 -5.614 -21.312 1.00 96.69 380 TYR A CA 1
ATOM 2890 C C . TYR A 1 380 ? -9.712 -4.819 -21.191 1.00 96.69 380 TYR A C 1
ATOM 2892 O O . TYR A 1 380 ? -10.698 -5.142 -21.854 1.00 96.69 380 TYR A O 1
ATOM 2900 N N . ALA A 1 381 ? -9.720 -3.715 -20.438 1.00 96.44 381 ALA A N 1
ATOM 2901 C CA . ALA A 1 381 ? -10.884 -2.841 -20.315 1.00 96.44 381 ALA A CA 1
ATOM 2902 C C . 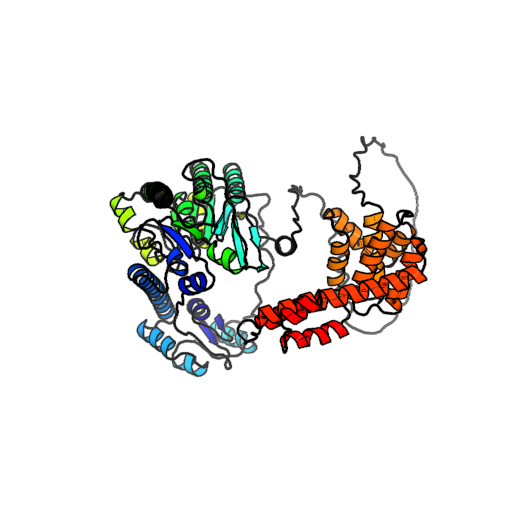ALA A 1 381 ? -11.316 -2.232 -21.659 1.00 96.44 381 ALA A C 1
ATOM 2904 O O . ALA A 1 381 ? -12.517 -2.144 -21.920 1.00 96.44 381 ALA A O 1
ATOM 2905 N N . ARG A 1 382 ? -10.375 -1.857 -22.541 1.00 95.25 382 ARG A N 1
ATOM 2906 C CA . ARG A 1 382 ? -10.691 -1.389 -23.906 1.00 95.25 382 ARG A CA 1
ATOM 2907 C C . ARG A 1 382 ? -11.395 -2.465 -24.729 1.00 95.25 382 ARG A C 1
ATOM 2909 O O . ARG A 1 382 ? -12.388 -2.162 -25.392 1.00 95.25 382 ARG A O 1
ATOM 2916 N N . VAL A 1 383 ? -10.923 -3.710 -24.642 1.00 95.38 383 VAL A N 1
ATOM 2917 C CA . VAL A 1 383 ? -11.542 -4.860 -25.321 1.00 95.38 383 VAL A CA 1
ATOM 2918 C C . VAL A 1 383 ? -12.956 -5.102 -24.789 1.00 95.38 383 VAL A C 1
ATOM 2920 O O . VAL A 1 383 ? -13.901 -5.167 -25.575 1.00 95.38 383 VAL A O 1
ATOM 2923 N N . GLN A 1 384 ? -13.137 -5.140 -23.465 1.00 96.19 384 GLN A N 1
ATOM 2924 C CA . GLN A 1 384 ? -14.453 -5.333 -22.838 1.00 96.19 384 GLN A CA 1
ATOM 2925 C C . GLN A 1 384 ? -15.431 -4.190 -23.153 1.00 96.19 384 GLN A C 1
ATOM 2927 O O . GLN A 1 384 ? -16.632 -4.407 -23.314 1.00 96.19 384 GLN A O 1
ATOM 2932 N N . ALA A 1 385 ? -14.917 -2.968 -23.300 1.00 95.31 385 ALA A N 1
ATOM 2933 C CA . ALA A 1 385 ? -15.679 -1.793 -23.710 1.00 95.31 385 ALA A CA 1
ATOM 2934 C C . ALA A 1 385 ? -15.970 -1.727 -25.223 1.00 95.31 385 ALA A C 1
ATOM 2936 O O . ALA A 1 385 ? -16.659 -0.800 -25.657 1.00 95.31 385 ALA A O 1
ATOM 2937 N N . ARG A 1 386 ? -15.467 -2.683 -26.022 1.00 95.19 386 ARG A N 1
ATOM 2938 C CA . ARG A 1 386 ? -15.591 -2.730 -27.492 1.00 95.19 386 ARG A CA 1
ATOM 2939 C C . ARG A 1 386 ? -15.070 -1.460 -28.180 1.00 95.19 386 ARG A C 1
ATOM 2941 O O . ARG A 1 386 ? -15.665 -0.988 -29.149 1.00 95.19 386 ARG A O 1
ATOM 2948 N N . LEU A 1 387 ? -13.982 -0.894 -27.658 1.00 91.19 387 LEU A N 1
ATOM 2949 C CA . LEU A 1 387 ? -13.314 0.274 -28.237 1.00 91.19 387 LEU A CA 1
ATOM 2950 C C . LEU A 1 387 ? -12.353 -0.141 -29.352 1.00 91.19 387 LEU A C 1
ATOM 2952 O O . LEU A 1 387 ? -11.759 -1.220 -29.296 1.00 91.19 387 LEU A O 1
ATOM 2956 N N . LYS A 1 388 ? -12.178 0.716 -30.363 1.00 85.69 388 LYS A N 1
ATOM 2957 C CA . LYS A 1 388 ? -11.192 0.464 -31.425 1.00 85.69 388 LYS A CA 1
ATOM 2958 C C . LYS A 1 388 ? -9.760 0.679 -30.912 1.00 85.69 388 LYS A C 1
ATOM 2960 O O . LYS A 1 388 ? -9.560 1.404 -29.934 1.00 85.69 388 LYS A O 1
ATOM 2965 N N . PRO A 1 389 ? -8.739 0.105 -31.576 1.00 77.25 389 PRO A N 1
ATOM 2966 C CA . PRO A 1 389 ? -7.344 0.421 -31.278 1.00 77.25 389 PRO A CA 1
ATOM 2967 C C . PRO A 1 389 ? -7.095 1.936 -31.326 1.00 77.25 389 PRO A C 1
ATOM 2969 O O . PRO A 1 389 ? -7.468 2.593 -32.294 1.00 77.25 389 PRO A O 1
ATOM 2972 N N . GLY A 1 390 ? -6.495 2.487 -30.268 1.00 72.62 390 GLY A N 1
ATOM 2973 C CA . GLY A 1 390 ? -6.246 3.928 -30.129 1.00 72.62 390 GLY A CA 1
ATOM 2974 C C . GLY A 1 390 ? -7.417 4.751 -29.571 1.00 72.62 390 GLY A C 1
ATOM 2975 O O . GLY A 1 390 ? -7.214 5.910 -29.231 1.00 72.62 390 GLY A O 1
ATOM 2976 N N . GLU A 1 391 ? -8.615 4.176 -29.409 1.00 81.88 391 GLU A N 1
ATOM 2977 C CA . GLU A 1 391 ? -9.729 4.826 -28.704 1.00 81.88 391 GLU A CA 1
ATOM 2978 C C . GLU A 1 391 ? -9.666 4.572 -27.185 1.00 81.88 391 GLU A C 1
ATOM 2980 O O . GLU A 1 391 ? -9.079 3.598 -26.700 1.00 81.88 391 GLU A O 1
ATOM 2985 N N . GLY A 1 392 ? -10.328 5.433 -26.406 1.00 80.62 392 GLY A N 1
ATOM 2986 C CA . GLY A 1 392 ? -10.379 5.299 -24.951 1.00 80.62 392 GLY A CA 1
ATOM 2987 C C . GLY A 1 392 ? -9.254 6.062 -24.269 1.00 80.62 392 GLY A C 1
ATOM 2988 O O . GLY A 1 392 ? -8.255 5.460 -23.858 1.00 80.62 392 GLY A O 1
ATOM 2989 N N . GLU A 1 393 ? -9.449 7.375 -24.125 1.00 88.50 393 GLU A N 1
ATOM 2990 C CA . GLU A 1 393 ? -8.596 8.236 -23.300 1.00 88.50 393 GLU A CA 1
ATOM 2991 C C . GLU A 1 393 ? -8.575 7.687 -21.866 1.00 88.50 393 GLU A C 1
ATOM 2993 O O . GLU A 1 393 ? -9.630 7.422 -21.277 1.00 88.50 393 GLU A O 1
ATOM 2998 N N . VAL A 1 394 ? -7.384 7.491 -21.306 1.00 89.94 394 VAL A N 1
ATOM 2999 C CA . VAL A 1 394 ? -7.232 7.009 -19.930 1.00 89.94 394 VAL A CA 1
ATOM 3000 C C . VAL A 1 394 ? -7.347 8.200 -18.988 1.00 89.94 394 VAL A C 1
ATOM 3002 O O . VAL A 1 394 ? -6.556 9.134 -19.068 1.00 89.94 394 VAL A O 1
ATOM 3005 N N . ARG A 1 395 ? -8.337 8.176 -18.093 1.00 90.44 395 ARG A N 1
ATOM 3006 C CA . ARG A 1 395 ? -8.578 9.247 -17.118 1.00 90.44 395 ARG A CA 1
ATOM 3007 C C . ARG A 1 395 ? -8.432 8.723 -15.700 1.00 90.44 395 ARG A C 1
ATOM 3009 O O . ARG A 1 395 ? -9.211 7.871 -15.285 1.00 90.44 395 ARG A O 1
ATOM 3016 N N . HIS A 1 396 ? -7.475 9.257 -14.953 1.00 89.44 396 HIS A N 1
ATOM 3017 C CA . HIS A 1 396 ? -7.243 8.886 -13.557 1.00 89.44 396 HIS A CA 1
ATOM 3018 C C . HIS A 1 396 ? -8.199 9.616 -12.603 1.00 89.44 396 HIS A C 1
ATOM 3020 O O . HIS A 1 396 ? -8.528 10.786 -12.816 1.00 89.44 396 HIS A O 1
ATOM 3026 N N . VAL A 1 397 ? -8.672 8.905 -11.577 1.00 86.44 397 VAL A N 1
ATOM 3027 C CA . VAL A 1 397 ? -9.690 9.355 -10.622 1.00 86.44 397 VAL A CA 1
ATOM 3028 C C . VAL A 1 397 ? -9.330 8.896 -9.193 1.00 86.44 397 VAL A C 1
ATOM 3030 O O . VAL A 1 397 ? -9.175 7.696 -8.981 1.00 86.44 397 VAL A O 1
ATOM 3033 N N . PRO A 1 398 ? -9.268 9.804 -8.199 1.00 71.25 398 PRO A N 1
ATOM 3034 C CA . PRO A 1 398 ? -9.222 11.256 -8.384 1.00 71.25 398 PRO A CA 1
ATOM 3035 C C . PRO A 1 398 ? -8.029 11.646 -9.274 1.00 71.25 398 PRO A C 1
ATOM 3037 O O . PRO A 1 398 ? -7.102 10.858 -9.458 1.00 71.25 398 PRO A O 1
ATOM 3040 N N . ALA A 1 399 ? -8.085 12.827 -9.899 1.00 64.94 399 ALA A N 1
ATOM 3041 C CA . ALA A 1 399 ? -6.934 13.310 -10.658 1.00 64.94 399 ALA A CA 1
ATOM 3042 C C . ALA A 1 399 ? -5.706 13.310 -9.730 1.00 64.94 399 ALA A C 1
ATOM 3044 O O . ALA A 1 399 ? -5.874 13.652 -8.554 1.00 64.94 399 ALA A O 1
ATOM 3045 N N . PRO A 1 400 ? -4.517 12.903 -10.216 1.00 55.59 400 PRO A N 1
ATOM 3046 C CA . PRO A 1 400 ? -3.324 12.918 -9.387 1.00 55.59 400 PRO A CA 1
ATOM 3047 C C . PRO A 1 400 ? -3.157 14.318 -8.790 1.00 55.59 400 PRO A C 1
ATOM 3049 O O . PRO A 1 400 ? -3.395 15.302 -9.505 1.00 55.59 400 PRO A O 1
ATOM 3052 N N . PRO A 1 401 ? -2.803 14.415 -7.498 1.00 53.22 401 PRO A N 1
ATOM 3053 C CA . PRO A 1 401 ? -2.654 15.703 -6.852 1.00 53.22 401 PRO A CA 1
ATOM 3054 C C . PRO A 1 401 ? -1.582 16.482 -7.612 1.00 53.22 401 PRO A C 1
ATOM 3056 O O . PRO A 1 401 ? -0.466 15.998 -7.818 1.00 53.22 401 PRO A O 1
ATOM 3059 N N . THR A 1 402 ? -1.947 17.666 -8.093 1.00 52.09 402 THR A N 1
ATOM 3060 C CA . THR A 1 402 ? -0.999 18.588 -8.718 1.00 52.09 402 THR A CA 1
ATOM 3061 C C . THR A 1 402 ? 0.057 19.008 -7.698 1.00 52.09 402 THR A C 1
ATOM 3063 O O . THR A 1 402 ? -0.153 18.855 -6.498 1.00 52.09 402 THR A O 1
ATOM 3066 N N . LEU A 1 403 ? 1.179 19.583 -8.144 1.00 45.16 403 LEU A N 1
ATOM 3067 C CA . LEU A 1 403 ? 2.161 20.167 -7.220 1.00 45.16 403 LEU A CA 1
ATOM 3068 C C . LEU A 1 403 ? 1.478 21.135 -6.232 1.00 45.16 403 LEU A C 1
ATOM 3070 O O . LEU A 1 403 ? 1.770 21.102 -5.046 1.00 45.16 403 LEU A O 1
ATOM 3074 N N . GLY A 1 404 ? 0.482 21.894 -6.708 1.00 47.09 404 GLY A N 1
ATOM 3075 C CA . GLY A 1 404 ? -0.384 22.722 -5.869 1.00 47.09 404 GLY A CA 1
ATOM 3076 C C . GLY A 1 404 ? -1.177 21.918 -4.838 1.00 47.09 404 GLY A C 1
ATOM 3077 O O . GLY A 1 404 ? -1.108 22.248 -3.668 1.00 47.09 404 GLY A O 1
ATOM 3078 N N . ASP A 1 405 ? -1.855 20.832 -5.225 1.00 47.06 405 ASP A N 1
ATOM 3079 C CA . ASP A 1 405 ? -2.602 19.973 -4.285 1.00 47.06 405 ASP A CA 1
ATOM 3080 C C . ASP A 1 405 ? -1.686 19.284 -3.251 1.00 47.06 405 ASP A C 1
ATOM 3082 O O . ASP A 1 405 ? -2.094 19.058 -2.114 1.00 47.06 405 ASP A O 1
ATOM 3086 N N . GLN A 1 406 ? -0.450 18.948 -3.634 1.00 45.19 406 GLN A N 1
ATOM 3087 C CA . GLN A 1 406 ? 0.551 18.349 -2.745 1.00 45.19 406 GLN A CA 1
ATOM 3088 C C . GLN A 1 406 ? 1.071 19.372 -1.732 1.00 45.19 406 GLN A C 1
ATOM 3090 O O . GLN A 1 406 ? 1.105 19.077 -0.542 1.00 45.19 406 GLN A O 1
ATOM 3095 N N . ILE A 1 407 ? 1.388 20.588 -2.181 1.00 46.09 407 ILE A N 1
ATOM 3096 C CA . ILE A 1 407 ? 1.747 21.722 -1.316 1.00 46.09 407 ILE A CA 1
ATOM 3097 C C . ILE A 1 407 ? 0.566 22.050 -0.385 1.00 46.09 407 ILE A C 1
ATOM 3099 O O . ILE A 1 407 ? 0.708 22.076 0.833 1.00 46.09 407 ILE A O 1
ATOM 3103 N N . SER A 1 408 ? -0.644 22.159 -0.924 1.00 49.34 408 SER A N 1
ATOM 3104 C CA . SER A 1 408 ? -1.895 22.325 -0.182 1.00 49.34 408 SER A CA 1
ATOM 3105 C C . SER A 1 408 ? -2.132 21.261 0.897 1.00 49.34 408 SER A C 1
ATOM 3107 O O . SER A 1 408 ? -2.608 21.593 1.980 1.00 49.34 408 SER A O 1
ATOM 3109 N N . ALA A 1 409 ? -1.806 19.993 0.631 1.00 43.03 409 ALA A N 1
ATOM 3110 C CA . ALA A 1 409 ? -1.922 18.900 1.600 1.00 43.03 409 ALA A CA 1
ATOM 3111 C C . ALA A 1 409 ? -0.843 18.949 2.699 1.00 43.03 409 ALA A C 1
ATOM 3113 O O . ALA A 1 409 ? -1.090 18.483 3.809 1.00 43.03 409 ALA A O 1
ATOM 3114 N N . ILE A 1 410 ? 0.327 19.530 2.411 1.00 40.97 410 ILE A N 1
ATOM 3115 C CA . ILE A 1 410 ? 1.395 19.787 3.393 1.00 40.97 410 ILE A CA 1
ATOM 3116 C C . ILE A 1 410 ? 1.017 20.960 4.310 1.00 40.97 410 ILE A C 1
ATOM 3118 O O . ILE A 1 410 ? 1.272 20.900 5.510 1.00 40.97 410 ILE A O 1
ATOM 3122 N N . PHE A 1 411 ? 0.371 21.994 3.763 1.00 38.53 411 PHE A N 1
ATOM 3123 C CA . PHE A 1 411 ? 0.123 23.270 4.449 1.00 38.53 411 PHE A CA 1
ATOM 3124 C C . PHE A 1 411 ? -1.351 23.534 4.825 1.00 38.53 411 PHE A C 1
ATOM 3126 O O . PHE A 1 411 ? -1.683 24.608 5.317 1.00 38.53 411 PHE A O 1
ATOM 3133 N N . GLY A 1 412 ? -2.262 22.576 4.610 1.00 36.41 412 GLY A N 1
ATOM 3134 C CA . GLY A 1 412 ? -3.684 22.690 4.976 1.00 36.41 412 GLY A CA 1
ATOM 3135 C C . GLY A 1 412 ? -4.521 23.663 4.125 1.00 36.41 412 GLY A C 1
ATOM 3136 O O . GLY A 1 412 ? -5.660 23.966 4.479 1.00 36.41 412 GLY A O 1
ATOM 3137 N N . LEU A 1 413 ? -4.000 24.147 2.997 1.00 37.19 413 LEU A N 1
ATOM 3138 C CA . LEU A 1 413 ? -4.666 25.110 2.113 1.00 37.19 413 LEU A CA 1
ATOM 3139 C C . LEU A 1 413 ? -5.439 24.385 1.007 1.00 37.19 413 LEU A C 1
ATOM 3141 O O . LEU A 1 413 ? -4.875 24.085 -0.032 1.00 37.19 413 LEU A O 1
ATOM 3145 N N . SER A 1 414 ? -6.727 24.075 1.172 1.00 30.33 414 SER A N 1
ATOM 3146 C CA . SER A 1 414 ? -7.481 23.388 0.110 1.00 30.33 414 SER A CA 1
ATOM 3147 C C . SER A 1 414 ? -7.728 24.296 -1.106 1.00 30.33 414 SER A C 1
ATOM 3149 O O . SER A 1 414 ? -8.628 25.136 -1.053 1.00 30.33 414 SER A O 1
ATOM 3151 N N . CYS A 1 415 ? -7.018 24.084 -2.219 1.00 30.44 415 CYS A N 1
ATOM 3152 C CA . CYS A 1 415 ? -7.388 24.691 -3.496 1.00 30.44 415 CYS A CA 1
ATOM 3153 C C . CYS A 1 415 ? -8.386 23.793 -4.245 1.00 30.44 415 CYS A C 1
ATOM 3155 O O . CYS A 1 415 ? -8.076 22.651 -4.584 1.00 30.44 415 CYS A O 1
ATOM 3157 N N . ARG A 1 416 ? -9.609 24.265 -4.519 1.00 27.45 416 ARG A N 1
ATOM 3158 C CA . ARG A 1 416 ? -10.594 23.505 -5.321 1.00 27.45 416 ARG A CA 1
ATOM 3159 C C . ARG A 1 416 ? -10.771 24.165 -6.679 1.00 27.45 416 ARG A C 1
ATOM 3161 O O . ARG A 1 416 ? -11.448 25.180 -6.801 1.00 27.45 416 ARG A O 1
ATOM 3168 N N . ARG A 1 417 ? -10.280 23.509 -7.735 1.00 30.80 417 ARG A N 1
ATOM 3169 C CA . ARG A 1 417 ? -10.521 23.939 -9.122 1.00 30.80 417 ARG A CA 1
ATOM 3170 C C . ARG A 1 417 ? -12.027 24.001 -9.442 1.00 30.80 417 ARG A C 1
ATOM 3172 O O . ARG A 1 417 ? -12.714 22.983 -9.300 1.00 30.80 417 ARG A O 1
ATOM 3179 N N . PRO A 1 418 ? -12.551 25.127 -9.964 1.00 26.86 418 PRO A N 1
ATOM 3180 C CA . PRO A 1 418 ? -13.880 25.156 -10.549 1.00 26.86 418 PRO A CA 1
ATOM 3181 C C . PRO A 1 418 ? -13.857 24.452 -11.911 1.00 26.86 418 PRO A C 1
ATOM 3183 O O . PRO A 1 418 ? -13.060 24.759 -12.796 1.00 26.86 418 PRO A O 1
ATOM 3186 N N . SER A 1 419 ? -14.761 23.495 -12.093 1.00 28.56 419 SER A N 1
ATOM 3187 C CA . SER A 1 419 ? -15.032 22.860 -13.380 1.00 28.56 419 SER A CA 1
ATOM 3188 C C . SER A 1 419 ? -15.663 23.874 -14.340 1.00 28.56 419 SER A C 1
ATOM 3190 O O . SER A 1 419 ? -16.857 24.153 -14.230 1.00 28.56 419 SER A O 1
ATOM 3192 N N . VAL A 1 420 ? -14.891 24.407 -15.291 1.00 28.19 420 VAL A N 1
ATOM 3193 C CA . VAL A 1 420 ? -15.421 25.243 -16.378 1.00 28.19 420 VAL A CA 1
ATOM 3194 C C . VAL A 1 420 ? -15.069 24.624 -17.726 1.00 28.19 420 VAL A C 1
ATOM 3196 O O . VAL A 1 420 ? -13.909 24.499 -18.109 1.00 28.19 420 VAL A O 1
ATOM 3199 N N . TRP A 1 421 ? -16.116 24.236 -18.450 1.00 27.22 421 TRP A N 1
ATOM 3200 C CA . TRP A 1 421 ? -16.088 23.967 -19.881 1.00 27.22 421 TRP A CA 1
ATOM 3201 C C . TRP A 1 421 ? -15.704 25.249 -20.630 1.00 27.22 421 TRP A C 1
ATOM 3203 O O . TRP A 1 421 ? -16.489 26.195 -20.660 1.00 27.22 421 TRP A O 1
ATOM 3213 N N . VAL A 1 422 ? -14.532 25.281 -21.267 1.00 26.53 422 VAL A N 1
ATOM 3214 C CA . VAL A 1 422 ? -14.168 26.357 -22.199 1.00 26.53 422 VAL A CA 1
ATOM 3215 C C . VAL A 1 422 ? -14.465 25.893 -23.622 1.00 26.53 422 VAL A C 1
ATOM 3217 O O . VAL A 1 422 ? -13.823 24.988 -24.155 1.00 26.53 422 VAL A O 1
ATOM 3220 N N . SER A 1 423 ? -15.457 26.520 -24.253 1.00 25.16 423 SER A N 1
ATOM 3221 C CA . SER A 1 423 ? -15.665 26.429 -25.696 1.00 25.16 423 SER A CA 1
ATOM 3222 C C . SER A 1 423 ? -14.494 27.091 -26.424 1.00 25.16 423 SER A C 1
ATOM 3224 O O . SER A 1 423 ? -14.219 28.270 -26.206 1.00 25.16 423 SER A O 1
ATOM 3226 N N . ARG A 1 424 ? -13.836 26.352 -27.324 1.00 28.98 424 ARG A N 1
ATOM 3227 C CA . ARG A 1 424 ? -12.820 26.862 -28.257 1.00 28.98 424 ARG A CA 1
ATOM 3228 C C . ARG A 1 424 ? -13.404 27.933 -29.183 1.00 28.98 424 ARG A C 1
ATOM 3230 O O . ARG A 1 424 ? -13.923 27.631 -30.253 1.00 28.98 424 ARG A O 1
ATOM 3237 N N . ARG A 1 425 ? -13.261 29.191 -28.796 1.00 28.77 425 ARG A N 1
ATOM 3238 C CA . ARG A 1 425 ? -13.142 30.353 -29.683 1.00 28.77 425 ARG A CA 1
ATOM 3239 C C . ARG A 1 425 ? -12.449 31.418 -28.845 1.00 28.77 425 ARG A C 1
ATOM 3241 O O . ARG A 1 425 ? -12.892 31.631 -27.727 1.00 28.77 425 ARG A O 1
ATOM 3248 N N . TRP A 1 426 ? -11.429 32.065 -29.409 1.00 27.55 426 TRP A N 1
ATOM 3249 C CA . TRP A 1 426 ? -10.471 33.002 -28.788 1.00 27.55 426 TRP A CA 1
ATOM 3250 C C . TRP A 1 426 ? -9.107 32.385 -28.436 1.00 27.55 426 TRP A C 1
ATOM 3252 O O . TRP A 1 426 ? -8.737 32.261 -27.279 1.00 27.55 426 TRP A O 1
ATOM 3262 N N . CYS A 1 427 ? -8.325 32.061 -29.469 1.00 28.16 427 CYS A N 1
ATOM 3263 C CA . CYS A 1 427 ? -6.862 32.113 -29.409 1.00 28.16 427 CYS A CA 1
ATOM 3264 C C . CYS A 1 427 ? -6.379 32.779 -30.698 1.00 28.16 427 CYS A C 1
ATOM 3266 O O . CYS A 1 427 ? -6.517 32.209 -31.776 1.00 28.16 427 CYS A O 1
ATOM 3268 N N . GLY A 1 428 ? -5.878 34.007 -30.581 1.00 29.72 428 GLY A N 1
ATOM 3269 C CA . GLY A 1 428 ? -5.338 34.774 -31.706 1.00 29.72 428 GLY A CA 1
ATOM 3270 C C . GLY A 1 428 ? -4.395 35.917 -31.320 1.00 29.72 428 GLY A C 1
ATOM 3271 O O . GLY A 1 428 ? -3.732 36.443 -32.200 1.00 29.72 428 GLY A O 1
ATOM 3272 N N . CYS A 1 429 ? -4.274 36.288 -30.037 1.00 27.34 429 CYS A N 1
ATOM 3273 C CA . CYS A 1 429 ? -3.464 37.456 -29.650 1.00 27.34 429 CYS A CA 1
ATOM 3274 C C . CYS A 1 429 ? -2.460 37.245 -28.504 1.00 27.34 429 CYS A C 1
ATOM 3276 O O . CYS A 1 429 ? -1.778 38.197 -28.152 1.00 27.34 429 CYS A O 1
ATOM 3278 N N . CYS A 1 430 ? -2.289 36.039 -27.951 1.00 28.36 430 CYS A N 1
ATOM 3279 C CA . CYS A 1 430 ? -1.307 35.814 -26.870 1.00 28.36 430 CYS A CA 1
ATOM 3280 C C . CYS A 1 430 ? -0.046 35.045 -27.299 1.00 28.36 430 CYS A C 1
ATOM 3282 O O . CYS A 1 430 ? 0.834 34.830 -26.476 1.00 28.36 430 CYS A O 1
ATOM 3284 N N . ALA A 1 431 ? 0.087 34.678 -28.578 1.00 29.31 431 ALA A N 1
ATOM 3285 C CA . ALA A 1 431 ? 1.274 33.980 -29.084 1.00 29.31 431 ALA A CA 1
ATOM 3286 C C . ALA A 1 431 ? 2.458 34.911 -29.430 1.00 29.31 431 ALA A C 1
ATOM 3288 O O . ALA A 1 431 ? 3.531 34.419 -29.737 1.00 29.31 431 ALA A O 1
ATOM 3289 N N . ALA A 1 432 ? 2.299 36.239 -29.359 1.00 30.11 432 ALA A N 1
ATOM 3290 C CA . ALA A 1 432 ? 3.335 37.193 -29.779 1.00 30.11 432 ALA A CA 1
ATOM 3291 C C . ALA A 1 432 ? 4.135 37.837 -28.626 1.00 30.11 432 ALA A C 1
ATOM 3293 O O . ALA A 1 432 ? 5.015 38.650 -28.881 1.00 30.11 432 ALA A O 1
ATOM 3294 N N . ALA A 1 433 ? 3.850 37.498 -27.363 1.00 30.06 433 ALA A N 1
ATOM 3295 C CA . ALA A 1 433 ? 4.525 38.098 -26.201 1.00 30.06 433 ALA A CA 1
ATOM 3296 C C . ALA A 1 433 ? 5.539 37.165 -25.508 1.00 30.06 433 ALA A C 1
ATOM 3298 O O . ALA A 1 433 ? 6.208 37.588 -24.572 1.00 30.06 433 ALA A O 1
ATOM 3299 N N . ALA A 1 434 ? 5.675 35.914 -25.962 1.00 30.92 434 ALA A N 1
ATOM 3300 C CA . ALA A 1 434 ? 6.585 34.929 -25.366 1.00 30.92 434 ALA A CA 1
ATOM 3301 C C . ALA A 1 434 ? 7.877 34.687 -26.178 1.00 30.92 434 ALA A C 1
ATOM 3303 O O . ALA A 1 434 ? 8.734 33.934 -25.732 1.00 30.92 434 ALA A O 1
ATOM 3304 N N . GLU A 1 435 ? 8.062 35.346 -27.329 1.00 31.20 435 GLU A N 1
ATOM 3305 C CA . GLU A 1 435 ? 9.272 35.205 -28.166 1.00 31.20 435 GLU A CA 1
ATOM 3306 C C . GLU A 1 435 ? 10.293 36.351 -28.016 1.00 31.20 435 GLU A C 1
ATOM 3308 O O . GLU A 1 435 ? 11.373 36.291 -28.595 1.00 31.20 435 GLU A O 1
ATOM 3313 N N . SER A 1 436 ? 10.033 37.379 -27.199 1.00 29.55 436 SER A N 1
ATOM 3314 C CA . SER A 1 436 ? 10.924 38.550 -27.089 1.00 29.55 436 SER A CA 1
ATOM 3315 C C . SER A 1 436 ? 11.909 38.538 -25.908 1.00 29.55 436 SER A C 1
ATOM 3317 O O . SER A 1 436 ? 12.498 39.574 -25.612 1.00 29.55 436 SER A O 1
ATOM 3319 N N . LEU A 1 437 ? 12.120 37.401 -25.232 1.00 30.94 437 LEU A N 1
ATOM 3320 C CA . LEU A 1 437 ? 13.039 37.294 -24.079 1.00 30.94 437 LEU A CA 1
ATOM 3321 C C . LEU A 1 437 ? 14.188 36.282 -24.252 1.00 30.94 437 LEU A C 1
ATOM 3323 O O . LEU A 1 437 ? 14.947 36.069 -23.314 1.00 30.94 437 LEU A O 1
ATOM 3327 N N . ALA A 1 438 ? 14.382 35.714 -25.449 1.00 32.22 438 ALA A N 1
ATOM 3328 C CA . ALA A 1 438 ? 15.423 34.705 -25.698 1.00 32.22 438 ALA A CA 1
ATOM 3329 C C . ALA A 1 438 ? 16.555 35.132 -26.658 1.00 32.22 438 ALA A C 1
ATOM 3331 O O . ALA A 1 438 ? 17.362 34.294 -27.045 1.00 32.22 438 ALA A O 1
ATOM 3332 N N . VAL A 1 439 ? 16.676 36.413 -27.036 1.00 34.78 439 VAL A N 1
ATOM 3333 C CA . VAL A 1 439 ? 17.800 36.886 -27.876 1.00 34.78 439 VAL A CA 1
ATOM 3334 C C . VAL A 1 439 ? 18.324 38.234 -27.379 1.00 34.78 439 VAL A C 1
ATOM 3336 O O . VAL A 1 439 ? 18.075 39.273 -27.980 1.00 34.78 439 VAL A O 1
ATOM 3339 N N . ARG A 1 440 ? 19.054 38.225 -26.257 1.00 30.31 440 ARG A N 1
ATOM 3340 C CA . ARG A 1 440 ? 20.020 39.278 -25.883 1.00 30.31 440 ARG A CA 1
ATOM 3341 C C . ARG A 1 440 ? 21.171 38.686 -25.071 1.00 30.31 440 ARG A C 1
ATOM 3343 O O . ARG A 1 440 ? 21.322 38.957 -23.888 1.00 30.31 440 ARG A O 1
ATOM 3350 N N . ALA A 1 441 ? 21.975 37.871 -25.742 1.00 32.72 441 ALA A N 1
ATOM 3351 C CA . ALA A 1 441 ? 23.338 37.536 -25.342 1.00 32.72 441 ALA A CA 1
ATOM 3352 C C . ALA A 1 441 ? 24.106 37.035 -26.576 1.00 32.72 441 ALA A C 1
ATOM 3354 O O . ALA A 1 441 ? 24.426 35.858 -26.674 1.00 32.72 441 ALA A O 1
ATOM 3355 N N . ALA A 1 442 ? 24.320 37.919 -27.554 1.00 28.81 442 ALA A N 1
ATOM 3356 C CA . ALA A 1 442 ? 25.360 37.789 -28.576 1.00 28.81 442 ALA A CA 1
ATOM 3357 C C . ALA A 1 442 ? 25.509 39.129 -29.322 1.00 28.81 442 ALA A C 1
ATOM 3359 O O . ALA A 1 442 ? 24.541 39.642 -29.875 1.00 28.81 442 ALA A O 1
ATOM 3360 N N . ASP A 1 443 ? 26.731 39.658 -29.285 1.00 30.33 443 ASP A N 1
ATOM 3361 C CA . ASP A 1 443 ? 27.392 40.534 -30.262 1.00 30.33 443 ASP A CA 1
ATOM 3362 C C . ASP A 1 443 ? 26.891 41.973 -30.528 1.00 30.33 443 ASP A C 1
ATOM 3364 O O . ASP A 1 443 ? 25.905 42.238 -31.204 1.00 30.33 443 ASP A O 1
ATOM 3368 N N . GLY A 1 444 ? 27.677 42.937 -30.029 1.00 26.69 444 GLY A N 1
ATOM 3369 C CA . GLY A 1 444 ? 28.706 43.594 -30.850 1.00 26.69 444 GLY A CA 1
ATOM 3370 C C . GLY A 1 444 ? 28.278 44.544 -31.982 1.00 26.69 444 GLY A C 1
ATOM 3371 O O . GLY A 1 444 ? 27.996 44.105 -33.083 1.00 26.69 444 GLY A O 1
ATOM 3372 N N . ALA A 1 445 ? 28.448 45.848 -31.719 1.00 28.62 445 ALA A N 1
ATOM 3373 C CA . ALA A 1 445 ? 28.881 46.921 -32.635 1.00 28.62 445 ALA A CA 1
ATOM 3374 C C . ALA A 1 445 ? 28.081 47.252 -33.924 1.00 28.62 445 ALA A C 1
ATOM 3376 O O . ALA A 1 445 ? 27.950 46.447 -34.837 1.00 28.62 445 ALA A O 1
ATOM 3377 N N . GLY A 1 446 ? 27.759 48.544 -34.096 1.00 27.20 446 GLY A N 1
ATOM 3378 C CA . GLY A 1 446 ? 27.668 49.189 -35.421 1.00 27.20 446 GLY A CA 1
ATOM 3379 C C . GLY A 1 446 ? 26.402 50.020 -35.686 1.00 27.20 446 GLY A C 1
ATOM 3380 O O . GLY A 1 446 ? 25.372 49.741 -35.090 1.00 27.20 446 GLY A O 1
ATOM 3381 N N . PRO A 1 447 ? 26.474 51.082 -36.517 1.00 41.00 447 PRO A N 1
ATOM 3382 C CA . PRO A 1 447 ? 25.791 52.355 -36.263 1.00 41.00 447 PRO A CA 1
ATOM 3383 C C . PRO A 1 447 ? 24.513 52.593 -37.087 1.00 41.00 447 PRO A C 1
ATOM 3385 O O . PRO A 1 447 ? 24.204 51.873 -38.030 1.00 41.00 447 PRO A O 1
ATOM 3388 N N . GLY A 1 448 ? 23.775 53.642 -36.704 1.00 26.53 448 GLY A N 1
ATOM 3389 C CA . GLY A 1 448 ? 22.504 54.040 -37.307 1.00 26.53 448 GLY A CA 1
ATOM 3390 C C . GLY A 1 448 ? 22.576 54.930 -38.551 1.00 26.53 448 GLY A C 1
ATOM 3391 O O . GLY A 1 448 ? 23.648 55.258 -39.053 1.00 26.53 448 GLY A O 1
ATOM 3392 N N . GLY A 1 449 ? 21.389 55.366 -38.988 1.00 27.25 449 GLY A N 1
ATOM 3393 C CA . GLY A 1 449 ? 21.189 56.461 -39.942 1.00 27.25 449 GLY A CA 1
ATOM 3394 C C . GLY A 1 449 ? 20.005 56.272 -40.905 1.00 27.25 449 GLY A C 1
ATOM 3395 O O . GLY A 1 449 ? 19.930 55.247 -41.569 1.00 27.25 449 GLY A O 1
ATOM 3396 N N . GLY A 1 450 ? 19.158 57.312 -41.012 1.00 26.92 450 GLY A N 1
ATOM 3397 C CA . GLY A 1 450 ? 18.311 57.664 -42.178 1.00 26.92 450 GLY A CA 1
ATOM 3398 C C . GLY A 1 450 ? 16.954 56.955 -42.283 1.00 26.92 450 GLY A C 1
ATOM 3399 O O . GLY A 1 450 ? 16.914 55.752 -42.489 1.00 26.92 450 GLY A O 1
ATOM 3400 N N . ASP A 1 451 ? 15.820 57.597 -41.973 1.00 30.00 451 ASP A N 1
ATOM 3401 C CA . ASP A 1 451 ? 15.042 58.571 -42.786 1.00 30.00 451 ASP A CA 1
ATOM 3402 C C . ASP A 1 451 ? 14.376 57.922 -44.019 1.00 30.00 451 ASP A C 1
ATOM 3404 O O . ASP A 1 451 ? 15.078 57.500 -44.927 1.00 30.00 451 ASP A O 1
ATOM 3408 N N . ASP A 1 452 ? 13.036 57.828 -44.054 1.00 30.14 452 ASP A N 1
ATOM 3409 C CA . ASP A 1 452 ? 12.234 58.613 -45.008 1.00 30.14 452 ASP A CA 1
ATOM 3410 C C . ASP A 1 452 ? 10.710 58.532 -44.741 1.00 30.14 452 ASP A C 1
ATOM 3412 O O . ASP A 1 452 ? 10.185 57.673 -44.032 1.00 30.14 452 ASP A O 1
ATOM 3416 N N . ARG A 1 453 ? 10.016 59.517 -45.306 1.00 28.22 453 ARG A N 1
ATOM 3417 C CA . ARG A 1 453 ? 8.703 60.082 -44.985 1.00 28.22 453 ARG A CA 1
ATOM 3418 C C . ARG A 1 453 ? 7.580 59.499 -45.856 1.00 28.22 453 ARG A C 1
ATOM 3420 O O . ARG A 1 453 ? 7.825 59.013 -46.952 1.00 28.22 453 ARG A O 1
ATOM 3427 N N . GLY A 1 454 ? 6.313 59.735 -45.476 1.00 27.38 454 GLY A N 1
ATOM 3428 C CA . GLY A 1 454 ? 5.213 59.710 -46.460 1.00 27.38 454 GLY A CA 1
ATOM 3429 C C . GLY A 1 454 ? 3.778 59.624 -45.928 1.00 27.38 454 GLY A C 1
ATOM 3430 O O . GLY A 1 454 ? 3.244 58.540 -45.758 1.00 27.38 454 GLY A O 1
ATOM 3431 N N . ARG A 1 455 ? 3.143 60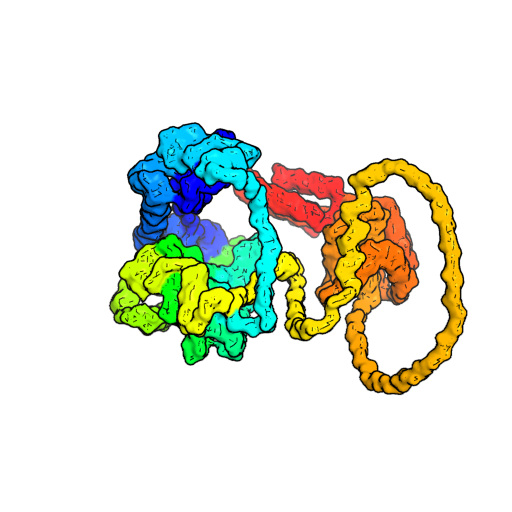.785 -45.720 1.00 28.39 455 ARG A N 1
ATOM 3432 C CA . ARG A 1 455 ? 1.729 61.047 -45.343 1.00 28.39 455 ARG A CA 1
ATOM 3433 C C . ARG A 1 455 ? 0.666 60.341 -46.204 1.00 28.39 455 ARG A C 1
ATOM 3435 O O . ARG A 1 455 ? 0.849 60.347 -47.409 1.00 28.39 455 ARG A O 1
ATOM 3442 N N . VAL A 1 456 ? -0.516 60.038 -45.622 1.00 28.88 456 VAL A N 1
ATOM 3443 C CA . VAL A 1 456 ? -1.870 60.535 -46.025 1.00 28.88 456 VAL A CA 1
ATOM 3444 C C . VAL A 1 456 ? -2.869 60.388 -44.843 1.00 28.88 456 VAL A C 1
ATOM 3446 O O . VAL A 1 456 ? -2.922 59.343 -44.208 1.00 28.88 456 VAL A O 1
ATOM 3449 N N . GLY A 1 457 ? -3.700 61.403 -44.569 1.00 26.30 457 GLY A N 1
ATOM 3450 C CA . GLY A 1 457 ? -5.005 61.291 -43.866 1.00 26.30 457 GLY A CA 1
ATOM 3451 C C . GLY A 1 457 ? -6.072 62.083 -44.654 1.00 26.30 457 GLY A C 1
ATOM 3452 O O . GLY A 1 457 ? -5.717 62.575 -45.726 1.00 26.30 457 GLY A O 1
ATOM 3453 N N . PRO A 1 458 ? -7.306 62.377 -44.172 1.00 50.81 458 PRO A N 1
ATOM 3454 C CA . PRO A 1 458 ? -8.211 61.729 -43.197 1.00 50.81 458 PRO A CA 1
ATOM 3455 C C . PRO A 1 458 ? -9.660 61.506 -43.763 1.00 50.81 458 PRO A C 1
ATOM 3457 O O . PRO A 1 458 ? -9.974 62.036 -44.826 1.00 50.81 458 PRO A O 1
ATOM 3460 N N . ARG A 1 459 ? -10.576 60.805 -43.049 1.00 24.20 459 ARG A N 1
ATOM 3461 C CA . ARG A 1 459 ? -12.054 61.081 -42.955 1.00 24.20 459 ARG A CA 1
ATOM 3462 C C . ARG A 1 459 ? -12.850 60.022 -42.126 1.00 24.20 459 ARG A C 1
ATOM 3464 O O . ARG A 1 459 ? -12.516 58.846 -42.216 1.00 24.20 459 ARG A O 1
ATOM 3471 N N . PRO A 1 460 ? -13.910 60.407 -41.366 1.00 33.00 460 PRO A N 1
ATOM 3472 C CA . PRO A 1 460 ? -14.837 59.523 -40.609 1.00 33.00 460 PRO A CA 1
ATOM 3473 C C . PRO A 1 460 ? -16.242 59.423 -41.286 1.00 33.00 460 PRO A C 1
ATOM 3475 O O . PRO A 1 460 ? -16.410 60.036 -42.340 1.00 33.00 460 PRO A O 1
ATOM 3478 N N . PRO A 1 461 ? -17.332 58.917 -40.644 1.00 39.66 461 PRO A N 1
ATOM 3479 C CA . PRO A 1 461 ? -17.648 57.642 -39.955 1.00 39.66 461 PRO A CA 1
ATOM 3480 C C . PRO A 1 461 ? -18.800 56.867 -40.700 1.00 39.66 461 PRO A C 1
ATOM 3482 O O . PRO A 1 461 ? -19.111 57.234 -41.832 1.00 39.66 461 PRO A O 1
ATOM 3485 N N . PRO A 1 462 ? -19.478 55.831 -40.131 1.00 26.75 462 PRO A N 1
ATOM 3486 C CA . PRO A 1 462 ? -20.705 56.112 -39.364 1.00 26.75 462 PRO A CA 1
ATOM 3487 C C . PRO A 1 462 ? -21.000 55.183 -38.159 1.00 26.75 462 PRO A C 1
ATOM 3489 O O . PRO A 1 462 ? -20.366 54.163 -37.914 1.00 26.75 462 PRO A O 1
ATOM 3492 N N . ARG A 1 463 ? -22.005 55.629 -37.395 1.00 27.58 463 ARG A N 1
ATOM 3493 C CA . ARG A 1 463 ? -22.539 55.153 -36.109 1.00 27.58 463 ARG A CA 1
ATOM 3494 C C . ARG A 1 463 ? -23.137 53.737 -36.155 1.00 27.58 463 ARG A C 1
ATOM 3496 O O . ARG A 1 463 ? -23.942 53.451 -37.035 1.00 27.58 463 ARG A O 1
ATOM 3503 N N . SER A 1 464 ? -22.911 52.945 -35.103 1.00 24.80 464 SER A N 1
ATOM 3504 C CA . SER A 1 464 ? -23.726 51.765 -34.775 1.00 24.80 464 SER A CA 1
ATOM 3505 C C . SER A 1 464 ? -24.168 51.777 -33.305 1.00 24.80 464 SER A C 1
ATOM 3507 O O . SER A 1 464 ? -23.366 51.604 -32.393 1.00 24.80 464 SER A O 1
ATOM 3509 N N . ILE A 1 465 ? -25.462 52.049 -33.128 1.00 24.55 465 ILE A N 1
ATOM 3510 C CA . ILE A 1 465 ? -26.422 51.482 -32.165 1.00 24.55 465 ILE A CA 1
ATOM 3511 C C . ILE A 1 465 ? -25.806 50.889 -30.883 1.00 24.55 465 ILE A C 1
ATOM 3513 O O . ILE A 1 465 ? -25.347 49.750 -30.843 1.00 24.55 465 ILE A O 1
ATOM 3517 N N . CYS A 1 466 ? -25.878 51.672 -29.807 1.00 21.55 466 CYS A N 1
ATOM 3518 C CA . CYS A 1 466 ? -25.633 51.232 -28.441 1.00 21.55 466 CYS A CA 1
ATOM 3519 C C . CYS A 1 466 ? -26.895 50.526 -27.917 1.00 21.55 466 CYS A C 1
ATOM 3521 O O . CYS A 1 466 ? -27.875 51.182 -27.566 1.00 21.55 466 CYS A O 1
ATOM 3523 N N . CYS A 1 467 ? -26.886 49.191 -27.893 1.00 23.39 467 CYS A N 1
ATOM 3524 C CA . CYS A 1 467 ? -27.856 48.404 -27.137 1.00 23.39 467 CYS A CA 1
ATOM 3525 C C . CYS A 1 467 ? -27.301 48.145 -25.732 1.00 23.39 467 CYS A C 1
ATOM 3527 O O . CYS A 1 467 ? -26.270 47.507 -25.537 1.00 23.39 467 CYS A O 1
ATOM 3529 N N . THR A 1 468 ? -28.029 48.682 -24.764 1.00 23.61 468 THR A N 1
ATOM 3530 C CA . THR A 1 468 ? -27.923 48.532 -23.313 1.00 23.61 468 THR A CA 1
ATOM 3531 C C . THR A 1 468 ? -27.625 47.107 -22.839 1.00 23.61 468 THR A C 1
ATOM 3533 O O . THR A 1 468 ? -28.425 46.197 -23.054 1.00 23.61 468 THR A O 1
ATOM 3536 N N . LEU A 1 469 ? -26.520 46.945 -22.104 1.00 25.42 469 LEU A N 1
ATOM 3537 C CA . LEU A 1 469 ? -26.254 45.778 -21.259 1.00 25.42 469 LEU A CA 1
ATOM 3538 C C . LEU A 1 469 ? -27.095 45.862 -19.971 1.00 25.42 469 LEU A C 1
ATOM 3540 O O . LEU A 1 469 ? -26.987 46.854 -19.242 1.00 25.42 469 LEU A O 1
ATOM 3544 N N . PRO A 1 470 ? -27.902 44.841 -19.641 1.00 26.92 470 PRO A N 1
ATOM 3545 C CA . PRO A 1 470 ? -28.596 44.773 -18.369 1.00 26.92 470 PRO A CA 1
ATOM 3546 C C . PRO A 1 470 ? -27.683 44.206 -17.271 1.00 26.92 470 PRO A C 1
ATOM 3548 O O . PRO A 1 470 ? -27.082 43.145 -17.417 1.00 26.92 470 PRO A O 1
ATOM 3551 N N . GLY A 1 471 ? -27.673 44.887 -16.123 1.00 25.09 471 GLY A N 1
ATOM 3552 C CA . GLY A 1 471 ? -27.518 44.246 -14.817 1.00 25.09 471 GLY A CA 1
ATOM 3553 C C . GLY A 1 471 ? -26.099 44.126 -14.264 1.00 25.09 471 GLY A C 1
ATOM 3554 O O . GLY A 1 471 ? -25.439 43.102 -14.410 1.00 25.09 471 GLY A O 1
ATOM 3555 N N . ARG A 1 472 ? -25.705 45.121 -13.458 1.00 38.09 472 ARG A N 1
ATOM 3556 C CA . ARG A 1 472 ? -24.745 44.944 -12.358 1.00 38.09 472 ARG A CA 1
ATOM 3557 C C . ARG A 1 472 ? -25.125 43.696 -11.542 1.00 38.09 472 ARG A C 1
ATOM 3559 O O . ARG A 1 472 ? -26.124 43.719 -10.826 1.00 38.09 472 ARG A O 1
ATOM 3566 N N . ARG A 1 473 ? -24.304 42.645 -11.573 1.00 27.50 473 ARG A N 1
ATOM 3567 C CA . ARG A 1 473 ? -24.224 41.665 -10.478 1.00 27.50 473 ARG A CA 1
ATOM 3568 C C . ARG A 1 473 ? -22.924 41.910 -9.716 1.00 27.50 473 ARG A C 1
ATOM 3570 O O . ARG A 1 473 ? -21.862 42.063 -10.307 1.00 27.50 473 ARG A O 1
ATOM 3577 N N . LYS A 1 474 ? -23.081 42.081 -8.402 1.00 29.64 474 LYS A N 1
ATOM 3578 C CA . LYS A 1 474 ? -22.093 42.537 -7.419 1.00 29.64 474 LYS A CA 1
ATOM 3579 C C . LYS A 1 474 ? -20.773 41.756 -7.523 1.00 29.64 474 LYS A C 1
ATOM 3581 O O . LYS A 1 474 ? -20.795 40.532 -7.469 1.00 29.64 474 LYS A O 1
ATOM 3586 N N . ARG A 1 475 ? -19.641 42.475 -7.579 1.00 36.44 475 ARG A N 1
ATOM 3587 C CA . ARG A 1 475 ? -18.338 41.955 -7.130 1.00 36.44 475 ARG A CA 1
ATOM 3588 C C . ARG A 1 475 ? -18.531 41.454 -5.696 1.00 36.44 475 ARG A C 1
ATOM 3590 O O . ARG A 1 475 ? -18.923 42.244 -4.837 1.00 36.44 475 ARG A O 1
ATOM 3597 N N . GLY A 1 476 ? -18.304 40.169 -5.449 1.00 31.25 476 GLY A N 1
ATOM 3598 C CA . GLY A 1 476 ? -18.097 39.686 -4.090 1.00 31.25 476 GLY A CA 1
ATOM 3599 C C . GLY A 1 476 ? -16.796 40.298 -3.586 1.00 31.25 476 GLY A C 1
ATOM 3600 O O . GLY A 1 476 ? -15.730 39.868 -3.997 1.00 31.25 476 GLY A O 1
ATOM 3601 N N . LYS A 1 477 ? -16.892 41.365 -2.787 1.00 37.84 477 LYS A N 1
ATOM 3602 C CA . LYS A 1 477 ? -15.812 41.802 -1.898 1.00 37.84 477 LYS A CA 1
ATOM 3603 C C . LYS A 1 477 ? -15.553 40.659 -0.919 1.00 37.84 477 LYS A C 1
ATOM 3605 O O . LYS A 1 477 ? -16.504 40.245 -0.258 1.00 37.84 477 LYS A O 1
ATOM 3610 N N . VAL A 1 478 ? -14.309 40.239 -0.747 1.00 46.06 478 VAL A N 1
ATOM 3611 C CA . VAL A 1 478 ? -13.871 39.814 0.582 1.00 46.06 478 VAL A CA 1
ATOM 3612 C C . VAL A 1 478 ? -13.436 41.087 1.296 1.00 46.06 478 VAL A C 1
ATOM 3614 O O . VAL A 1 478 ? -12.614 41.848 0.791 1.00 46.06 478 VAL A O 1
ATOM 3617 N N . SER A 1 479 ? -14.099 41.409 2.405 1.00 59.81 479 SER A N 1
ATOM 3618 C CA . SER A 1 479 ? -13.650 42.481 3.287 1.00 59.81 479 SER A CA 1
ATOM 3619 C C . SER A 1 479 ? -12.687 41.859 4.282 1.00 59.81 479 SER A C 1
ATOM 3621 O O . SER A 1 479 ? -13.138 41.260 5.260 1.00 59.81 479 SER A O 1
ATOM 3623 N N . LEU A 1 480 ? -11.383 41.987 4.041 1.00 71.25 480 LEU A N 1
ATOM 3624 C CA . LEU A 1 480 ? -10.454 41.910 5.160 1.00 71.25 480 LEU A CA 1
ATOM 3625 C C . LEU A 1 480 ? -10.909 42.920 6.209 1.00 71.25 480 LEU A C 1
ATOM 3627 O O . LEU A 1 480 ? -11.367 44.020 5.873 1.00 71.25 480 LEU A O 1
ATOM 3631 N N . THR A 1 481 ? -10.849 42.532 7.477 1.00 81.81 481 THR A N 1
ATOM 3632 C CA . THR A 1 481 ? -11.014 43.520 8.537 1.00 81.81 481 THR A CA 1
ATOM 3633 C C . THR A 1 481 ? -9.860 44.515 8.440 1.00 81.81 481 THR A C 1
ATOM 3635 O O . THR A 1 481 ? -8.775 44.174 7.968 1.00 81.81 481 THR A O 1
ATOM 3638 N N . SER A 1 482 ? -10.071 45.748 8.904 1.00 81.94 482 SER A N 1
ATOM 3639 C CA . SER A 1 482 ? -8.996 46.746 8.942 1.00 81.94 482 SER A CA 1
ATOM 3640 C C . SER A 1 482 ? -7.745 46.196 9.633 1.00 81.94 482 SER A C 1
ATOM 3642 O O . SER A 1 482 ? -6.638 46.419 9.170 1.00 81.94 482 SER A O 1
ATOM 3644 N N . GLU A 1 483 ? -7.930 45.418 10.698 1.00 85.94 483 GLU A N 1
ATOM 3645 C CA . GLU A 1 483 ? -6.874 44.735 11.448 1.00 85.94 483 GLU A CA 1
ATOM 3646 C C . GLU A 1 483 ? -6.081 43.737 10.589 1.00 85.94 483 GLU A C 1
ATOM 3648 O O . GLU A 1 483 ? -4.857 43.766 10.591 1.00 85.94 483 GLU A O 1
ATOM 3653 N N . GLN A 1 484 ? -6.753 42.913 9.783 1.00 85.25 484 GLN A N 1
ATOM 3654 C CA . GLN A 1 484 ? -6.084 41.974 8.876 1.00 85.25 484 GLN A CA 1
ATOM 3655 C C . GLN A 1 484 ? -5.301 42.687 7.769 1.00 85.25 484 GLN A C 1
ATOM 3657 O O . GLN A 1 484 ? -4.204 42.254 7.425 1.00 85.25 484 GLN A O 1
ATOM 3662 N N . GLU A 1 485 ? -5.834 43.789 7.228 1.00 86.75 485 GLU A N 1
ATOM 3663 C CA . GLU A 1 485 ? -5.095 44.612 6.260 1.00 86.75 485 GLU A CA 1
ATOM 3664 C C . GLU A 1 485 ? -3.869 45.268 6.902 1.00 86.75 485 GLU A C 1
ATOM 3666 O O . GLU A 1 485 ? -2.808 45.308 6.284 1.00 86.75 485 GLU A O 1
ATOM 3671 N N . TRP A 1 486 ? -3.994 45.731 8.149 1.00 90.31 486 TRP A N 1
ATOM 3672 C CA . TRP A 1 486 ? -2.877 46.268 8.923 1.00 90.31 486 TRP A CA 1
ATOM 3673 C C . TRP A 1 486 ? -1.783 45.228 9.171 1.00 90.31 486 TRP A C 1
ATOM 3675 O O . TRP A 1 486 ? -0.610 45.557 9.019 1.00 90.31 486 TRP A O 1
ATOM 3685 N N . ILE A 1 487 ? -2.142 43.984 9.501 1.00 88.94 487 ILE A N 1
ATOM 3686 C CA . ILE A 1 487 ? -1.172 42.898 9.703 1.00 88.94 487 ILE A CA 1
ATOM 3687 C C . ILE A 1 487 ? -0.459 42.558 8.389 1.00 88.94 487 ILE A C 1
ATOM 3689 O O . ILE A 1 487 ? 0.768 42.511 8.375 1.00 88.94 487 ILE A O 1
ATOM 3693 N N . LEU A 1 488 ? -1.201 42.371 7.288 1.00 87.31 488 LEU A N 1
ATOM 3694 C CA . LEU A 1 488 ? -0.626 42.059 5.970 1.00 87.31 488 LEU A CA 1
ATOM 3695 C C . LEU A 1 488 ? 0.360 43.132 5.519 1.00 87.31 488 LEU A C 1
ATOM 3697 O O . LEU A 1 488 ? 1.482 42.831 5.124 1.00 87.31 488 LEU A O 1
ATOM 3701 N N . VAL A 1 489 ? -0.071 44.390 5.580 1.00 89.62 489 VAL A N 1
ATOM 3702 C CA . VAL A 1 489 ? 0.740 45.511 5.115 1.00 89.62 489 VAL A CA 1
ATOM 3703 C C . VAL A 1 489 ? 1.913 45.769 6.057 1.00 89.62 489 VAL A C 1
ATOM 3705 O O . VAL A 1 489 ? 3.020 45.994 5.585 1.00 89.62 489 VAL A O 1
ATOM 3708 N N . GLY A 1 490 ? 1.695 45.715 7.372 1.00 90.19 490 GLY A N 1
ATOM 3709 C CA . GLY A 1 490 ? 2.736 45.942 8.371 1.00 90.19 490 GLY A CA 1
ATOM 3710 C C . GLY A 1 490 ? 3.833 44.879 8.335 1.00 90.19 490 GLY A C 1
ATOM 3711 O O . GLY A 1 490 ? 5.005 45.231 8.259 1.00 90.19 490 GLY A O 1
ATOM 3712 N N . CYS A 1 491 ? 3.471 43.591 8.306 1.00 88.75 491 CYS A N 1
ATOM 3713 C CA . CYS A 1 491 ? 4.454 42.507 8.196 1.00 88.75 491 CYS A CA 1
ATOM 3714 C C . CYS A 1 491 ? 5.149 42.525 6.830 1.00 88.75 491 CYS A C 1
ATOM 3716 O O . CYS A 1 491 ? 6.351 42.309 6.760 1.00 88.75 491 CYS A O 1
ATOM 3718 N N . GLY A 1 492 ? 4.423 42.859 5.756 1.00 87.19 492 GLY A N 1
ATOM 3719 C CA . GLY A 1 492 ? 5.023 43.055 4.440 1.00 87.19 492 GLY A CA 1
ATOM 3720 C C . GLY A 1 492 ? 6.060 44.177 4.417 1.00 87.19 492 GLY A C 1
ATOM 3721 O O . GLY A 1 492 ? 7.096 44.028 3.788 1.00 87.19 492 GLY A O 1
ATOM 3722 N N . LEU A 1 493 ? 5.808 45.304 5.091 1.00 87.56 493 LEU A N 1
ATOM 3723 C CA . LEU A 1 493 ? 6.777 46.405 5.146 1.00 87.56 493 LEU A CA 1
ATOM 3724 C C . LEU A 1 493 ? 8.052 46.006 5.887 1.00 87.56 493 LEU A C 1
ATOM 3726 O O . LEU A 1 493 ? 9.126 46.445 5.494 1.00 87.56 493 LEU A O 1
ATOM 3730 N N . ILE A 1 494 ? 7.920 45.194 6.939 1.00 87.12 494 ILE A N 1
ATOM 3731 C CA . ILE A 1 494 ? 9.058 44.645 7.678 1.00 87.12 494 ILE A CA 1
ATOM 3732 C C . ILE A 1 494 ? 9.863 43.691 6.791 1.00 87.12 494 ILE A C 1
ATOM 3734 O O . ILE A 1 494 ? 11.063 43.871 6.690 1.00 87.12 494 ILE A O 1
ATOM 3738 N N . ALA A 1 495 ? 9.208 42.783 6.063 1.00 81.19 495 ALA A N 1
ATOM 3739 C CA . ALA A 1 495 ? 9.876 41.869 5.126 1.00 81.19 495 ALA A CA 1
ATOM 3740 C C . ALA A 1 495 ? 10.596 42.594 3.966 1.00 81.19 495 ALA A C 1
ATOM 3742 O O . ALA A 1 495 ? 11.549 42.103 3.385 1.00 81.19 495 ALA A O 1
ATOM 3743 N N . HIS A 1 496 ? 10.142 43.799 3.603 1.00 80.25 496 HIS A N 1
ATOM 3744 C CA . HIS A 1 496 ? 10.813 44.643 2.603 1.00 80.25 496 HIS A CA 1
ATOM 3745 C C . HIS A 1 496 ? 11.895 45.557 3.195 1.00 80.25 496 HIS A C 1
ATOM 3747 O O . HIS A 1 496 ? 12.461 46.361 2.450 1.00 80.25 496 HIS A O 1
ATOM 3753 N N . ALA A 1 497 ? 12.163 45.500 4.505 1.00 75.81 497 ALA A N 1
ATOM 3754 C CA . ALA A 1 497 ? 13.075 46.431 5.171 1.00 75.81 497 ALA A CA 1
ATOM 3755 C C . ALA A 1 497 ? 14.512 46.333 4.630 1.00 75.81 497 ALA A C 1
ATOM 3757 O O . ALA A 1 497 ? 15.157 47.370 4.474 1.00 75.81 497 ALA A O 1
ATOM 3758 N N . ASP A 1 498 ? 14.953 45.129 4.253 1.00 66.00 498 ASP A N 1
ATOM 3759 C CA . ASP A 1 498 ? 16.315 44.846 3.780 1.00 66.00 498 ASP A CA 1
ATOM 3760 C C . ASP A 1 498 ? 16.407 44.634 2.243 1.00 66.00 498 ASP A C 1
ATOM 3762 O O . ASP A 1 498 ? 17.388 44.099 1.728 1.00 66.00 498 ASP A O 1
ATOM 3766 N N . GLU A 1 499 ? 15.403 45.103 1.482 1.00 59.00 499 GLU A N 1
ATOM 3767 C CA . GLU A 1 499 ? 15.322 45.128 -0.001 1.00 59.00 499 GLU A CA 1
ATOM 3768 C C . GLU A 1 499 ? 15.328 43.766 -0.739 1.00 59.00 499 GLU A C 1
ATOM 3770 O O . GLU A 1 499 ? 15.235 43.733 -1.973 1.00 59.00 499 GLU A O 1
ATOM 3775 N N . ILE A 1 500 ? 15.377 42.638 -0.028 1.00 54.66 500 ILE A N 1
ATOM 3776 C CA . ILE A 1 500 ? 15.310 41.283 -0.592 1.00 54.66 500 ILE A CA 1
ATOM 3777 C C . ILE A 1 500 ? 14.093 40.586 0.010 1.00 54.66 500 ILE A C 1
ATOM 3779 O O . ILE A 1 500 ? 14.111 40.285 1.188 1.00 54.66 500 ILE A O 1
ATOM 3783 N N . LEU A 1 501 ? 13.061 40.323 -0.800 1.00 57.72 501 LEU A N 1
ATOM 3784 C CA . LEU A 1 501 ? 11.922 39.506 -0.375 1.00 57.72 501 LEU A CA 1
ATOM 3785 C C . LEU A 1 501 ? 12.119 38.067 -0.871 1.00 57.72 501 LEU A C 1
ATOM 3787 O O . LEU A 1 501 ? 11.984 37.822 -2.079 1.00 57.72 501 LEU A O 1
ATOM 3791 N N . ASP A 1 502 ? 12.431 37.121 0.014 1.00 56.94 502 ASP A N 1
ATOM 3792 C CA . ASP A 1 502 ? 12.480 35.702 -0.354 1.00 56.94 502 ASP A CA 1
ATOM 3793 C C . ASP A 1 502 ? 11.057 35.104 -0.451 1.00 56.94 502 ASP A C 1
ATOM 3795 O O . ASP A 1 502 ? 10.094 35.534 0.187 1.00 56.94 502 ASP A O 1
ATOM 3799 N N . ILE A 1 503 ? 10.898 34.060 -1.266 1.00 54.41 503 ILE A N 1
ATOM 3800 C CA . ILE A 1 503 ? 9.652 33.299 -1.436 1.00 54.41 503 ILE A CA 1
ATOM 3801 C C . ILE A 1 503 ? 9.191 32.686 -0.094 1.00 54.41 503 ILE A C 1
ATOM 3803 O O . ILE A 1 503 ? 8.002 32.425 0.071 1.00 54.41 503 ILE A O 1
ATOM 3807 N N . GLY A 1 504 ? 10.096 32.489 0.875 1.00 56.94 504 GLY A N 1
ATOM 3808 C CA . GLY A 1 504 ? 9.781 31.982 2.218 1.00 56.94 504 GLY A CA 1
ATOM 3809 C C . GLY A 1 504 ? 9.103 32.991 3.159 1.00 56.94 504 GLY A C 1
ATOM 3810 O O . GLY A 1 504 ? 8.241 32.605 3.951 1.00 56.94 504 GLY A O 1
ATOM 3811 N N . GLU A 1 505 ? 9.410 34.285 3.048 1.00 65.12 505 GLU A N 1
ATOM 3812 C CA . GLU A 1 505 ? 8.839 35.350 3.899 1.00 65.12 505 GLU A CA 1
ATOM 3813 C C . GLU A 1 505 ? 7.346 35.579 3.620 1.00 65.12 505 GLU A C 1
ATOM 3815 O O . GLU A 1 505 ? 6.575 36.013 4.480 1.00 65.12 505 GLU A O 1
ATOM 3820 N N . TRP A 1 506 ? 6.906 35.204 2.421 1.00 66.75 506 TRP A N 1
ATOM 3821 C CA . TRP A 1 506 ? 5.509 35.201 2.004 1.00 66.75 506 TRP A CA 1
ATOM 3822 C C . TRP A 1 506 ? 4.617 34.315 2.873 1.00 66.75 506 TRP A C 1
ATOM 3824 O O . TRP A 1 506 ? 3.533 34.729 3.305 1.00 66.75 506 TRP A O 1
ATOM 3834 N N . ASP A 1 507 ? 5.080 33.098 3.143 1.00 63.47 507 ASP A N 1
ATOM 3835 C CA . ASP A 1 507 ? 4.348 32.132 3.954 1.00 63.47 507 ASP A CA 1
ATOM 3836 C C . ASP A 1 507 ? 4.306 32.561 5.431 1.00 63.47 507 ASP A C 1
ATOM 3838 O O . ASP A 1 507 ? 3.324 32.289 6.129 1.00 63.47 507 ASP A O 1
ATOM 3842 N N . GLU A 1 508 ? 5.327 33.286 5.903 1.00 68.12 508 GLU A N 1
ATOM 3843 C CA . GLU A 1 508 ? 5.352 33.901 7.237 1.00 68.12 508 GLU A CA 1
ATOM 3844 C C . GLU A 1 508 ? 4.325 35.033 7.368 1.00 68.12 508 GLU A C 1
ATOM 3846 O O . GLU A 1 508 ? 3.489 35.009 8.277 1.00 68.12 508 GLU A O 1
ATOM 3851 N N . VAL A 1 509 ? 4.296 35.980 6.422 1.00 71.06 509 VAL A N 1
ATOM 3852 C CA . VAL A 1 509 ? 3.330 37.096 6.425 1.00 71.06 509 VAL A CA 1
ATOM 3853 C C . VAL A 1 509 ? 1.888 36.579 6.439 1.00 71.06 509 VAL A C 1
ATOM 3855 O O . VAL A 1 509 ? 1.052 37.076 7.199 1.00 71.06 509 VAL A O 1
ATOM 3858 N N . LEU A 1 510 ? 1.582 35.545 5.649 1.00 71.19 510 LEU A N 1
ATOM 3859 C CA . LEU A 1 510 ? 0.248 34.939 5.616 1.00 71.19 510 LEU A CA 1
ATOM 3860 C C . LEU A 1 510 ? -0.111 34.217 6.921 1.00 71.19 510 LEU A C 1
ATOM 3862 O O . LEU A 1 510 ? -1.270 34.267 7.352 1.00 71.19 510 LEU A O 1
ATOM 3866 N N . ARG A 1 511 ? 0.864 33.592 7.590 1.00 70.44 511 ARG A N 1
ATOM 3867 C CA . ARG A 1 511 ? 0.662 32.928 8.885 1.00 70.44 511 ARG A CA 1
ATOM 3868 C C . ARG A 1 511 ? 0.213 33.913 9.958 1.00 70.44 511 ARG A C 1
ATOM 3870 O O . ARG A 1 511 ? -0.717 33.616 10.714 1.00 70.44 511 ARG A O 1
ATOM 3877 N N . TYR A 1 512 ? 0.805 35.105 9.990 1.00 70.56 512 TYR A N 1
ATOM 3878 C CA . TYR A 1 512 ? 0.453 36.132 10.968 1.00 70.56 512 TYR A CA 1
ATOM 3879 C C . TYR A 1 512 ? -0.956 36.704 10.782 1.00 70.56 512 TYR A C 1
ATOM 3881 O O . TYR A 1 512 ? -1.493 37.281 11.718 1.00 70.56 512 TYR A O 1
ATOM 3889 N N . VAL A 1 513 ? -1.625 36.501 9.650 1.00 70.00 513 VAL A N 1
ATOM 3890 C CA . VAL A 1 513 ? -2.992 37.012 9.418 1.00 70.00 513 VAL A CA 1
ATOM 3891 C C . VAL A 1 513 ? -4.067 36.070 9.978 1.00 70.00 513 VAL A C 1
ATOM 3893 O O . VAL A 1 513 ? -5.228 36.460 10.126 1.00 70.00 513 VAL A O 1
ATOM 3896 N N . GLY A 1 514 ? -3.695 34.834 10.340 1.00 56.09 514 GLY A N 1
ATOM 3897 C CA . GLY A 1 514 ? -4.519 33.912 11.132 1.00 56.09 514 GLY A CA 1
ATOM 3898 C C . GLY A 1 514 ? -5.829 33.446 10.482 1.00 56.09 514 GLY A C 1
ATOM 3899 O O . GLY A 1 514 ? -6.670 32.867 11.166 1.00 56.09 514 GLY A O 1
ATOM 3900 N N . SER A 1 515 ? -6.037 33.685 9.183 1.00 54.78 515 SER A N 1
ATOM 3901 C CA . SER A 1 515 ? -7.241 33.257 8.461 1.00 54.78 515 SER A CA 1
ATOM 3902 C C . SER A 1 515 ? -6.910 32.778 7.052 1.00 54.78 515 SER A C 1
ATOM 3904 O O . SER A 1 515 ? -6.025 33.314 6.389 1.00 54.78 515 SER A O 1
ATOM 3906 N N . THR A 1 516 ? -7.640 31.768 6.578 1.00 58.03 516 THR A N 1
ATOM 3907 C CA . THR A 1 516 ? -7.572 31.311 5.187 1.00 58.03 516 THR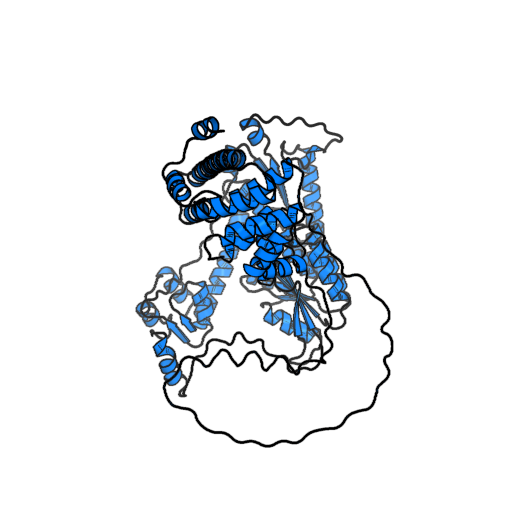 A CA 1
ATOM 3908 C C . THR A 1 516 ? -8.189 32.376 4.279 1.00 58.03 516 THR A C 1
ATOM 3910 O O . THR A 1 516 ? -9.411 32.425 4.116 1.00 58.03 516 THR A O 1
ATOM 3913 N N . LEU A 1 517 ? -7.348 33.244 3.709 1.00 63.69 517 LEU A N 1
ATOM 3914 C CA . LEU A 1 517 ? -7.706 34.082 2.562 1.00 63.69 517 LEU A CA 1
ATOM 3915 C C . LEU A 1 517 ? -8.240 33.198 1.424 1.00 63.69 517 LEU A C 1
ATOM 3917 O O . LEU A 1 517 ? -7.787 32.066 1.247 1.00 63.69 517 LEU A O 1
ATOM 3921 N N . SER A 1 518 ? -9.195 33.705 0.638 1.00 64.50 518 SER A N 1
ATOM 3922 C CA . SER A 1 518 ? -9.612 32.994 -0.573 1.00 64.50 518 SER A CA 1
ATOM 3923 C C . SER A 1 518 ? -8.468 32.973 -1.593 1.00 64.50 518 SER A C 1
ATOM 3925 O O . SER A 1 518 ? -7.652 33.893 -1.618 1.00 64.50 518 SER A O 1
ATOM 3927 N N . GLU A 1 519 ? -8.427 31.972 -2.478 1.00 60.91 519 GLU A N 1
ATOM 3928 C CA . GLU A 1 519 ? -7.396 31.866 -3.530 1.00 60.91 519 GLU A CA 1
ATOM 3929 C C . GLU A 1 519 ? -7.266 33.156 -4.367 1.00 60.91 519 GLU A C 1
ATOM 3931 O O . GLU A 1 519 ? -6.172 33.544 -4.770 1.00 60.91 519 GLU A O 1
ATOM 3936 N N . GLN A 1 520 ? -8.381 33.854 -4.619 1.00 62.03 520 GLN A N 1
ATOM 3937 C CA . GLN A 1 520 ? -8.375 35.108 -5.377 1.00 62.03 520 GLN A CA 1
ATOM 3938 C C . GLN A 1 520 ? -7.769 36.264 -4.581 1.00 62.03 520 GLN A C 1
ATOM 3940 O O . GLN A 1 520 ? -7.038 37.069 -5.152 1.00 62.03 520 GLN A O 1
ATOM 3945 N N . ASP A 1 521 ? -8.042 36.342 -3.279 1.00 69.19 521 ASP A N 1
ATOM 3946 C CA . ASP A 1 521 ? -7.480 37.393 -2.431 1.00 69.19 521 ASP A CA 1
ATOM 3947 C C . ASP A 1 521 ? -5.995 37.156 -2.175 1.00 69.19 521 ASP A C 1
ATOM 3949 O O . ASP A 1 521 ? -5.231 38.115 -2.172 1.00 69.19 521 ASP A O 1
ATOM 3953 N N . GLN A 1 522 ? -5.572 35.894 -2.035 1.00 70.06 522 GLN A N 1
ATOM 3954 C CA . GLN A 1 522 ? -4.155 35.540 -1.944 1.00 70.06 522 GLN A CA 1
ATOM 3955 C C . GLN A 1 522 ? -3.391 36.033 -3.171 1.00 70.06 522 GLN A C 1
ATOM 3957 O O . GLN A 1 522 ? -2.382 36.700 -3.006 1.00 70.06 522 GLN A O 1
ATOM 3962 N N . LEU A 1 523 ? -3.897 35.804 -4.389 1.00 68.25 523 LEU A N 1
ATOM 3963 C CA . LEU A 1 523 ? -3.254 36.290 -5.618 1.00 68.25 523 LEU A CA 1
ATOM 3964 C C . LEU A 1 523 ? -3.205 37.825 -5.706 1.00 68.25 523 LEU A C 1
ATOM 3966 O O . LEU A 1 523 ? -2.211 38.377 -6.171 1.00 68.25 523 LEU A O 1
ATOM 3970 N N . ILE A 1 524 ? -4.258 38.516 -5.256 1.00 74.81 524 ILE A N 1
ATOM 3971 C CA . ILE A 1 524 ? -4.300 39.988 -5.235 1.00 74.81 524 ILE A CA 1
ATOM 3972 C C . ILE A 1 524 ? -3.272 40.534 -4.246 1.00 74.81 524 ILE A C 1
ATOM 3974 O O . ILE A 1 524 ? -2.497 41.424 -4.589 1.00 74.81 524 ILE A O 1
ATOM 3978 N N . TRP A 1 525 ? -3.247 40.000 -3.025 1.00 78.00 525 TRP A N 1
ATOM 3979 C CA . TRP A 1 525 ? -2.272 40.415 -2.025 1.00 78.00 525 TRP A CA 1
ATOM 3980 C C . TRP A 1 525 ? -0.857 40.012 -2.427 1.00 78.00 525 TRP A C 1
ATOM 3982 O O . TRP A 1 525 ? 0.047 40.809 -2.199 1.00 78.00 525 TRP A O 1
ATOM 3992 N N . MET A 1 526 ? -0.682 38.883 -3.126 1.00 72.25 526 MET A N 1
ATOM 3993 C CA . MET A 1 526 ? 0.574 38.464 -3.761 1.00 72.25 526 MET A CA 1
ATOM 3994 C C . MET A 1 526 ? 1.138 39.514 -4.697 1.00 72.25 526 MET A C 1
ATOM 3996 O O . MET A 1 526 ? 2.309 39.874 -4.600 1.00 72.25 526 MET A O 1
ATOM 4000 N N . GLU A 1 527 ? 0.300 40.082 -5.554 1.00 75.38 527 GLU A N 1
ATOM 4001 C CA . GLU A 1 527 ? 0.729 41.172 -6.423 1.00 75.38 527 GLU A CA 1
ATOM 4002 C C . GLU A 1 527 ? 1.057 42.463 -5.647 1.00 75.38 527 GLU A C 1
ATOM 4004 O O . GLU A 1 527 ? 2.020 43.148 -5.990 1.00 75.38 527 GLU A O 1
ATOM 4009 N N . ILE A 1 528 ? 0.295 42.786 -4.595 1.00 76.00 528 ILE A N 1
ATOM 4010 C CA . ILE A 1 528 ? 0.479 44.018 -3.805 1.00 76.00 528 ILE A CA 1
ATOM 4011 C C . ILE A 1 528 ? 1.763 43.966 -2.973 1.00 76.00 528 ILE A C 1
ATOM 4013 O O . ILE A 1 528 ? 2.560 44.897 -3.009 1.00 76.00 528 ILE A O 1
ATOM 4017 N N . LEU A 1 529 ? 1.965 42.889 -2.219 1.00 75.94 529 LEU A N 1
ATOM 4018 C CA . LEU A 1 529 ? 3.102 42.718 -1.314 1.00 75.94 529 LEU A CA 1
ATOM 4019 C C . LEU A 1 529 ? 4.394 42.385 -2.078 1.00 75.94 529 LEU A C 1
ATOM 4021 O O . LEU A 1 529 ? 5.464 42.688 -1.578 1.00 75.94 529 LEU A O 1
ATOM 4025 N N . SER A 1 530 ? 4.340 41.835 -3.301 1.00 74.06 530 SER A N 1
ATOM 4026 C CA . SER A 1 530 ? 5.548 41.639 -4.134 1.00 74.06 530 SER A CA 1
ATOM 4027 C C . SER A 1 530 ? 6.050 42.925 -4.800 1.00 74.06 530 SER A C 1
ATOM 4029 O O . SER A 1 530 ? 7.131 42.943 -5.387 1.00 74.06 530 SER A O 1
ATOM 4031 N N . ARG A 1 531 ? 5.277 44.015 -4.729 1.00 80.44 531 ARG A N 1
ATOM 4032 C CA . ARG A 1 531 ? 5.633 45.314 -5.302 1.00 80.44 531 ARG A CA 1
ATOM 4033 C C . ARG A 1 531 ? 5.668 46.367 -4.205 1.00 80.44 531 ARG A C 1
ATOM 4035 O O . ARG A 1 531 ? 4.628 46.917 -3.848 1.00 80.44 531 ARG A O 1
ATOM 4042 N N . GLN A 1 532 ? 6.869 46.719 -3.753 1.00 80.19 532 GLN A N 1
ATOM 4043 C CA . GLN A 1 532 ? 7.097 47.709 -2.692 1.00 80.19 532 GLN A CA 1
ATOM 4044 C C . GLN A 1 532 ? 6.297 49.010 -2.905 1.00 80.19 532 GLN A C 1
ATOM 4046 O O . GLN A 1 532 ? 5.659 49.506 -1.984 1.00 80.19 532 GLN A O 1
ATOM 4051 N N . GLU A 1 533 ? 6.210 49.519 -4.141 1.00 82.75 533 GLU A N 1
ATOM 4052 C CA . GLU A 1 533 ? 5.417 50.717 -4.461 1.00 82.75 533 GLU A CA 1
ATOM 4053 C C . GLU A 1 533 ? 3.908 50.544 -4.185 1.00 82.75 533 GLU A C 1
ATOM 4055 O O . GLU A 1 533 ? 3.237 51.475 -3.733 1.00 82.75 533 GLU A O 1
ATOM 4060 N N . GLN A 1 534 ? 3.343 49.363 -4.454 1.00 82.69 534 GLN A N 1
ATOM 4061 C CA . GLN A 1 534 ? 1.929 49.083 -4.188 1.00 82.69 534 GLN A CA 1
ATOM 4062 C C . GLN A 1 534 ? 1.668 48.892 -2.696 1.00 82.69 534 GLN A C 1
ATOM 4064 O O . GLN A 1 534 ? 0.656 49.380 -2.188 1.00 82.69 534 GLN A O 1
ATOM 4069 N N . LEU A 1 535 ? 2.593 48.233 -2.001 1.00 85.81 535 LEU A N 1
ATOM 4070 C CA . LEU A 1 535 ? 2.557 48.049 -0.558 1.00 85.81 535 LEU A CA 1
ATOM 4071 C C . LEU A 1 535 ? 2.607 49.387 0.192 1.00 85.81 535 LEU A C 1
ATOM 4073 O O . LEU A 1 535 ? 1.777 49.649 1.061 1.00 85.81 535 LEU A O 1
ATOM 4077 N N . GLU A 1 536 ? 3.507 50.276 -0.223 1.00 86.88 536 GLU A N 1
ATOM 4078 C CA . GLU A 1 536 ? 3.649 51.635 0.301 1.00 86.88 536 GLU A CA 1
ATOM 4079 C C . GLU A 1 536 ? 2.394 52.485 0.081 1.00 86.88 536 GLU A C 1
ATOM 4081 O O . GLU A 1 536 ? 1.905 53.167 0.988 1.00 86.88 536 GLU A O 1
ATOM 4086 N N . ARG A 1 537 ? 1.801 52.410 -1.117 1.00 88.06 537 ARG A N 1
ATOM 4087 C CA . ARG A 1 537 ? 0.504 53.049 -1.388 1.00 88.06 537 ARG A CA 1
ATOM 4088 C C . ARG A 1 537 ? -0.581 52.492 -0.470 1.00 88.06 537 ARG A C 1
ATOM 4090 O O . ARG A 1 537 ? -1.327 53.265 0.124 1.00 88.06 537 ARG A O 1
ATOM 4097 N N . ARG A 1 538 ? -0.636 51.168 -0.294 1.00 87.88 538 ARG A N 1
ATOM 4098 C CA . ARG A 1 538 ? -1.644 50.531 0.557 1.00 87.88 538 ARG A CA 1
ATOM 4099 C C . ARG A 1 538 ? -1.489 50.931 2.020 1.00 87.88 538 ARG A C 1
ATOM 4101 O O . ARG A 1 538 ? -2.501 51.243 2.638 1.00 87.88 538 ARG A O 1
ATOM 4108 N N . PHE A 1 539 ? -0.263 50.996 2.540 1.00 91.94 539 PHE A N 1
ATOM 4109 C CA . PHE A 1 539 ? 0.033 51.487 3.889 1.00 91.94 539 PHE A CA 1
ATOM 4110 C C . PHE A 1 539 ? -0.478 52.908 4.103 1.00 91.94 539 PHE A C 1
ATOM 4112 O O . PHE A 1 539 ? -1.134 53.186 5.107 1.00 91.94 539 PHE A O 1
ATOM 4119 N N . ASN A 1 540 ? -0.257 53.790 3.127 1.00 88.75 540 ASN A N 1
ATOM 4120 C CA . ASN A 1 540 ? -0.731 55.169 3.182 1.00 88.75 540 ASN A CA 1
ATOM 4121 C C . ASN A 1 540 ? -2.261 55.308 3.117 1.00 88.75 540 ASN A C 1
ATOM 4123 O O . ASN A 1 540 ? -2.794 56.294 3.632 1.00 88.75 540 ASN A O 1
ATOM 4127 N N . ASP A 1 541 ? -2.954 54.303 2.584 1.00 88.50 541 ASP A N 1
ATOM 4128 C CA . ASP A 1 541 ? -4.414 54.247 2.475 1.00 88.50 541 ASP A CA 1
ATOM 4129 C C . ASP A 1 541 ? -5.091 53.461 3.617 1.00 88.50 541 ASP A C 1
ATOM 4131 O O . ASP A 1 541 ? -6.322 53.362 3.647 1.00 88.50 541 ASP A O 1
ATOM 4135 N N . LEU A 1 542 ? -4.324 52.884 4.555 1.00 88.75 542 LEU A N 1
ATOM 4136 C CA . LEU A 1 542 ? -4.895 52.107 5.660 1.00 88.75 542 LEU A CA 1
ATOM 4137 C C . LEU A 1 542 ? -5.772 52.989 6.563 1.00 88.75 542 LEU A C 1
ATOM 4139 O O . LEU A 1 542 ? -5.332 54.081 6.953 1.00 88.75 542 LEU A O 1
ATOM 4143 N N . PRO A 1 543 ? -6.982 52.519 6.933 1.00 84.88 543 PRO A N 1
ATOM 4144 C CA . PRO A 1 543 ? -7.865 53.252 7.829 1.00 84.88 543 PRO A CA 1
ATOM 4145 C C . PRO A 1 543 ? -7.255 53.344 9.236 1.00 84.88 543 PRO A C 1
ATOM 4147 O O . PRO A 1 543 ? -6.600 52.394 9.674 1.00 84.88 543 PRO A O 1
ATOM 4150 N N . PRO A 1 544 ? -7.489 54.442 9.977 1.00 83.69 544 PRO A N 1
ATOM 4151 C CA . PRO A 1 544 ? -7.014 54.556 11.351 1.00 83.69 544 PRO A CA 1
ATOM 4152 C C . PRO A 1 544 ? -7.636 53.462 12.228 1.00 83.69 544 PRO A C 1
ATOM 4154 O O . PRO A 1 544 ? -8.804 53.102 12.062 1.00 83.69 544 PRO A O 1
ATOM 4157 N N . LEU A 1 545 ? -6.852 52.952 13.174 1.00 85.62 545 LEU A N 1
ATOM 4158 C CA . LEU A 1 545 ? -7.279 51.969 14.164 1.00 85.62 545 LEU A CA 1
ATOM 4159 C C . LEU A 1 545 ? -7.179 52.618 15.546 1.00 85.62 545 LEU A C 1
ATOM 4161 O O . LEU A 1 545 ? -6.129 53.159 15.867 1.00 85.62 545 LEU A O 1
ATOM 4165 N N . THR A 1 546 ? -8.249 52.593 16.342 1.00 82.31 546 THR A N 1
ATOM 4166 C CA . THR A 1 546 ? -8.311 53.269 17.658 1.00 82.31 546 THR A CA 1
ATOM 4167 C C . THR A 1 546 ? -8.309 52.304 18.845 1.00 82.31 546 THR A C 1
ATOM 4169 O O . THR A 1 546 ? -8.414 52.738 19.984 1.00 82.31 546 THR A O 1
ATOM 4172 N N . ASP A 1 547 ? -8.283 50.999 18.582 1.00 90.31 547 ASP A N 1
ATOM 4173 C CA . ASP A 1 547 ? -8.308 49.951 19.603 1.00 90.31 547 ASP A CA 1
ATOM 4174 C C . ASP A 1 547 ? -6.871 49.599 20.005 1.00 90.31 547 ASP A C 1
ATOM 4176 O O . ASP A 1 547 ? -6.138 49.000 19.214 1.00 90.31 547 ASP A O 1
ATOM 4180 N N . GLU A 1 548 ? -6.478 49.984 21.221 1.00 87.88 548 GLU A N 1
ATOM 4181 C CA . GLU A 1 548 ? -5.121 49.803 21.754 1.00 87.88 548 GLU A CA 1
ATOM 4182 C C . GLU A 1 548 ? -4.679 48.333 21.765 1.00 87.88 548 GLU A C 1
ATOM 4184 O O . GLU A 1 548 ? -3.539 48.027 21.417 1.00 87.88 548 GLU A O 1
ATOM 4189 N N . ALA A 1 549 ? -5.585 47.397 22.074 1.00 86.81 549 ALA A N 1
ATOM 4190 C CA . ALA A 1 549 ? -5.251 45.974 22.112 1.00 86.81 549 ALA A CA 1
ATOM 4191 C C . ALA A 1 549 ? -4.919 45.434 20.713 1.00 86.81 549 ALA A C 1
ATOM 4193 O O . ALA A 1 549 ? -4.034 44.592 20.551 1.00 86.81 549 ALA A O 1
ATOM 4194 N N . LYS A 1 550 ? -5.605 45.946 19.687 1.00 88.88 550 LYS A N 1
ATOM 4195 C CA . LYS A 1 550 ? -5.347 45.573 18.292 1.00 88.88 550 LYS A CA 1
ATOM 4196 C C . LYS A 1 550 ? -4.103 46.245 17.737 1.00 88.88 550 LYS A C 1
ATOM 4198 O O . LYS A 1 550 ? -3.365 45.612 16.990 1.00 88.88 550 LYS A O 1
ATOM 4203 N N . GLN A 1 551 ? -3.858 47.504 18.099 1.00 92.25 551 GLN A N 1
ATOM 4204 C CA . GLN A 1 551 ? -2.619 48.202 17.751 1.00 92.25 551 GLN A CA 1
ATOM 4205 C C . GLN A 1 551 ? -1.406 47.437 18.296 1.00 92.25 551 GLN A C 1
ATOM 4207 O O . GLN A 1 551 ? -0.457 47.187 17.554 1.00 92.25 551 GLN A O 1
ATOM 4212 N N . GLU A 1 552 ? -1.466 47.007 19.561 1.00 90.88 552 GLU A N 1
ATOM 4213 C CA . GLU A 1 552 ? -0.413 46.202 20.179 1.00 90.88 552 GLU A CA 1
ATOM 4214 C C . GLU A 1 552 ? -0.264 44.827 19.502 1.00 90.88 552 GLU A C 1
ATOM 4216 O O . GLU A 1 552 ? 0.862 44.416 19.230 1.00 90.88 552 GLU A O 1
ATOM 4221 N N . ASP A 1 553 ? -1.359 44.132 19.153 1.00 89.88 553 ASP A N 1
ATOM 4222 C CA . ASP A 1 553 ? -1.284 42.853 18.419 1.00 89.88 553 ASP A CA 1
ATOM 4223 C C . ASP A 1 553 ? -0.649 43.004 17.028 1.00 89.88 553 ASP A C 1
ATOM 4225 O O . ASP A 1 553 ? 0.213 42.207 16.654 1.00 89.88 553 ASP A O 1
ATOM 4229 N N . ILE A 1 554 ? -1.023 44.044 16.274 1.00 91.06 554 ILE A N 1
ATOM 4230 C CA . ILE A 1 554 ? -0.430 44.343 14.963 1.00 91.06 554 ILE A CA 1
ATOM 4231 C C . ILE A 1 554 ? 1.072 44.581 15.114 1.00 91.06 554 ILE A C 1
ATOM 4233 O O . ILE A 1 554 ? 1.864 43.960 14.404 1.00 91.06 554 ILE A O 1
ATOM 4237 N N . LEU A 1 555 ? 1.474 45.441 16.055 1.00 92.94 555 LEU A N 1
ATOM 4238 C CA . LEU A 1 555 ? 2.884 45.737 16.306 1.00 92.94 555 LEU A CA 1
ATOM 4239 C C . LEU A 1 555 ? 3.650 44.495 16.756 1.00 92.94 555 LEU A C 1
ATOM 4241 O O . LEU A 1 555 ? 4.766 44.275 16.289 1.00 92.94 555 LEU A O 1
ATOM 4245 N N . ARG A 1 556 ? 3.048 43.648 17.594 1.00 92.00 556 ARG A N 1
ATOM 4246 C CA . ARG A 1 556 ? 3.650 42.384 18.018 1.00 92.00 556 ARG A CA 1
ATOM 4247 C C . ARG A 1 556 ? 3.919 41.464 16.834 1.00 92.00 556 ARG A C 1
ATOM 4249 O O . ARG A 1 556 ? 5.021 40.941 16.729 1.00 92.00 556 ARG A O 1
ATOM 4256 N N . ARG A 1 557 ? 2.950 41.282 15.932 1.00 89.62 557 ARG A N 1
ATOM 4257 C CA . ARG A 1 557 ? 3.107 40.426 14.741 1.00 89.62 557 ARG A CA 1
ATOM 4258 C C . ARG A 1 557 ? 4.132 40.987 13.756 1.00 89.62 557 ARG A C 1
ATOM 4260 O O . ARG A 1 557 ? 4.950 40.233 13.246 1.00 89.62 557 ARG A O 1
ATOM 4267 N N . CYS A 1 558 ? 4.149 42.307 13.559 1.00 89.94 558 CYS A N 1
ATOM 4268 C CA . CYS A 1 558 ? 5.177 42.966 12.747 1.00 89.94 558 CYS A CA 1
ATOM 4269 C C . CYS A 1 558 ? 6.578 42.750 13.339 1.00 89.94 558 CYS A C 1
ATOM 4271 O O . CYS A 1 558 ? 7.525 42.502 12.604 1.00 89.94 558 CYS A O 1
ATOM 4273 N N . TRP A 1 559 ? 6.715 42.799 14.667 1.00 90.69 559 TRP A N 1
ATOM 4274 C CA . TRP A 1 559 ? 7.997 42.540 15.324 1.00 90.69 559 TRP A CA 1
ATOM 4275 C C . TRP A 1 559 ? 8.400 41.061 15.280 1.00 90.69 559 TRP A C 1
ATOM 4277 O O . TRP A 1 559 ? 9.571 40.742 15.120 1.00 90.69 559 TRP A O 1
ATOM 4287 N N . GLN A 1 560 ? 7.437 40.140 15.364 1.00 86.25 560 GLN A N 1
ATOM 4288 C CA . GLN A 1 560 ? 7.692 38.710 15.161 1.00 86.25 560 GLN A CA 1
ATOM 4289 C C . GLN A 1 560 ? 8.186 38.406 13.742 1.00 86.25 560 GLN A C 1
ATOM 4291 O O . GLN A 1 560 ? 9.038 37.534 13.590 1.00 86.25 560 GLN A O 1
ATOM 4296 N N . MET A 1 561 ? 7.696 39.140 12.735 1.00 85.12 561 MET A N 1
ATOM 4297 C CA . MET A 1 561 ? 8.235 39.083 11.375 1.00 85.12 561 MET A CA 1
ATOM 4298 C C . MET A 1 561 ? 9.710 39.511 11.351 1.00 85.12 561 MET A C 1
ATOM 4300 O O . MET A 1 561 ? 10.533 38.757 10.850 1.00 85.12 561 MET A O 1
ATOM 4304 N N . ALA A 1 562 ? 10.060 40.632 11.993 1.00 84.25 562 ALA A N 1
ATOM 4305 C CA . ALA A 1 562 ? 11.448 41.118 12.045 1.00 84.25 562 ALA A CA 1
ATOM 4306 C C . ALA A 1 562 ? 12.412 40.117 12.719 1.00 84.25 562 ALA A C 1
ATOM 4308 O O . ALA A 1 562 ? 13.547 39.892 12.304 1.00 84.25 562 ALA A O 1
ATOM 4309 N N . LEU A 1 563 ? 11.949 39.447 13.779 1.00 81.06 563 LEU A N 1
ATOM 4310 C CA . LEU A 1 563 ? 12.747 38.417 14.450 1.00 81.06 563 LEU A CA 1
ATOM 4311 C C . LEU A 1 563 ? 12.910 37.139 13.610 1.00 81.06 563 LEU A C 1
ATOM 4313 O O . LEU A 1 563 ? 13.876 36.401 13.813 1.00 81.06 563 LEU A O 1
ATOM 4317 N N . ALA A 1 564 ? 11.970 36.847 12.709 1.00 71.00 564 ALA A N 1
ATOM 4318 C CA . ALA A 1 564 ? 12.044 35.704 11.802 1.00 71.00 564 ALA A CA 1
ATOM 4319 C C . ALA A 1 564 ? 12.976 35.970 10.608 1.00 71.00 564 ALA A C 1
ATOM 4321 O O . ALA A 1 564 ? 13.694 35.049 10.209 1.00 71.00 564 ALA A O 1
ATOM 4322 N N . ASP A 1 565 ? 12.992 37.210 10.112 1.00 64.81 565 ASP A N 1
ATOM 4323 C CA . ASP A 1 565 ? 13.716 37.643 8.910 1.00 64.81 565 ASP A CA 1
ATOM 4324 C C . ASP A 1 565 ? 15.231 37.815 9.130 1.00 64.81 565 ASP A C 1
ATOM 4326 O O . ASP A 1 565 ? 16.036 37.467 8.270 1.00 64.81 565 ASP A O 1
ATOM 4330 N N . GLY A 1 566 ? 15.671 38.155 10.351 1.00 57.22 566 GLY A N 1
ATOM 4331 C CA . GLY A 1 566 ? 17.007 37.709 10.758 1.00 57.22 566 GLY A CA 1
ATOM 4332 C C . GLY A 1 566 ? 17.759 38.463 11.835 1.00 57.22 566 GLY A C 1
ATOM 4333 O O . GLY A 1 566 ? 18.700 37.867 12.367 1.00 57.22 566 GLY A O 1
ATOM 4334 N N . THR A 1 567 ? 17.411 39.691 12.231 1.00 59.81 567 THR A N 1
ATOM 4335 C CA . THR A 1 567 ? 18.186 40.360 13.303 1.00 59.81 567 THR A CA 1
ATOM 4336 C C . THR A 1 567 ? 17.422 41.321 14.211 1.00 59.81 567 THR A C 1
ATOM 4338 O O . THR A 1 567 ? 17.959 41.635 15.274 1.00 59.81 567 THR A O 1
ATOM 4341 N N . GLY A 1 568 ? 16.201 41.758 13.880 1.00 62.38 568 GLY A N 1
ATOM 4342 C CA . GLY A 1 568 ? 15.596 42.887 14.594 1.00 62.38 568 GLY A CA 1
ATOM 4343 C C . GLY A 1 568 ? 16.467 44.139 14.446 1.00 62.38 568 GLY A C 1
ATOM 4344 O O . GLY A 1 568 ? 16.743 44.823 15.431 1.00 62.38 568 GLY A O 1
ATOM 4345 N N . SER A 1 569 ? 16.976 44.368 13.233 1.00 72.56 569 SER A N 1
ATOM 4346 C CA . SER A 1 569 ? 17.983 45.375 12.909 1.00 72.56 569 SER A CA 1
ATOM 4347 C C . SER A 1 569 ? 17.498 46.797 13.205 1.00 72.56 569 SER A C 1
ATOM 4349 O O . SER A 1 569 ? 16.304 47.062 13.389 1.00 72.56 569 SER A O 1
ATOM 4351 N N . ASP A 1 570 ? 18.422 47.761 13.196 1.00 77.31 570 ASP A N 1
ATOM 4352 C CA . ASP A 1 570 ? 18.069 49.185 13.281 1.00 77.31 570 ASP A CA 1
ATOM 4353 C C . ASP A 1 570 ? 17.135 49.612 12.125 1.00 77.31 570 ASP A C 1
ATOM 4355 O O . ASP A 1 570 ? 16.316 50.526 12.280 1.00 77.31 570 ASP A O 1
ATOM 4359 N N . VAL A 1 571 ? 17.207 48.927 10.975 1.00 80.75 571 VAL A N 1
ATOM 4360 C CA . VAL A 1 571 ? 16.362 49.176 9.797 1.00 80.75 571 VAL A CA 1
ATOM 4361 C C . VAL A 1 571 ? 14.938 48.674 10.044 1.00 80.75 571 VAL A C 1
ATOM 4363 O O . VAL A 1 571 ? 13.984 49.449 9.931 1.00 80.75 571 VAL A O 1
ATOM 4366 N N . GLU A 1 572 ? 14.781 47.427 10.491 1.00 85.06 572 GLU A N 1
ATOM 4367 C CA . GLU A 1 572 ? 13.481 46.839 10.843 1.00 85.06 572 GLU A CA 1
ATOM 4368 C C . GLU A 1 572 ? 12.828 47.587 12.014 1.00 85.06 572 GLU A C 1
ATOM 4370 O O . GLU A 1 572 ? 11.626 47.860 12.005 1.00 85.06 572 GLU A O 1
ATOM 4375 N N . SER A 1 573 ? 13.633 48.017 12.991 1.00 86.12 573 SER A N 1
ATOM 4376 C CA . SER A 1 573 ? 13.205 48.875 14.100 1.00 86.12 573 SER A CA 1
ATOM 4377 C C . SER A 1 573 ? 12.666 50.218 13.615 1.00 86.12 573 SER A C 1
ATOM 4379 O O . SER A 1 573 ? 11.648 50.696 14.120 1.00 86.12 573 SER A O 1
ATOM 4381 N N . THR A 1 574 ? 13.291 50.807 12.595 1.00 89.06 574 THR A N 1
ATOM 4382 C CA . THR A 1 574 ? 12.836 52.062 11.983 1.00 89.06 574 THR A CA 1
ATOM 4383 C C . THR A 1 574 ? 11.508 51.882 11.241 1.00 89.06 574 THR A C 1
ATOM 4385 O O . THR A 1 574 ? 10.618 52.738 11.330 1.00 89.06 574 THR A O 1
ATOM 4388 N N . VAL A 1 575 ? 11.334 50.765 10.527 1.00 89.81 575 VAL A N 1
ATOM 4389 C CA . VAL A 1 575 ? 10.065 50.424 9.863 1.00 89.81 575 VAL A CA 1
ATOM 4390 C C . VAL A 1 575 ? 8.967 50.149 10.896 1.00 89.81 575 VAL A C 1
ATOM 4392 O O . VAL A 1 575 ? 7.840 50.629 10.749 1.00 89.81 575 VAL A O 1
ATOM 4395 N N . HIS A 1 576 ? 9.295 49.460 11.988 1.00 92.81 576 HIS A N 1
ATOM 4396 C CA . HIS A 1 576 ? 8.376 49.191 13.093 1.00 92.81 576 HIS A CA 1
ATOM 4397 C C . HIS A 1 576 ? 7.909 50.476 13.791 1.00 92.81 576 HIS A C 1
ATOM 4399 O O . HIS A 1 576 ? 6.704 50.690 13.946 1.00 92.81 576 HIS A O 1
ATOM 4405 N N . ASP A 1 577 ? 8.828 51.401 14.086 1.00 93.56 577 ASP A N 1
ATOM 4406 C CA . ASP A 1 577 ? 8.521 52.732 14.631 1.00 93.56 577 ASP A CA 1
ATOM 4407 C C . ASP A 1 577 ? 7.597 53.528 13.696 1.00 93.56 577 ASP A C 1
ATOM 4409 O O . ASP A 1 577 ? 6.701 54.258 14.131 1.00 93.56 577 ASP A O 1
ATOM 4413 N N . ARG A 1 578 ? 7.795 53.397 12.381 1.00 93.94 578 ARG A N 1
ATOM 4414 C CA . ARG A 1 578 ? 6.949 54.045 11.373 1.00 93.94 578 ARG A CA 1
ATOM 4415 C C . ARG A 1 578 ? 5.522 53.489 11.387 1.00 93.94 578 ARG A C 1
ATOM 4417 O O . ARG A 1 578 ? 4.575 54.273 11.279 1.00 93.94 578 ARG A O 1
ATOM 4424 N N . ILE A 1 579 ? 5.354 52.176 11.548 1.00 93.81 579 ILE A N 1
ATOM 4425 C CA . ILE A 1 579 ? 4.040 51.535 11.716 1.00 93.81 579 ILE A CA 1
ATOM 4426 C C . ILE A 1 579 ? 3.387 52.024 13.019 1.00 93.81 579 ILE A C 1
ATOM 4428 O O . ILE A 1 579 ? 2.231 52.455 12.996 1.00 93.81 579 ILE A O 1
ATOM 4432 N N . ALA A 1 580 ? 4.140 52.066 14.122 1.00 93.19 580 ALA A N 1
ATOM 4433 C CA . ALA A 1 580 ? 3.674 52.543 15.424 1.00 93.19 580 ALA A CA 1
ATOM 4434 C C . ALA A 1 580 ? 3.169 53.990 15.400 1.00 93.19 580 ALA A C 1
ATOM 4436 O O . ALA A 1 580 ? 2.055 54.259 15.853 1.00 93.19 580 ALA A O 1
ATOM 4437 N N . ARG A 1 581 ? 3.927 54.915 14.789 1.00 92.94 581 ARG A N 1
ATOM 4438 C CA . ARG A 1 581 ? 3.505 56.321 14.630 1.00 92.94 581 ARG A CA 1
ATOM 4439 C C . ARG A 1 581 ? 2.178 56.438 13.893 1.00 92.94 581 ARG A C 1
ATOM 4441 O O . ARG A 1 581 ? 1.357 57.281 14.240 1.00 92.94 581 ARG A O 1
ATOM 4448 N N . ARG A 1 582 ? 1.962 55.602 12.874 1.00 92.38 582 ARG A N 1
ATOM 4449 C CA . ARG A 1 582 ? 0.726 55.620 12.084 1.00 92.38 582 ARG A CA 1
ATOM 4450 C C . ARG A 1 582 ? -0.457 55.001 12.835 1.00 92.38 582 ARG A C 1
ATOM 4452 O O . ARG A 1 582 ? -1.586 55.443 12.639 1.00 92.38 582 ARG A O 1
ATOM 4459 N N . LEU A 1 583 ? -0.199 54.026 13.704 1.00 90.69 583 LEU A N 1
ATOM 4460 C CA . LEU A 1 583 ? -1.185 53.487 14.643 1.00 90.69 583 LEU A CA 1
ATOM 4461 C C . LEU A 1 583 ? -1.453 54.428 15.830 1.00 90.69 583 LEU A C 1
ATOM 4463 O O . LEU A 1 583 ? -2.446 54.243 16.521 1.00 90.69 583 LEU A O 1
ATOM 4467 N N . GLY A 1 584 ? -0.622 55.453 16.043 1.00 90.00 584 GLY A N 1
ATOM 4468 C CA . GLY A 1 584 ? -0.756 56.400 17.152 1.00 90.00 584 GLY A CA 1
ATOM 4469 C C . GLY A 1 584 ? -0.200 55.878 18.479 1.00 90.00 584 GLY A C 1
ATOM 4470 O O . GLY A 1 584 ? -0.603 56.365 19.531 1.00 90.00 584 GLY A O 1
ATOM 4471 N N . VAL A 1 585 ? 0.704 54.896 18.432 1.00 91.06 585 VAL A N 1
ATOM 4472 C CA . VAL A 1 585 ? 1.345 54.314 19.618 1.00 91.06 585 VAL A CA 1
ATOM 4473 C C . VAL A 1 585 ? 2.644 55.061 19.924 1.00 91.06 585 VAL A C 1
ATOM 4475 O O . VAL A 1 585 ? 3.420 55.378 19.021 1.00 91.06 585 VAL A O 1
ATOM 4478 N N . ASP A 1 586 ? 2.869 55.343 21.205 1.00 92.00 586 ASP A N 1
ATOM 4479 C CA . ASP A 1 586 ? 4.070 56.010 21.709 1.00 92.00 586 ASP A CA 1
ATOM 4480 C C . ASP A 1 586 ? 5.347 55.179 21.466 1.00 92.00 586 ASP A C 1
ATOM 4482 O O . ASP A 1 586 ? 5.365 53.970 21.700 1.00 92.00 586 ASP A O 1
ATOM 4486 N N . LEU A 1 587 ? 6.423 55.816 20.990 1.00 91.81 587 LEU A N 1
ATOM 4487 C CA . LEU A 1 587 ? 7.645 55.107 20.585 1.00 91.81 587 LEU A CA 1
ATOM 4488 C C . LEU A 1 587 ? 8.449 54.561 21.768 1.00 91.81 587 LEU A C 1
ATOM 4490 O O . LEU A 1 587 ? 9.036 53.486 21.642 1.00 91.81 587 LEU A O 1
ATOM 4494 N N . ASP A 1 588 ? 8.437 55.242 22.918 1.00 90.00 588 ASP A N 1
ATOM 4495 C CA . ASP A 1 588 ? 9.111 54.746 24.122 1.00 90.00 588 ASP A CA 1
ATOM 4496 C C . ASP A 1 588 ? 8.403 53.482 24.624 1.00 90.00 588 ASP A C 1
ATOM 4498 O O . ASP A 1 588 ? 9.041 52.491 24.997 1.00 90.00 588 ASP A O 1
ATOM 4502 N N . ARG A 1 589 ? 7.066 53.468 24.548 1.00 89.88 589 ARG A N 1
ATOM 4503 C CA . ARG A 1 589 ? 6.264 52.270 24.816 1.00 89.88 589 ARG A CA 1
ATOM 4504 C C . ARG A 1 589 ? 6.562 51.142 23.827 1.00 89.88 589 ARG A C 1
ATOM 4506 O O . ARG A 1 589 ? 6.662 49.989 24.245 1.00 89.88 589 ARG A O 1
ATOM 4513 N N . VAL A 1 590 ? 6.710 51.444 22.539 1.00 91.12 590 VAL A N 1
ATOM 4514 C CA . VAL A 1 590 ? 7.023 50.436 21.514 1.00 91.12 590 VAL A CA 1
ATOM 4515 C C . VAL A 1 590 ? 8.409 49.836 21.710 1.00 91.12 590 VAL A C 1
ATOM 4517 O O . VAL A 1 590 ? 8.544 48.621 21.609 1.00 91.12 590 VAL A O 1
ATOM 4520 N N . ALA A 1 591 ? 9.413 50.636 22.070 1.00 89.50 591 ALA A N 1
ATOM 4521 C CA . ALA A 1 591 ? 10.738 50.126 22.416 1.00 89.50 591 ALA A CA 1
ATOM 4522 C C . ALA A 1 591 ? 10.677 49.112 23.574 1.00 89.50 591 ALA A C 1
ATOM 4524 O O . ALA A 1 591 ? 11.167 47.995 23.434 1.00 89.50 591 ALA A O 1
ATOM 4525 N N . GLN A 1 592 ? 9.970 49.442 24.662 1.00 90.56 592 GLN A N 1
ATOM 4526 C CA . GLN A 1 592 ? 9.785 48.522 25.795 1.00 90.56 592 GLN A CA 1
ATOM 4527 C C . GLN A 1 592 ? 9.056 47.227 25.404 1.00 90.56 592 GLN A C 1
ATOM 4529 O O . GLN A 1 592 ? 9.390 46.146 25.890 1.00 90.56 592 GLN A O 1
ATOM 4534 N N . LEU A 1 593 ? 8.036 47.330 24.546 1.00 90.56 593 LEU A N 1
ATOM 4535 C CA . LEU A 1 593 ? 7.287 46.171 24.062 1.00 90.56 593 LEU A CA 1
ATOM 4536 C C . LEU A 1 593 ? 8.146 45.271 23.170 1.00 90.56 593 LEU A C 1
ATOM 4538 O O . LEU A 1 593 ? 8.095 44.054 23.332 1.00 90.56 593 LEU A O 1
ATOM 4542 N N . ARG A 1 594 ? 8.964 45.850 22.282 1.00 90.62 594 ARG A N 1
ATOM 4543 C CA . ARG A 1 594 ? 9.925 45.100 21.461 1.00 90.62 594 ARG A CA 1
ATOM 4544 C C . ARG A 1 594 ? 10.886 44.303 22.327 1.00 90.62 594 ARG A C 1
ATOM 4546 O O . ARG A 1 594 ? 10.994 43.099 22.122 1.00 90.62 594 ARG A O 1
ATOM 4553 N N . ASP A 1 595 ? 11.496 44.931 23.330 1.00 88.06 595 ASP A N 1
ATOM 4554 C CA . ASP A 1 595 ? 12.403 44.245 24.256 1.00 88.06 595 ASP A CA 1
ATOM 4555 C C . ASP A 1 595 ? 11.703 43.070 24.951 1.00 88.06 595 ASP A C 1
ATOM 4557 O O . ASP A 1 595 ? 12.221 41.951 24.982 1.00 88.06 595 ASP A O 1
ATOM 4561 N N . ALA A 1 596 ? 10.484 43.291 25.452 1.00 88.69 596 ALA A N 1
ATOM 4562 C CA . ALA A 1 596 ? 9.696 42.250 26.102 1.00 88.69 596 ALA A CA 1
ATOM 4563 C C . ALA A 1 596 ? 9.342 41.093 25.149 1.00 88.69 596 ALA A C 1
ATOM 4565 O O . ALA A 1 596 ? 9.460 39.926 25.527 1.00 88.69 596 ALA A O 1
ATOM 4566 N N . TRP A 1 597 ? 8.925 41.385 23.914 1.00 90.56 597 TRP A N 1
ATOM 4567 C CA . TRP A 1 597 ? 8.587 40.364 22.919 1.00 90.56 597 TRP A CA 1
ATOM 4568 C C . TRP A 1 597 ? 9.811 39.594 22.438 1.00 90.56 597 TRP A C 1
ATOM 4570 O O . TRP A 1 597 ? 9.728 38.376 22.292 1.00 90.56 597 TRP A O 1
ATOM 4580 N N . THR A 1 598 ? 10.946 40.269 22.260 1.00 88.00 598 THR A N 1
ATOM 4581 C CA . THR A 1 598 ? 12.228 39.638 21.937 1.00 88.00 598 THR A CA 1
ATOM 4582 C C . THR A 1 598 ? 12.626 38.663 23.045 1.00 88.00 598 THR A C 1
ATOM 4584 O O . THR A 1 598 ? 12.872 37.490 22.767 1.00 88.00 598 THR A O 1
ATOM 4587 N N . GLN A 1 599 ? 12.578 39.075 24.317 1.00 86.44 599 GLN A N 1
ATOM 4588 C CA . GLN A 1 599 ? 12.865 38.183 25.451 1.00 86.44 599 GLN A CA 1
ATOM 4589 C C . GLN A 1 599 ? 11.901 36.988 25.527 1.00 86.44 599 GLN A C 1
ATOM 4591 O O . GLN A 1 599 ? 12.326 35.851 25.736 1.00 86.44 599 GLN A O 1
ATOM 4596 N N . GLN A 1 600 ? 10.605 37.210 25.296 1.00 86.31 600 GLN A N 1
ATOM 4597 C CA . GLN A 1 600 ? 9.621 36.124 25.237 1.00 86.31 600 GLN A CA 1
ATOM 4598 C C . GLN A 1 600 ? 9.888 35.152 24.082 1.00 86.31 600 GLN A C 1
ATOM 4600 O O . GLN A 1 600 ? 9.723 33.943 24.254 1.00 86.31 600 GLN A O 1
ATOM 4605 N N . ALA A 1 601 ? 10.291 35.654 22.913 1.00 84.94 601 ALA A N 1
ATOM 4606 C CA . ALA A 1 601 ? 10.650 34.829 21.766 1.00 84.94 601 ALA A CA 1
ATOM 4607 C C . ALA A 1 601 ? 11.897 33.982 22.060 1.00 84.94 601 ALA A C 1
ATOM 4609 O O . ALA A 1 601 ? 11.875 32.775 21.819 1.00 84.94 601 ALA A O 1
ATOM 4610 N N . HIS A 1 602 ? 12.927 34.573 22.676 1.00 85.94 602 HIS A N 1
ATOM 4611 C CA . HIS A 1 602 ? 14.120 33.855 23.129 1.00 85.94 602 HIS A CA 1
ATOM 4612 C C . HIS A 1 602 ? 13.788 32.730 24.113 1.00 85.94 602 HIS A C 1
ATOM 4614 O O . HIS A 1 602 ? 14.258 31.608 23.925 1.00 85.94 602 HIS A O 1
ATOM 4620 N N . LEU A 1 603 ? 12.949 33.000 25.119 1.00 85.81 603 LEU A N 1
ATOM 4621 C CA . LEU A 1 603 ? 12.558 32.000 26.113 1.00 85.81 603 LEU A CA 1
ATOM 4622 C C . LEU A 1 603 ? 11.755 30.853 25.484 1.00 85.81 603 LEU A C 1
ATOM 4624 O O . LEU A 1 603 ? 12.036 29.682 25.733 1.00 85.81 603 LEU A O 1
ATOM 4628 N N . ARG A 1 604 ? 10.776 31.171 24.627 1.00 85.31 604 ARG A N 1
ATOM 4629 C CA . ARG A 1 604 ? 9.981 30.157 23.912 1.00 85.31 604 ARG A CA 1
ATOM 4630 C C . ARG A 1 604 ? 10.847 29.297 23.004 1.00 85.31 604 ARG A C 1
ATOM 4632 O O . ARG A 1 604 ? 10.655 28.083 22.971 1.00 85.31 604 ARG A O 1
ATOM 4639 N N . ALA A 1 605 ? 11.779 29.913 22.281 1.00 85.94 605 ALA A N 1
ATOM 4640 C CA . ALA A 1 605 ? 12.720 29.199 21.435 1.00 85.94 605 ALA A CA 1
ATOM 4641 C C . ALA A 1 605 ? 13.597 28.261 22.269 1.00 85.94 605 ALA A C 1
ATOM 4643 O O . ALA A 1 605 ? 13.719 27.091 21.933 1.00 85.94 605 ALA A O 1
ATOM 4644 N N . GLU A 1 606 ? 14.126 28.725 23.399 1.00 87.19 606 GLU A N 1
ATOM 4645 C CA . GLU A 1 606 ? 14.960 27.907 24.277 1.00 87.19 606 GLU A CA 1
ATOM 4646 C C . GLU A 1 606 ? 14.209 26.716 24.884 1.00 87.19 606 GLU A C 1
ATOM 4648 O O . GLU A 1 606 ? 14.733 25.605 24.892 1.00 87.19 606 GLU A O 1
ATOM 4653 N N . LEU A 1 607 ? 12.961 26.909 25.316 1.00 87.25 607 LEU A N 1
ATOM 4654 C CA . LEU A 1 607 ? 12.112 25.819 25.803 1.00 87.25 607 LEU A CA 1
ATOM 4655 C C . LEU A 1 607 ? 11.772 24.815 24.694 1.00 87.25 607 LEU A C 1
ATOM 4657 O O . LEU A 1 607 ? 11.835 23.607 24.911 1.00 87.25 607 LEU A O 1
ATOM 4661 N N . THR A 1 608 ? 11.440 25.311 23.500 1.00 85.62 608 THR A N 1
ATOM 4662 C CA . THR A 1 608 ? 11.069 24.474 22.347 1.00 85.62 608 THR A CA 1
ATOM 4663 C C . THR A 1 608 ? 12.258 23.647 21.864 1.00 85.62 608 THR A C 1
ATOM 4665 O O . THR A 1 608 ? 12.138 22.435 21.692 1.00 85.62 608 THR A O 1
ATOM 4668 N N . VAL A 1 609 ? 13.415 24.286 21.685 1.00 88.56 609 VAL A N 1
ATOM 4669 C CA . VAL A 1 609 ? 14.650 23.637 21.230 1.00 88.56 609 VAL A CA 1
ATOM 4670 C C . VAL A 1 609 ? 15.208 22.719 22.307 1.00 88.56 609 VAL A C 1
ATOM 4672 O O . VAL A 1 609 ? 15.599 21.600 21.998 1.00 88.56 609 VAL A O 1
ATOM 4675 N N . GLY A 1 610 ? 15.202 23.142 23.572 1.00 87.62 610 GLY A N 1
ATOM 4676 C CA . GLY A 1 610 ? 15.657 22.311 24.683 1.00 87.62 610 GLY A CA 1
ATOM 4677 C C . GLY A 1 610 ? 14.834 21.032 24.822 1.00 87.62 610 GLY A C 1
ATOM 4678 O O . GLY A 1 610 ? 15.402 19.951 24.961 1.00 87.62 610 GLY A O 1
ATOM 4679 N N . LEU A 1 611 ? 13.507 21.130 24.699 1.00 86.62 611 LEU A N 1
ATOM 4680 C CA . LEU A 1 611 ? 12.626 19.966 24.707 1.00 86.62 611 LEU A CA 1
ATOM 4681 C C . LEU A 1 611 ? 12.859 19.068 23.481 1.00 86.62 611 LEU A C 1
ATOM 4683 O O . LEU A 1 611 ? 12.928 17.848 23.617 1.00 86.62 611 LEU A O 1
ATOM 4687 N N . ALA A 1 612 ? 13.019 19.654 22.291 1.00 85.12 612 ALA A N 1
ATOM 4688 C CA . ALA A 1 612 ? 13.327 18.905 21.074 1.00 85.12 612 ALA A CA 1
ATOM 4689 C C . ALA A 1 612 ? 14.675 18.172 21.172 1.00 85.12 612 ALA A C 1
ATOM 4691 O O . ALA A 1 612 ? 14.750 17.000 20.818 1.00 85.12 612 ALA A O 1
ATOM 4692 N N . ALA A 1 613 ? 15.707 18.819 21.718 1.00 85.19 613 ALA A N 1
ATOM 4693 C CA . ALA A 1 613 ? 17.029 18.231 21.919 1.00 85.19 613 ALA A CA 1
ATOM 4694 C C . ALA A 1 613 ? 16.980 17.048 22.895 1.00 85.19 613 ALA A C 1
ATOM 4696 O O . ALA A 1 613 ? 17.645 16.037 22.680 1.00 85.19 613 ALA A O 1
ATOM 4697 N N . MET A 1 614 ? 16.156 17.138 23.944 1.00 83.44 614 MET A N 1
ATOM 4698 C CA . MET A 1 614 ? 15.913 16.010 24.844 1.00 83.44 614 MET A CA 1
ATOM 4699 C C . MET A 1 614 ? 15.255 14.827 24.130 1.00 83.44 614 MET A C 1
ATOM 4701 O O . MET A 1 614 ? 15.659 13.691 24.355 1.00 83.44 614 MET A O 1
ATOM 4705 N N . PHE A 1 615 ? 14.245 15.079 23.289 1.00 80.19 615 PHE A N 1
ATOM 4706 C CA . PHE A 1 615 ? 13.546 14.022 22.554 1.00 80.19 615 PHE A CA 1
ATOM 4707 C C . PHE A 1 615 ? 14.433 13.350 21.510 1.00 80.19 615 PHE A C 1
ATOM 4709 O O . PHE A 1 615 ? 14.410 12.130 21.386 1.00 80.19 615 PHE A O 1
ATOM 4716 N N . VAL A 1 616 ? 15.221 14.147 20.795 1.00 76.56 616 VAL A N 1
ATOM 4717 C CA . VAL A 1 616 ? 16.160 13.679 19.774 1.00 76.56 616 VAL A CA 1
ATOM 4718 C C . VAL A 1 616 ? 17.322 12.885 20.387 1.00 76.56 616 VAL A C 1
ATOM 4720 O O . VAL A 1 616 ? 17.869 12.010 19.740 1.00 76.56 616 VAL A O 1
ATOM 4723 N N . ASN A 1 617 ? 17.683 13.125 21.650 1.00 71.19 617 ASN A N 1
ATOM 4724 C CA . ASN A 1 617 ? 18.775 12.410 22.318 1.00 71.19 617 ASN A CA 1
ATOM 4725 C C . ASN A 1 617 ? 18.287 11.372 23.352 1.00 71.19 617 ASN A C 1
ATOM 4727 O O . ASN A 1 617 ? 18.981 11.083 24.329 1.00 71.19 617 ASN A O 1
ATOM 4731 N N . LEU A 1 618 ? 17.075 10.829 23.177 1.00 73.06 618 LEU A N 1
ATOM 4732 C CA . LEU A 1 618 ? 16.461 9.889 24.128 1.00 73.06 618 LEU A CA 1
ATOM 4733 C C . LEU A 1 618 ? 17.222 8.561 24.262 1.00 73.06 618 LEU A C 1
ATOM 4735 O O . LEU A 1 618 ? 17.194 7.947 25.330 1.00 73.06 618 LEU A O 1
ATOM 4739 N N . ASP A 1 619 ? 17.879 8.106 23.197 1.00 71.31 619 ASP A N 1
ATOM 4740 C CA . ASP A 1 619 ? 18.646 6.857 23.155 1.00 71.31 619 ASP A CA 1
ATOM 4741 C C . ASP A 1 619 ? 20.171 7.069 23.252 1.00 71.31 619 ASP A C 1
ATOM 4743 O O . ASP A 1 619 ? 20.933 6.099 23.263 1.00 71.31 619 ASP A O 1
ATOM 4747 N N . GLY A 1 620 ? 20.616 8.325 23.386 1.00 67.31 620 GLY A N 1
ATOM 4748 C CA . GLY A 1 620 ? 22.025 8.711 23.457 1.00 67.31 620 GLY A CA 1
ATOM 4749 C C . GLY A 1 620 ? 22.750 8.749 22.105 1.00 67.31 620 GLY A C 1
ATOM 4750 O O . GLY A 1 620 ? 23.974 8.928 22.090 1.00 67.31 620 GLY A O 1
ATOM 4751 N N . HIS A 1 621 ? 22.043 8.564 20.985 1.00 71.38 621 HIS A N 1
ATOM 4752 C CA . HIS A 1 621 ? 22.621 8.494 19.648 1.00 71.38 621 HIS A CA 1
ATOM 4753 C C . HIS A 1 621 ? 21.863 9.369 18.648 1.00 71.38 621 HIS A C 1
ATOM 4755 O O . HIS A 1 621 ? 20.920 8.927 18.014 1.00 71.38 621 HIS A O 1
ATOM 4761 N N . LEU A 1 622 ? 22.373 10.580 18.424 1.00 72.38 622 LEU A N 1
ATOM 4762 C CA . LEU A 1 622 ? 21.875 11.474 17.380 1.00 72.38 622 LEU A CA 1
ATOM 4763 C C . LEU A 1 622 ? 22.115 10.891 15.977 1.00 72.38 622 LEU A C 1
ATOM 4765 O O . LEU A 1 622 ? 23.274 10.741 15.564 1.00 72.38 622 LEU A O 1
ATOM 4769 N N . ASP A 1 623 ? 21.046 10.628 15.224 1.00 79.25 623 ASP A N 1
ATOM 4770 C CA . ASP A 1 623 ? 21.144 10.250 13.813 1.00 79.25 623 ASP A CA 1
ATOM 4771 C C . ASP A 1 623 ? 21.042 11.450 12.844 1.00 79.25 623 ASP A C 1
ATOM 4773 O O . ASP A 1 623 ? 20.707 12.582 13.200 1.00 79.25 623 ASP A O 1
ATOM 4777 N N . PHE A 1 624 ? 21.393 11.213 11.575 1.00 74.12 624 PHE A N 1
ATOM 4778 C CA . PHE A 1 624 ? 21.420 12.254 10.541 1.00 74.12 624 PHE A CA 1
ATOM 4779 C C . PHE A 1 624 ? 20.031 12.833 10.220 1.00 74.12 624 PHE A C 1
ATOM 4781 O O . PHE A 1 624 ? 19.918 14.013 9.894 1.00 74.12 624 PHE A O 1
ATOM 4788 N N . HIS A 1 625 ? 18.973 12.023 10.297 1.00 73.75 625 HIS A N 1
ATOM 4789 C CA . HIS A 1 625 ? 17.606 12.481 10.059 1.00 73.75 625 HIS A CA 1
ATOM 4790 C C . HIS A 1 625 ? 17.107 13.345 11.216 1.00 73.75 625 HIS A C 1
ATOM 4792 O O . HIS A 1 625 ? 16.482 14.380 10.982 1.00 73.75 625 HIS A O 1
ATOM 4798 N N . GLU A 1 626 ? 17.417 12.961 12.448 1.00 76.12 626 GLU A N 1
ATOM 4799 C CA . GLU A 1 626 ? 17.078 13.731 13.640 1.00 76.12 626 GLU A CA 1
ATOM 4800 C C . GLU A 1 626 ? 17.794 15.085 13.671 1.00 76.12 626 GLU A C 1
ATOM 4802 O O . GLU A 1 626 ? 17.157 16.101 13.954 1.00 76.12 626 GLU A O 1
ATOM 4807 N N . ALA A 1 627 ? 19.073 15.127 13.282 1.00 77.44 627 ALA A N 1
ATOM 4808 C CA . ALA A 1 627 ? 19.822 16.373 13.127 1.00 77.44 627 ALA A CA 1
ATOM 4809 C C . ALA A 1 627 ? 19.181 17.305 12.080 1.00 77.44 627 ALA A C 1
ATOM 4811 O O . ALA A 1 627 ? 18.954 18.480 12.358 1.00 77.44 627 ALA A O 1
ATOM 4812 N N . ILE A 1 628 ? 18.782 16.775 10.915 1.00 77.94 628 ILE A N 1
ATOM 4813 C CA . ILE A 1 628 ? 18.071 17.559 9.890 1.00 77.94 628 ILE A CA 1
ATOM 4814 C C . ILE A 1 628 ? 16.745 18.108 10.427 1.00 77.94 628 ILE A C 1
ATOM 4816 O O . ILE A 1 628 ? 16.384 19.252 10.150 1.00 77.94 628 ILE A O 1
ATOM 4820 N N . HIS A 1 629 ? 15.973 17.309 11.164 1.00 77.69 629 HIS A N 1
ATOM 4821 C CA . HIS A 1 629 ? 14.707 17.772 11.737 1.00 77.69 629 HIS A CA 1
ATOM 4822 C C . HIS A 1 629 ? 14.910 18.860 12.792 1.00 77.69 629 HIS A C 1
ATOM 4824 O O . HIS A 1 629 ? 14.103 19.790 12.869 1.00 77.69 629 HIS A O 1
ATOM 4830 N N . PHE A 1 630 ? 15.987 18.763 13.565 1.00 82.00 630 PHE A N 1
ATOM 4831 C CA . PHE A 1 630 ? 16.364 19.757 14.555 1.00 82.00 630 PHE A CA 1
ATOM 4832 C C . PHE A 1 630 ? 16.798 21.085 13.913 1.00 82.00 630 PHE A C 1
ATOM 4834 O O . PHE A 1 630 ? 16.321 22.143 14.327 1.00 82.00 630 PHE A O 1
ATOM 4841 N N . ASP A 1 631 ? 17.592 21.044 12.843 1.00 79.62 631 ASP A N 1
ATOM 4842 C CA . ASP A 1 631 ? 17.978 22.244 12.087 1.00 79.62 631 ASP A CA 1
ATOM 4843 C C . ASP A 1 631 ? 16.756 22.923 11.446 1.00 79.62 631 ASP A C 1
ATOM 4845 O O . ASP A 1 631 ? 16.555 24.129 11.591 1.00 79.62 631 ASP A O 1
ATOM 4849 N N . ASN A 1 632 ? 15.849 22.140 10.849 1.00 79.69 632 ASN A N 1
ATOM 4850 C CA . ASN A 1 632 ? 14.586 22.658 10.307 1.00 79.69 632 ASN A CA 1
ATOM 4851 C C . ASN A 1 632 ? 13.688 23.304 11.378 1.00 79.69 632 ASN A C 1
ATOM 4853 O O . ASN A 1 632 ? 12.899 24.199 11.068 1.00 79.69 632 ASN A O 1
ATOM 4857 N N . LEU A 1 633 ? 13.742 22.828 12.628 1.00 82.38 633 LEU A N 1
ATOM 4858 C CA . LEU A 1 633 ? 13.027 23.449 13.744 1.00 82.38 633 LEU A CA 1
ATOM 4859 C C . LEU A 1 633 ? 13.637 24.815 14.073 1.00 82.38 633 LEU A C 1
ATOM 4861 O O . LEU A 1 633 ? 12.889 25.781 14.222 1.00 82.38 633 LEU A O 1
ATOM 4865 N N . LEU A 1 634 ? 14.968 24.902 14.159 1.00 79.94 634 LEU A N 1
ATOM 4866 C CA . LEU A 1 634 ? 15.689 26.144 14.450 1.00 79.94 634 LEU A CA 1
ATOM 4867 C C . LEU A 1 634 ? 15.429 27.225 13.401 1.00 79.94 634 LEU A C 1
ATOM 4869 O O . LEU A 1 634 ? 15.193 28.377 13.765 1.00 79.94 634 LEU A O 1
ATOM 4873 N N . GLU A 1 635 ? 15.416 26.857 12.119 1.00 75.81 635 GLU A N 1
ATOM 4874 C CA . GLU A 1 635 ? 15.161 27.780 11.006 1.00 75.81 635 GLU A CA 1
ATOM 4875 C C . GLU A 1 635 ? 13.775 28.439 11.059 1.00 75.81 635 GLU A C 1
ATOM 4877 O O . GLU A 1 635 ? 13.588 29.518 10.503 1.00 75.81 635 GLU A O 1
ATOM 4882 N N . ARG A 1 636 ? 12.813 27.829 11.761 1.00 72.88 636 ARG A N 1
ATOM 4883 C CA . ARG A 1 636 ? 11.420 28.299 11.848 1.00 72.88 636 ARG A CA 1
ATOM 4884 C C . ARG A 1 636 ? 11.111 29.117 13.097 1.00 72.88 636 ARG A C 1
ATOM 4886 O O . ARG A 1 636 ? 9.974 29.561 13.267 1.00 72.88 636 ARG A O 1
ATOM 4893 N N . LEU A 1 637 ? 12.066 29.271 14.013 1.00 77.38 637 LEU A N 1
ATOM 4894 C CA . LEU A 1 637 ? 11.841 30.028 15.241 1.00 77.38 637 LEU A CA 1
ATOM 4895 C C . LEU A 1 637 ? 12.021 31.529 14.971 1.00 77.38 637 LEU A C 1
ATOM 4897 O O . LEU A 1 637 ? 13.034 31.915 14.385 1.00 77.38 637 LEU A O 1
ATOM 4901 N N . PRO A 1 638 ? 11.092 32.390 15.436 1.00 75.00 638 PRO A N 1
ATOM 4902 C CA . PRO A 1 638 ? 11.172 33.840 15.262 1.00 75.00 638 PRO A CA 1
ATOM 4903 C C . PRO A 1 638 ? 12.191 34.429 16.247 1.00 75.00 638 PRO A C 1
ATOM 4905 O O . PRO A 1 638 ? 11.837 35.099 17.217 1.00 75.00 638 PRO A O 1
ATOM 4908 N N . ILE A 1 639 ? 13.460 34.088 16.041 1.00 80.06 639 ILE A N 1
ATOM 4909 C CA . ILE A 1 639 ? 14.623 34.557 16.790 1.00 80.06 639 ILE A CA 1
ATOM 4910 C C . ILE A 1 639 ? 15.775 34.875 15.823 1.00 80.06 639 ILE A C 1
ATOM 4912 O O . ILE A 1 639 ? 15.887 34.220 14.778 1.00 80.06 639 ILE A O 1
ATOM 4916 N N . PRO A 1 640 ? 16.680 35.801 16.197 1.00 77.69 640 PRO A N 1
ATOM 4917 C CA . PRO A 1 640 ? 17.835 36.160 15.377 1.00 77.69 640 PRO A CA 1
ATOM 4918 C C . PRO A 1 640 ? 18.733 34.964 15.049 1.00 77.69 640 PRO A C 1
ATOM 4920 O O . PRO A 1 640 ? 18.890 34.052 15.869 1.00 77.69 640 PRO A O 1
ATOM 4923 N N . VAL A 1 641 ? 19.406 35.009 13.895 1.00 75.81 641 VAL A N 1
ATOM 4924 C CA . VAL A 1 641 ? 20.305 33.933 13.424 1.00 75.81 641 VAL A CA 1
ATOM 4925 C C . VAL A 1 641 ? 21.378 33.589 14.461 1.00 75.81 641 VAL A C 1
ATOM 4927 O O . VAL A 1 641 ? 21.609 32.413 14.737 1.00 75.81 641 VAL A O 1
ATOM 4930 N N . GLY A 1 642 ? 21.971 34.595 15.113 1.00 78.88 642 GLY A N 1
ATOM 4931 C CA . GLY A 1 642 ? 22.954 34.377 16.182 1.00 78.88 642 GLY A CA 1
ATOM 4932 C C . GLY A 1 642 ? 22.409 33.525 17.333 1.00 78.88 642 GLY A C 1
ATOM 4933 O O . GLY A 1 642 ? 23.092 32.625 17.814 1.00 78.88 642 GLY A O 1
ATOM 4934 N N . ARG A 1 643 ? 21.136 33.713 17.708 1.00 82.31 643 ARG A N 1
ATOM 4935 C CA . ARG A 1 643 ? 20.494 32.889 18.739 1.00 82.31 643 ARG A CA 1
ATOM 4936 C C . ARG A 1 643 ? 20.198 31.473 18.248 1.00 82.31 643 ARG A C 1
ATOM 4938 O O . ARG A 1 643 ? 20.283 30.543 19.042 1.00 82.31 643 ARG A O 1
ATOM 4945 N N . ARG A 1 644 ? 19.852 31.286 16.970 1.00 85.00 644 ARG A N 1
ATOM 4946 C CA . ARG A 1 644 ? 19.652 29.941 16.394 1.00 85.00 644 ARG A CA 1
ATOM 4947 C C . ARG A 1 644 ? 20.940 29.124 16.489 1.00 85.00 644 ARG A C 1
ATOM 4949 O O . ARG A 1 644 ? 20.892 27.969 16.896 1.00 85.00 644 ARG A O 1
ATOM 4956 N N . VAL A 1 645 ? 22.082 29.756 16.207 1.00 83.69 645 VAL A N 1
ATOM 4957 C CA . VAL A 1 645 ? 23.410 29.143 16.364 1.00 83.69 645 VAL A CA 1
ATOM 4958 C C . VAL A 1 645 ? 23.677 28.770 17.824 1.00 83.69 645 VAL A C 1
ATOM 4960 O O . VAL A 1 645 ? 24.042 27.630 18.088 1.00 83.69 645 VAL A O 1
ATOM 4963 N N . GLU A 1 646 ? 23.423 29.662 18.784 1.00 85.69 646 GLU A N 1
ATOM 4964 C CA . GLU A 1 646 ? 23.574 29.339 20.215 1.00 85.69 646 GLU A CA 1
ATOM 4965 C C . GLU A 1 646 ? 22.678 28.169 20.654 1.00 85.69 646 GLU A C 1
ATOM 4967 O O . GLU A 1 646 ? 23.121 27.266 21.359 1.00 85.69 646 GLU A O 1
ATOM 4972 N N . LEU A 1 647 ? 21.413 28.155 20.226 1.00 87.31 647 LEU A N 1
ATOM 4973 C CA . LEU A 1 647 ? 20.471 27.090 20.572 1.00 87.31 647 LEU A CA 1
ATOM 4974 C C . LEU A 1 647 ? 20.788 25.763 19.868 1.00 87.31 647 LEU A C 1
ATOM 4976 O O . LEU A 1 647 ? 20.416 24.711 20.389 1.00 87.31 647 LEU A O 1
ATOM 4980 N N . SER A 1 648 ? 21.512 25.784 18.743 1.00 86.25 648 SER A N 1
ATOM 4981 C CA . SER A 1 648 ? 21.968 24.562 18.072 1.00 86.25 648 SER A CA 1
ATOM 4982 C C . SER A 1 648 ? 22.903 23.720 18.947 1.00 86.25 648 SER A C 1
ATOM 4984 O O . SER A 1 648 ? 22.876 22.492 18.878 1.00 86.25 648 SER A O 1
ATOM 4986 N N . GLU A 1 649 ? 23.646 24.350 19.866 1.00 85.62 649 GLU A N 1
ATOM 4987 C CA . GLU A 1 649 ? 24.531 23.643 20.797 1.00 85.62 649 GLU A CA 1
ATOM 4988 C C . GLU A 1 649 ? 23.770 22.717 21.759 1.00 85.62 649 GLU A C 1
ATOM 4990 O O . GLU A 1 649 ? 24.329 21.717 22.228 1.00 85.62 649 GLU A O 1
ATOM 4995 N N . LEU A 1 650 ? 22.485 22.999 22.022 1.00 84.75 650 LEU A N 1
ATOM 4996 C CA . LEU A 1 650 ? 21.637 22.153 22.867 1.00 84.75 650 LEU A CA 1
ATOM 4997 C C . LEU A 1 650 ? 21.459 20.751 22.279 1.00 84.75 650 LEU A C 1
ATOM 4999 O O . LEU A 1 650 ? 21.240 19.812 23.037 1.00 84.75 650 LEU A O 1
ATOM 5003 N N . LEU A 1 651 ? 21.624 20.574 20.965 1.00 81.38 651 LEU A N 1
ATOM 5004 C CA . LEU A 1 651 ? 21.606 19.256 20.332 1.00 81.38 651 LEU A CA 1
ATOM 5005 C C . LEU A 1 651 ? 22.724 18.347 20.860 1.00 81.38 651 LEU A C 1
ATOM 5007 O O . LEU A 1 651 ? 22.533 17.150 21.058 1.00 81.38 651 LEU A O 1
ATOM 5011 N N . HIS A 1 652 ? 23.899 18.923 21.115 1.00 80.94 652 HIS A N 1
ATOM 5012 C CA . HIS A 1 652 ? 25.064 18.194 21.616 1.00 80.94 652 HIS A CA 1
ATOM 5013 C C . HIS A 1 652 ? 25.089 18.094 23.144 1.00 80.94 652 HIS A C 1
ATOM 5015 O O . HIS A 1 652 ? 25.747 17.211 23.698 1.00 80.94 652 HIS A O 1
ATOM 5021 N N . LYS A 1 653 ? 24.393 19.004 23.833 1.00 83.12 653 LYS A N 1
ATOM 5022 C CA . LYS A 1 653 ? 24.261 19.038 25.293 1.00 83.12 653 LYS A CA 1
ATOM 5023 C C . LYS A 1 653 ? 22.819 19.384 25.675 1.00 83.12 653 LYS A C 1
ATOM 5025 O O . LYS A 1 653 ? 22.554 20.534 26.034 1.00 83.12 653 LYS A O 1
ATOM 5030 N N . PRO A 1 654 ? 21.888 18.417 25.604 1.00 84.81 654 PRO A N 1
ATOM 5031 C CA . PRO A 1 654 ? 20.494 18.693 25.912 1.00 84.81 654 PRO A CA 1
ATOM 5032 C C . PRO A 1 654 ? 20.339 19.087 27.387 1.00 84.81 654 PRO A C 1
ATOM 5034 O O . PRO A 1 654 ? 21.011 18.513 28.253 1.00 84.81 654 PRO A O 1
ATOM 5037 N N . PRO A 1 655 ? 19.465 20.059 27.697 1.00 84.00 655 PRO A N 1
ATOM 5038 C CA . PRO A 1 655 ? 19.151 20.410 29.075 1.00 84.00 655 PRO A CA 1
ATOM 5039 C C . PRO A 1 655 ? 18.403 19.260 29.761 1.00 84.00 655 PRO A C 1
ATOM 5041 O O . PRO A 1 655 ? 17.821 18.397 29.105 1.00 84.00 655 PRO A O 1
ATOM 5044 N N . THR A 1 656 ? 18.394 19.239 31.094 1.00 84.75 656 THR A N 1
ATOM 5045 C CA . THR A 1 656 ? 17.530 18.307 31.830 1.00 84.75 656 THR A CA 1
ATOM 5046 C C . THR A 1 656 ? 16.095 18.826 31.862 1.00 84.75 656 THR A C 1
ATOM 5048 O O . THR A 1 656 ? 15.849 20.027 31.708 1.00 84.75 656 THR A O 1
ATOM 5051 N N . LEU A 1 657 ? 15.140 17.924 32.118 1.00 79.94 657 LEU A N 1
ATOM 5052 C CA . LEU A 1 657 ? 13.741 18.314 32.301 1.00 79.94 657 LEU A CA 1
ATOM 5053 C C . LEU A 1 657 ? 13.596 19.340 33.431 1.00 79.94 657 LEU A C 1
ATOM 5055 O O . LEU A 1 657 ? 12.890 20.326 33.261 1.00 79.94 657 LEU A O 1
ATOM 5059 N N . ASP A 1 658 ? 14.312 19.141 34.540 1.00 82.69 658 ASP A N 1
ATOM 5060 C CA . ASP A 1 658 ? 14.293 20.050 35.689 1.00 82.69 658 ASP A CA 1
ATOM 5061 C C . ASP A 1 658 ? 14.773 21.456 35.299 1.00 82.69 658 ASP A C 1
ATOM 5063 O O . ASP A 1 658 ? 14.131 22.443 35.644 1.00 82.69 658 ASP A O 1
ATOM 5067 N N . THR A 1 659 ? 15.833 21.563 34.486 1.00 82.88 659 THR A N 1
ATOM 5068 C CA . THR A 1 659 ? 16.324 22.856 33.977 1.00 82.88 659 THR A CA 1
ATOM 5069 C C . THR A 1 659 ? 15.315 23.552 33.061 1.00 82.88 659 THR A C 1
ATOM 5071 O O . THR A 1 659 ? 15.244 24.780 33.054 1.00 82.88 659 THR A O 1
ATOM 5074 N N . LEU A 1 660 ? 14.533 22.804 32.276 1.00 80.12 660 LEU A N 1
ATOM 5075 C CA . LEU A 1 660 ? 13.466 23.388 31.455 1.00 80.12 660 LEU A CA 1
ATOM 5076 C C . LEU A 1 660 ? 12.261 23.813 32.300 1.00 80.12 660 LEU A C 1
ATOM 5078 O O . LEU A 1 660 ? 11.671 24.854 32.028 1.00 80.12 660 LEU A O 1
ATOM 5082 N N . VAL A 1 661 ? 11.921 23.040 33.335 1.00 79.62 661 VAL A N 1
ATOM 5083 C CA . VAL A 1 661 ? 10.831 23.354 34.269 1.00 79.62 661 VAL A CA 1
ATOM 5084 C C . VAL A 1 661 ? 11.150 24.591 35.108 1.00 79.62 661 VAL A C 1
ATOM 5086 O O . VAL A 1 661 ? 10.254 25.386 35.339 1.00 79.62 661 VAL A O 1
ATOM 5089 N N . GLU A 1 662 ? 12.405 24.807 35.508 1.00 79.94 662 GLU A N 1
ATOM 5090 C CA . GLU A 1 662 ? 12.825 26.034 36.210 1.00 79.94 662 GLU A CA 1
ATOM 5091 C C . GLU A 1 662 ? 12.757 27.301 35.339 1.00 79.94 662 GLU A C 1
ATOM 5093 O O . GLU A 1 662 ? 12.720 28.414 35.864 1.00 79.94 662 GLU A O 1
ATOM 5098 N N . ARG A 1 663 ? 12.778 27.146 34.010 1.00 75.00 663 ARG A N 1
ATOM 5099 C CA . ARG A 1 663 ? 12.715 28.253 33.040 1.00 75.00 663 ARG A CA 1
ATOM 5100 C C . ARG A 1 663 ? 11.289 28.611 32.607 1.00 75.00 663 ARG A C 1
ATOM 5102 O O . ARG A 1 663 ? 11.099 29.701 32.067 1.00 75.00 663 ARG A O 1
ATOM 5109 N N . LEU A 1 664 ? 10.336 27.693 32.785 1.00 69.75 664 LEU A N 1
ATOM 5110 C CA . LEU A 1 664 ? 8.894 27.898 32.587 1.00 69.75 664 LEU A CA 1
ATOM 5111 C C . LEU A 1 664 ? 8.296 28.668 33.766 1.00 69.75 664 LEU A C 1
ATOM 5113 O O . LEU A 1 664 ? 7.447 29.548 33.492 1.00 69.75 664 LEU A O 1
#

pLDDT: mean 81.88, std 21.03, range [21.55, 98.75]

Foldseek 3Di:
DEEAEDELVRLLVVLQDPFYEYAQAYKHFPAADDDDAAACQVVCVVLQKHWDKFKQFDQQCPSRSHHHRDHDPNVVVQVVVLSVLVLVVSLVSLCVSLVHDSVLSVVCNVPDTDGNVRCCVSSSGVYYDDPVCVQVVVCVVVVHHDDDDDPDPDPDDDPDDDQAAAEEEEEQAFEEDEDDWAQQVVVRGTYRYLVQSLVLLLVLLPPPSHAAYEYEYHYQYHDLVSLVSLLVSLLSSVVPHAYEYFYDQEQEASSLSSVLSHPAYAYAQSRKYYQLIDMDIAMACQRSCVVVVHDDDDDDDDDQSCLRPNHDDDDPVSSVVRNVVRVVSSVVSLVSQCVSQVHDSVLSVVRYSRRIDGSNVCCVSRSHPYYDGPVVRVVVSCVRSVHDVPGHHYHYPPHPQDPVSVVCSNVVQDDDDDDDDDDPDDDDPPPPPPPPPPPDDDDDDDDDDDDDDDDDDDDDDDDDDDDDDDDDDDDPDPDDDLLLLLLLLLLLLLCPLPVDNDPVLLVLSVVLSVDRDDPVVSVVSVVQSVDPVSSVVSLVVRDADDDPVSLLSSLLSSLLSNLLSAASDPSSLVSSVVSCVRNVHDSVVSVVSSVVSQVVLLLVLLLVLLVLLCVCCVVPDRDPVSLVVSLVSLSRRSHHPVSSVVSSCCNVVRDDPVVSVVSD

Sequence (664 aa):
MYLRGAGLKDYFLATAADRVILHPGARLSIVGMRSEVFYYAELLGRLGAKAEFVRAYEYKSRPEQWERTGPTPESDAQRRLLLTDIWNHVVRMVAKGRKTTPEQVVQWIDTAPHTAEQALRAGMIDAVGYADELEGELEKWLSRKVSLHAPSALPVHDMSFGPGPAIAVVHVEGTISDGASLTVPIVGSVLAGGDTLVRAIDRLREDRRVKAVVVRIDSPGGSVAASDDMARALERVAKKKPVIISMGDVAASGGYYVATAGSYIFADATTKTGSIGVFRPKVDVSGVLEKFGVKVESIDYGARAGLYTWFKPYSEDERAAAQAGVDASYQEFTARVAKARELTPEQVDALARGRVWSGVRALEVGLVDAYGGLHEAVAYARVQARLKPGEGEVRHVPAPPTLGDQISAIFGLSCRRPSVWVSRRWCGCCAAAAESLAVRAADGAGPGGGDDRGRVGPRPPPRSICCTLPGRRKRGKVSLTSEQEWILVGCGLIAHADEILDIGEWDEVLRYVGSTLSEQDQLIWMEILSRQEQLERRFNDLPPLTDEAKQEDILRRCWQMALADGTGSDVESTVHDRIARRLGVDLDRVAQLRDAWTQQAHLRAELTVGLAAMFVNLDGHLDFHEAIHFDNLLERLPIPVGRRVELSELLHKPPTLDTLVERL

Radius of gyration: 33.1 Å; chains: 1; bounding box: 63×87×85 Å

Organism: NCBI:txid889268